Protein AF-A0A7S4RC95-F1 (afdb_monomer)

InterPro domains:
  IPR000742 EGF-like domain [PS00022] (110-121)
  IPR000742 EGF-like domain [PS01186] (110-121)
  IPR000742 EGF-like domain [PS50026] (91-122)
  IPR036691 Endonuclease/exonuclease/phosphatase superfamily [G3DSA:3.60.10.10] (128-472)
  IPR036691 Endonuclease/exonuclease/phosphatase superfamily [SSF56219] (131-470)
  IPR057138 Platelet endothelial aggregation receptor 1-like, EGF domain [PF23301] (92-123)

Mean predicted aligned error: 13.44 Å

pLDDT: mean 77.8, std 20.67, range [25.0, 98.56]

Foldseek 3Di:
DDDDDDDDDDDDDDDDDDDDDDDDDDDDDDDDDDDDDPPDDDDDDDDDDPPDDDDDDDDDQAPFFDDDDDDDDPPDWGDGDPQFDDTNRRQAGHQPVAQPQFGCPHRQQTDHPPQFDDSRSPRHHDPPPFKAKEKEDELPAQCAPPCVQFSCLQVLLLVLLCVLLVNPQKFQDPPCLRHFKYKYFNQNDDPVSVVSNQVSNVVVQKDWDPSDADDFPPAFEADAQPLDDPVLLQVQLNQRRGRHRNITMIGSFDFLDKHGHAANFDSHNGRAGWMWTWGQDSLATEIEIRHAAQAADPPVCRVVRLLSLLLNLLLLLLLLVLLVVLCVVVVTFYWYKYWYFSNQFCQNLPDLDQQQDLVSNPDPSSCVSQVSQVDRSNVCSVVQQLDTFQQALVQFVVSVLPDPDSGGGSGTDMFTSDGPDDDDTWRKYWTFIFGPDWDKGWHANDSPPSDIDIDTGTGSHSTTMIMTMGGGDDDPSPNPVVSSVVSNVVSVCCSRVVCSSVQRSAQHFFHFDDQQRQRQALSSHPVSFFFHQDPGGTHHAADQFGAPPPDDFQAASTGNPCSVQQFAWTWDADPPDGTGIWTGDNVNDTHSDPVQVVVVQDDPPDGD

Secondary structure (DSSP, 8-state):
---------------------------------S----------PPPPPS------------SSB----SS---SS---BPTTEESGGG--EE--TT--SSSEEEETTEEEPPTT-BSTTS-BPPPP---EEEEEEEEEEE---TTGGGTS-HHHHHHHHHHHHTT-TTEESS--TTS--EEEEEEE---HHHHHHHHHHHHHTT-B---SS-B--TTSB-----TTS-HHHHHHHHHHH--SS--BEEEESSPEEEEEEEE-SS---SS--EEEEEEEESSS-EEEEEEEE-----TTT-HHHHHHHHHHHHHHHHHHHHHHHHHHHHTT--EEEEEEEE----TTTT---SSS--GGG---HHHHHHHHHTT--HHHHHHTT-S-S-SB-TTT-TTHHHH-SSS--B--EEEEEEEESS--PPPPPEEE--EEEEEEEEEEESSTTT--EEEEEEEES-SSPEEEEEEEPPPS-----HHHHHHHHHHHHHHHHTTTHHHHHHSSSTT-B--TT-GGGSTTT-TT---EEEETTEEEEPPPTTSB-TTPPTT-BSS-THHHHH--EEEEEEETTTEEEEEEEETTTEEESSHHHHHTT--BTTB--

Solvent-accessible surface area (backbone atoms only — not comparable to full-atom values): 33797 Å² total; per-residue (Å²): 134,91,83,89,88,85,89,79,88,88,90,82,88,85,89,80,86,89,89,80,88,82,84,90,80,85,90,80,90,84,85,90,82,90,81,91,75,87,83,74,84,73,75,87,72,82,86,70,81,93,84,74,85,91,81,89,88,78,93,70,87,39,86,45,40,69,82,81,79,94,82,65,84,71,94,60,81,55,66,40,42,93,45,39,33,61,64,80,40,17,77,36,44,38,32,91,86,42,27,74,71,26,45,53,76,34,58,64,34,48,48,48,48,93,62,35,37,69,75,25,21,74,39,69,51,73,73,88,73,55,61,47,27,39,35,27,37,49,45,77,28,53,60,18,62,83,48,46,80,27,62,40,39,71,62,37,39,52,52,48,21,39,39,59,60,67,41,88,58,44,44,42,68,75,69,63,91,68,44,41,34,38,32,38,25,39,53,20,60,58,69,69,50,54,47,45,37,50,49,26,38,39,77,73,53,36,44,69,84,71,93,58,52,27,10,32,84,85,37,56,64,47,76,84,62,83,84,62,60,70,66,59,35,51,54,36,31,66,54,50,56,37,78,22,30,6,34,48,60,35,23,59,49,55,74,77,50,74,50,51,29,31,45,56,54,68,79,63,37,38,30,40,25,32,39,39,36,36,29,46,60,71,40,27,42,34,36,40,36,32,31,44,47,54,56,84,47,92,82,83,44,52,77,53,28,61,52,34,34,46,18,45,39,23,28,50,24,48,48,55,47,44,45,50,51,34,33,56,76,71,68,48,56,28,38,38,35,41,34,26,37,53,51,52,37,67,34,76,63,69,31,76,48,51,63,77,57,64,87,47,55,71,56,65,63,56,46,49,49,36,41,57,47,51,36,59,55,64,62,29,42,76,66,58,23,64,32,47,36,22,33,25,41,89,82,22,63,42,23,39,68,76,41,96,60,72,49,21,31,39,29,56,50,63,39,65,50,46,50,75,42,95,65,76,84,36,44,31,44,64,22,62,35,22,39,78,56,72,42,82,41,38,35,59,74,49,98,80,78,76,43,67,49,77,51,72,40,36,42,55,24,39,42,32,28,37,35,29,55,40,71,48,54,86,72,82,56,67,61,51,59,68,56,47,51,50,32,48,51,51,27,51,45,43,32,62,80,59,44,42,47,53,40,19,27,29,22,27,74,70,8,48,36,42,94,84,45,57,32,16,14,33,92,50,12,83,74,59,46,50,10,21,55,56,87,42,24,15,32,75,40,54,54,74,66,31,70,42,74,91,58,55,75,66,39,62,27,30,27,72,76,18,69,86,72,39,33,44,35,25,20,42,73,44,100,76,83,51,33,25,17,25,40,27,36,88,86,76,48,79,29,76,46,71,71,53,56,77,63,72,56,70,49,104,85,51,85,130

Nearest PDB structures (foldseek):
  2dds-assembly4_D  TM=7.715E-01  e=4.517E-14  Bacillus cereus
  1zwx-assembly1_A  TM=7.680E-01  e=2.915E-13  Listeria ivanovii
  2ddt-assembly1_A  TM=7.470E-01  e=5.129E-13  Bacillus cereus
  2wft-assembly1_A  TM=8.607E-01  e=1.376E-02  Homo sapiens
  7pgm-assembly1_C  TM=8.482E-01  e=2.044E-02  Homo sapiens

Sequence (608 aa):
MKHPFSTSLLPFLSSFFSLLKTTDASCVVRPPDKNEVCLGFWETKPSCPADYERIKYGSCGCKWGFCTKSYYKCKGIPKCCDGWSGGSSCNKPICTNGCNSGVCISPKSCDCPDGYSGSSCEIAPLPSVEKLTVLTLNFACRDVAPFSACDNCQTRFKLLAAAFANESSVEGLPDLDSVDVILAQELGTDKNNFAQISSALQDRGFKYNTGDPSPTPSDIICDDPLLFDIDDKQIGSALSGLESGGLVTWSRYPIIDTHAQNWCAHSLPVPAGYLLTLLDVAGRAITVINLHAMAEFDFGLEDSAEDVRTYQFGELSGLAKTVSDSFHGDKIPFSVVLGGDFNEDAYSRESQAPDPNCGLISSTLVERKFSSVGLDIHDACGSNVIGEATWDTTKNDLADRFSDGSAHQVLDYLIQYSSSHSGESPKNIVGVLKSKVAWNGKFCEDTFSGHTFTDTAYALSDHNTVTATFQLPQGEANSNVNAALAAFNNAIDSWTNGKLADNAACGQEDSLCFDDSDCCSKDYSWTFEGQHCDGIYCKPCNELGGPCGTQIKGSECCGYYDYSSGLGAHCELFFSGGPKCIQKFDSGASCLFNEECQSLRCNWFRCD

Organism: NCBI:txid49249

Structure (mmCIF, N/CA/C/O backbone):
data_AF-A0A7S4RC95-F1
#
_entry.id   AF-A0A7S4RC95-F1
#
loop_
_atom_site.group_PDB
_atom_site.id
_atom_site.type_symbol
_atom_site.label_atom_id
_atom_site.label_alt_id
_atom_site.label_comp_id
_atom_site.label_asym_id
_atom_site.label_entity_id
_atom_site.label_seq_id
_atom_site.pdbx_PDB_ins_code
_atom_site.Cartn_x
_atom_site.Cartn_y
_atom_site.Cartn_z
_atom_site.occupancy
_atom_site.B_iso_or_equiv
_atom_site.auth_seq_id
_atom_site.auth_comp_id
_atom_site.auth_asym_id
_atom_site.auth_atom_id
_atom_site.pdbx_PDB_model_num
ATOM 1 N N . MET A 1 1 ? -40.834 35.883 -1.204 1.00 40.88 1 MET A N 1
ATOM 2 C CA . MET A 1 1 ? -41.737 34.876 -1.805 1.00 40.88 1 MET A CA 1
ATOM 3 C C . MET A 1 1 ? -41.981 33.767 -0.778 1.00 40.88 1 MET A C 1
ATOM 5 O O . MET A 1 1 ? -41.227 32.819 -0.703 1.00 40.88 1 MET A O 1
ATOM 9 N N . LYS A 1 2 ? -42.794 34.028 0.251 1.00 29.53 2 LYS A N 1
ATOM 10 C CA . LYS A 1 2 ? -44.031 33.280 0.575 1.00 29.53 2 LYS A CA 1
ATOM 11 C C . LYS A 1 2 ? -44.640 32.466 -0.584 1.00 29.53 2 LYS A C 1
ATOM 13 O O . LYS A 1 2 ? -45.145 33.076 -1.517 1.00 29.53 2 LYS A O 1
ATOM 18 N N . HIS A 1 3 ? -44.671 31.135 -0.489 1.00 28.33 3 HIS A N 1
ATOM 19 C CA . HIS A 1 3 ? -45.856 30.391 -0.035 1.00 28.33 3 HIS A CA 1
ATOM 20 C C . HIS A 1 3 ? -45.553 28.888 0.223 1.00 28.33 3 HIS A C 1
ATOM 22 O O . HIS A 1 3 ? -44.605 28.368 -0.356 1.00 28.33 3 HIS A O 1
ATOM 28 N N . PRO A 1 4 ? -46.333 28.226 1.108 1.00 59.66 4 PRO A N 1
ATOM 29 C CA . PRO A 1 4 ? -46.128 26.882 1.671 1.00 59.66 4 PRO A CA 1
ATOM 30 C C . PRO A 1 4 ? -47.187 25.867 1.165 1.00 59.66 4 PRO A C 1
ATOM 32 O O . PRO A 1 4 ? -47.926 26.216 0.255 1.00 59.66 4 PRO A O 1
ATOM 35 N N . PHE A 1 5 ? -47.267 24.673 1.786 1.00 30.73 5 PHE A N 1
ATOM 36 C CA . PHE A 1 5 ? -48.349 23.641 1.864 1.00 30.73 5 PHE A CA 1
ATOM 37 C C . PHE A 1 5 ? -47.694 22.238 1.762 1.00 30.73 5 PHE A C 1
ATOM 39 O O . PHE A 1 5 ? -46.781 22.069 0.972 1.00 30.73 5 PHE A O 1
ATOM 46 N N . SER A 1 6 ? -48.039 21.180 2.505 1.00 27.78 6 SER A N 1
ATOM 47 C CA . SER A 1 6 ? -49.223 20.859 3.308 1.00 27.78 6 SER A CA 1
ATOM 48 C C . SER A 1 6 ? -48.907 19.724 4.299 1.00 27.78 6 SER A C 1
ATOM 50 O O . SER A 1 6 ? -48.237 18.757 3.953 1.00 27.78 6 SER A O 1
ATOM 52 N N . THR A 1 7 ? -49.468 19.824 5.501 1.00 33.59 7 THR A N 1
ATOM 53 C CA . THR A 1 7 ? -49.589 18.796 6.545 1.00 33.59 7 THR A CA 1
ATOM 54 C C . THR A 1 7 ? -50.943 18.068 6.467 1.00 33.59 7 THR A C 1
ATOM 56 O O . THR A 1 7 ? -51.946 18.669 6.092 1.00 33.59 7 THR A O 1
ATOM 59 N N . SER A 1 8 ? -50.990 16.802 6.903 1.00 31.48 8 SER A N 1
ATOM 60 C CA . SER A 1 8 ? -52.177 16.072 7.414 1.00 31.48 8 SER A CA 1
ATOM 61 C C . SER A 1 8 ? -51.666 14.859 8.227 1.00 31.48 8 SER A C 1
ATOM 63 O O . SER A 1 8 ? -50.938 14.055 7.656 1.00 31.48 8 SER A O 1
ATOM 65 N N . LEU A 1 9 ? -51.757 14.777 9.571 1.00 29.84 9 LEU A N 1
ATOM 66 C CA . LEU A 1 9 ? -52.908 14.373 10.429 1.00 29.84 9 LEU A CA 1
ATOM 67 C C . LEU A 1 9 ? -53.621 13.111 9.877 1.00 29.84 9 LEU A C 1
ATOM 69 O O . LEU A 1 9 ? -54.068 13.158 8.741 1.00 29.84 9 LEU A O 1
ATOM 73 N N . LEU A 1 10 ? -53.813 11.969 10.570 1.00 32.22 10 LEU A N 1
ATOM 74 C CA . LEU A 1 10 ? -54.240 11.693 11.966 1.00 32.22 10 LEU A CA 1
ATOM 75 C C . LEU A 1 10 ? -54.210 10.136 12.245 1.00 32.22 10 LEU A C 1
ATOM 77 O O . LEU A 1 10 ? -53.694 9.421 11.393 1.00 32.22 10 LEU A O 1
ATOM 81 N N . PRO A 1 11 ? -54.682 9.562 13.388 1.00 46.47 11 PRO A N 1
ATOM 82 C CA . PRO A 1 11 ? -53.876 8.747 14.318 1.00 46.47 11 PRO A CA 1
ATOM 83 C C . PRO A 1 11 ? -54.353 7.282 14.515 1.00 46.47 11 PRO A C 1
ATOM 85 O O . PRO A 1 11 ? -55.459 6.931 14.119 1.00 46.47 11 PRO A O 1
ATOM 88 N N . PHE A 1 12 ? -53.603 6.468 15.275 1.00 28.33 12 PHE A N 1
ATOM 89 C CA . PHE A 1 12 ? -54.168 5.330 16.027 1.00 28.33 12 PHE A CA 1
ATOM 90 C C . PHE A 1 12 ? -53.476 5.134 17.397 1.00 28.33 12 PHE A C 1
ATOM 92 O O . PHE A 1 12 ? -52.323 4.724 17.494 1.00 28.33 12 PHE A O 1
ATOM 99 N N . LEU A 1 13 ? -54.230 5.446 18.458 1.00 27.98 13 LEU A N 1
ATOM 100 C CA . LEU A 1 13 ? -54.200 4.837 19.803 1.00 27.98 13 LEU A CA 1
ATOM 101 C C . LEU A 1 13 ? -54.519 3.329 19.658 1.00 27.98 13 LEU A C 1
ATOM 103 O O . LEU A 1 13 ? -55.231 2.968 18.733 1.00 27.98 13 LEU A O 1
ATOM 107 N N . SER A 1 14 ? -54.145 2.355 20.485 1.00 28.70 14 SER A N 1
ATOM 108 C CA . SER A 1 14 ? -53.694 2.255 21.877 1.00 28.70 14 SER A CA 1
ATOM 109 C C . SER A 1 14 ? -53.403 0.768 22.157 1.00 28.70 14 SER A C 1
ATOM 111 O O . SER A 1 14 ? -53.976 -0.080 21.467 1.00 28.70 14 SER A O 1
ATOM 113 N N . SER A 1 15 ? -52.675 0.498 23.252 1.00 29.36 15 SER A N 1
ATOM 114 C CA . SER A 1 15 ? -52.683 -0.712 24.123 1.00 29.36 15 SER A CA 1
ATOM 115 C C . SER A 1 15 ? -51.327 -1.423 24.213 1.00 29.36 15 SER A C 1
ATOM 117 O O . SER A 1 15 ? -50.717 -1.678 23.190 1.00 29.36 15 SER A O 1
ATOM 119 N N . PHE A 1 16 ? -50.795 -1.853 25.360 1.00 28.56 16 PHE A N 1
ATOM 120 C CA . PHE A 1 16 ? -51.108 -1.689 26.787 1.00 28.56 16 PHE A CA 1
ATOM 121 C C . PHE A 1 16 ? -49.885 -2.256 27.560 1.00 28.56 16 PHE A C 1
ATOM 123 O O . PHE A 1 16 ? -49.408 -3.331 27.225 1.00 28.56 16 PHE A O 1
ATOM 130 N N . PHE A 1 17 ? -49.411 -1.520 28.569 1.00 29.47 17 PHE A N 1
ATOM 131 C CA . PHE A 1 17 ? -48.719 -1.918 29.813 1.00 29.47 17 PHE A CA 1
ATOM 132 C C . PHE A 1 17 ? -47.637 -3.026 29.908 1.00 29.47 17 PHE A C 1
ATOM 134 O O . PHE A 1 17 ? -47.884 -4.207 29.702 1.00 29.47 17 PHE A O 1
ATOM 141 N N . SER A 1 18 ? -46.560 -2.602 30.595 1.00 26.97 18 SER A N 1
ATOM 142 C CA . SER A 1 18 ? -45.876 -3.266 31.724 1.00 26.97 18 SER A CA 1
ATOM 143 C C . SER A 1 18 ? -44.603 -4.066 31.438 1.00 26.97 18 SER A C 1
ATOM 145 O O . SER A 1 18 ? -44.669 -5.250 31.135 1.00 26.97 18 SER A O 1
ATOM 147 N N . LEU A 1 19 ? -43.448 -3.478 31.778 1.00 26.11 19 LEU A N 1
ATOM 148 C CA . LEU A 1 19 ? -42.383 -4.210 32.471 1.00 26.11 19 LEU A CA 1
ATOM 149 C C . LEU A 1 19 ? -41.607 -3.253 33.396 1.00 26.11 19 LEU A C 1
ATOM 151 O O . LEU A 1 19 ? -40.841 -2.405 32.947 1.00 26.11 19 LEU A O 1
ATOM 155 N N . LEU A 1 20 ? -41.830 -3.377 34.705 1.00 28.45 20 LEU A N 1
ATOM 156 C CA . LEU A 1 20 ? -40.962 -2.832 35.747 1.00 28.45 20 LEU A CA 1
ATOM 157 C C . LEU A 1 20 ? -40.403 -4.003 36.555 1.00 28.45 20 LEU A C 1
ATOM 159 O O . LEU A 1 20 ? -41.179 -4.755 37.132 1.00 28.45 20 LEU A O 1
ATOM 163 N N . LYS A 1 21 ? -39.066 -4.021 36.629 1.00 31.19 21 LYS A N 1
ATOM 164 C CA . LYS A 1 21 ? -38.194 -4.410 37.754 1.00 31.19 21 LYS A CA 1
ATOM 165 C C . LYS A 1 21 ? -38.298 -5.824 38.328 1.00 31.19 21 LYS A C 1
ATOM 167 O O . LYS A 1 21 ? -39.350 -6.219 38.797 1.00 31.19 21 LYS A O 1
ATOM 172 N N . THR A 1 22 ? -37.121 -6.432 38.505 1.00 27.77 22 THR A N 1
ATOM 173 C CA . THR A 1 22 ? -36.526 -6.804 39.817 1.00 27.77 22 THR A CA 1
ATOM 174 C C . THR A 1 22 ? -35.119 -7.371 39.552 1.00 27.77 22 THR A C 1
ATOM 176 O O . THR A 1 22 ? -35.000 -8.291 38.756 1.00 27.77 22 THR A O 1
ATOM 179 N N . THR A 1 23 ? -34.038 -6.659 39.897 1.00 30.50 23 THR A N 1
ATOM 180 C CA . THR A 1 23 ? -33.221 -6.725 41.139 1.00 30.50 23 THR A CA 1
ATOM 181 C C . THR A 1 23 ? -32.378 -7.991 41.289 1.00 30.50 23 THR A C 1
ATOM 183 O O . THR A 1 23 ? -32.899 -9.051 41.629 1.00 30.50 23 THR A O 1
ATOM 186 N N . ASP A 1 24 ? -31.065 -7.799 41.141 1.00 32.25 24 ASP A N 1
ATOM 187 C CA . ASP A 1 24 ? -29.999 -8.630 41.691 1.00 32.25 24 ASP A CA 1
ATOM 188 C C . ASP A 1 24 ? -30.171 -8.843 43.200 1.00 32.25 24 ASP A C 1
ATOM 190 O O . ASP A 1 24 ? -30.479 -7.907 43.944 1.00 32.25 24 ASP A O 1
ATOM 194 N N . ALA A 1 25 ? -29.917 -10.067 43.665 1.00 29.66 25 ALA A N 1
ATOM 195 C CA . ALA A 1 25 ? -29.700 -10.347 45.077 1.00 29.66 25 ALA A CA 1
ATOM 196 C C . ALA A 1 25 ? -28.572 -11.369 45.252 1.00 29.66 25 ALA A C 1
ATOM 198 O O . ALA A 1 25 ? -28.626 -12.508 44.792 1.00 29.66 25 ALA A O 1
ATOM 199 N N . SER A 1 26 ? -27.543 -10.896 45.940 1.00 29.16 26 SER A N 1
ATOM 200 C CA . SER A 1 26 ? -26.286 -11.530 46.304 1.00 29.16 26 SER A CA 1
ATOM 201 C C . SER A 1 26 ? -26.470 -12.648 47.340 1.00 29.16 26 SER A C 1
ATOM 203 O O . SER A 1 26 ? -27.281 -12.545 48.261 1.00 29.16 26 SER A O 1
ATOM 205 N N . CYS A 1 27 ? -25.667 -13.709 47.226 1.00 25.00 27 CYS A N 1
ATOM 206 C CA . CYS A 1 27 ? -25.604 -14.800 48.200 1.00 25.00 27 CYS A CA 1
ATOM 207 C C . CYS A 1 27 ? -24.873 -14.367 49.484 1.00 25.00 27 CYS A C 1
ATOM 209 O O . CYS A 1 27 ? -23.738 -13.899 49.429 1.00 25.00 27 CYS A O 1
ATOM 211 N N . VAL A 1 28 ? -25.489 -14.599 50.647 1.00 26.88 28 VAL A N 1
ATOM 212 C CA . VAL A 1 28 ? -24.831 -14.541 51.963 1.00 26.88 28 VAL A CA 1
ATOM 213 C C . VAL A 1 28 ? -24.669 -15.964 52.492 1.00 26.88 28 VAL A C 1
ATOM 215 O O . VAL A 1 28 ? -25.642 -16.702 52.631 1.00 26.88 28 VAL A O 1
ATOM 218 N N . VAL A 1 29 ? -23.431 -16.336 52.811 1.00 32.12 29 VAL A N 1
ATOM 219 C CA . VAL A 1 29 ? -23.055 -17.620 53.419 1.00 32.12 29 VAL A CA 1
ATOM 220 C C . VAL A 1 29 ? -23.252 -17.568 54.940 1.00 32.12 29 VAL A C 1
ATOM 222 O O . VAL A 1 29 ? -22.728 -16.668 55.596 1.00 32.12 29 VAL A O 1
ATOM 225 N N . ARG A 1 30 ? -23.923 -18.576 55.524 1.00 27.66 30 ARG A N 1
ATOM 226 C CA . ARG A 1 30 ? -23.721 -19.016 56.924 1.00 27.66 30 ARG A CA 1
ATOM 227 C C . ARG A 1 30 ? -23.831 -20.551 57.061 1.00 27.66 30 ARG A C 1
ATOM 229 O O . ARG A 1 30 ? -24.535 -21.157 56.258 1.00 27.66 30 ARG A O 1
ATOM 236 N N . PRO A 1 31 ? -23.142 -21.172 58.046 1.00 33.84 31 PRO A N 1
ATOM 237 C CA . PRO A 1 31 ? -22.865 -22.615 58.094 1.00 33.84 31 PRO A CA 1
ATOM 238 C C . PRO A 1 31 ? -23.767 -23.347 59.141 1.00 33.84 31 PRO A C 1
ATOM 240 O O . PRO A 1 31 ? -24.696 -22.722 59.654 1.00 33.84 31 PRO A O 1
ATOM 243 N N . PRO A 1 32 ? -23.609 -24.666 59.401 1.00 44.25 32 PRO A N 1
ATOM 244 C CA . PRO A 1 32 ? -24.657 -25.672 59.222 1.00 44.25 32 PRO A CA 1
ATOM 245 C C . PRO A 1 32 ? -25.341 -26.112 60.530 1.00 44.25 32 PRO A C 1
ATOM 247 O O . PRO A 1 32 ? -24.683 -26.210 61.557 1.00 44.25 32 PRO A O 1
ATOM 250 N N . ASP A 1 33 ? -26.623 -26.491 60.470 1.00 32.16 33 ASP A N 1
ATOM 251 C CA . ASP A 1 33 ? -27.126 -27.657 61.216 1.00 32.16 33 ASP A CA 1
ATOM 252 C C . ASP A 1 33 ? -28.558 -28.073 60.800 1.00 32.16 33 ASP A C 1
ATOM 254 O O . ASP A 1 33 ? -29.537 -27.376 61.043 1.00 32.16 33 ASP A O 1
ATOM 258 N N . LYS A 1 34 ? -28.612 -29.277 60.213 1.00 35.75 34 LYS A N 1
ATOM 259 C CA . LYS A 1 34 ? -29.627 -30.352 60.274 1.00 35.75 34 LYS A CA 1
ATOM 260 C C . LYS A 1 34 ? -31.061 -30.141 59.740 1.00 35.75 34 LYS A C 1
ATOM 262 O O . LYS A 1 34 ? -31.855 -29.360 60.247 1.00 35.75 34 LYS A O 1
ATOM 267 N N . ASN A 1 35 ? -31.390 -31.080 58.840 1.00 30.91 35 ASN A N 1
ATOM 268 C CA . ASN A 1 35 ? -32.667 -31.458 58.216 1.00 30.91 35 ASN A CA 1
ATOM 269 C C . ASN A 1 35 ? -33.048 -30.680 56.947 1.00 30.91 35 ASN A C 1
ATOM 271 O O . ASN A 1 35 ? -33.821 -29.726 56.966 1.00 30.91 35 ASN A O 1
ATOM 275 N N . GLU A 1 36 ? -32.509 -31.168 55.825 1.00 27.42 36 GLU A N 1
ATOM 276 C CA . GLU A 1 36 ? -32.803 -30.740 54.458 1.00 27.42 36 GLU A CA 1
ATOM 277 C C . GLU A 1 36 ? -34.300 -30.831 54.127 1.00 27.42 36 GLU A C 1
ATOM 279 O O . GLU A 1 36 ? -34.902 -31.906 54.098 1.00 27.42 36 GLU A O 1
ATOM 284 N N . VAL A 1 37 ? -34.883 -29.679 53.800 1.00 28.47 37 VAL A N 1
ATOM 285 C CA . VAL A 1 37 ? -36.087 -29.570 52.978 1.00 28.47 37 VAL A CA 1
ATOM 286 C C . VAL A 1 37 ? -35.628 -29.027 51.628 1.00 28.47 37 VAL A C 1
ATOM 288 O O . VAL A 1 37 ? -35.299 -27.849 51.509 1.00 28.47 37 VAL A O 1
ATOM 291 N N . CYS A 1 38 ? -35.583 -29.875 50.600 1.00 25.80 38 CYS A N 1
ATOM 292 C CA . CYS A 1 38 ? -35.334 -29.425 49.232 1.00 25.80 38 CYS A CA 1
ATOM 293 C C . CYS A 1 38 ? -36.561 -28.657 48.710 1.00 25.80 38 CYS A C 1
ATOM 295 O O . CYS A 1 38 ? -37.509 -29.258 48.202 1.00 25.80 38 CYS A O 1
ATOM 297 N N . LEU A 1 39 ? -36.548 -27.327 48.811 1.00 27.94 39 LEU A N 1
ATOM 298 C CA . LEU A 1 39 ? -37.425 -26.459 48.023 1.00 27.94 39 LEU A CA 1
ATOM 299 C C . LEU A 1 39 ? -36.786 -26.238 46.648 1.00 27.94 39 LEU A C 1
ATOM 301 O O . LEU A 1 39 ? -36.116 -25.241 46.404 1.00 27.94 39 LEU A O 1
ATOM 305 N N . GLY A 1 40 ? -36.970 -27.207 45.751 1.00 30.50 40 GLY A N 1
ATOM 306 C CA . GLY A 1 40 ? -36.677 -27.020 44.333 1.00 30.50 40 GLY A CA 1
ATOM 307 C C . GLY A 1 40 ? -37.777 -26.189 43.674 1.00 30.50 40 GLY A C 1
ATOM 308 O O . GLY A 1 40 ? -38.939 -26.605 43.661 1.00 30.50 40 GLY A O 1
ATOM 309 N N . PHE A 1 41 ? -37.403 -25.033 43.126 1.00 30.97 41 PHE A N 1
ATOM 310 C CA . PHE A 1 41 ? -38.188 -24.298 42.137 1.00 30.97 41 PHE A CA 1
ATOM 311 C C . PHE A 1 41 ? -38.436 -25.216 40.932 1.00 30.97 41 PHE A C 1
ATOM 313 O O . PHE A 1 41 ? -37.494 -25.678 40.293 1.00 30.97 41 PHE A O 1
ATOM 320 N N . TRP A 1 42 ? -39.701 -25.519 40.641 1.00 32.22 42 TRP A N 1
ATOM 321 C CA . TRP A 1 42 ? -40.078 -26.215 39.414 1.00 32.22 42 TRP A CA 1
ATOM 322 C C . TRP A 1 42 ? -40.409 -25.172 38.353 1.00 32.22 42 TRP A C 1
ATOM 324 O O . TRP A 1 42 ? -41.430 -24.491 38.455 1.00 32.22 42 TRP A O 1
ATOM 334 N N . GLU A 1 43 ? -39.574 -25.097 37.321 1.00 39.62 43 GLU A N 1
ATOM 335 C CA . GLU A 1 43 ? -39.990 -24.626 36.004 1.00 39.62 43 GLU A CA 1
ATOM 336 C C . GLU A 1 43 ? -41.259 -25.379 35.571 1.00 39.62 43 GLU A C 1
ATOM 338 O O . GLU A 1 43 ? -41.459 -26.565 35.868 1.00 39.62 43 GLU A O 1
ATOM 343 N N . THR A 1 44 ? -42.162 -24.665 34.908 1.00 38.03 44 THR A N 1
ATOM 344 C CA . THR A 1 44 ? -43.467 -25.152 34.458 1.00 38.03 44 THR A CA 1
ATOM 345 C C . THR A 1 44 ? -43.337 -26.439 33.638 1.00 38.03 44 THR A C 1
ATOM 347 O O . THR A 1 44 ? -42.830 -26.427 32.519 1.00 38.03 44 THR A O 1
ATOM 350 N N . LYS A 1 45 ? -43.814 -27.566 34.185 1.00 42.00 45 LYS A N 1
ATOM 351 C CA . LYS A 1 45 ? -43.892 -28.850 33.468 1.00 42.00 45 LYS A CA 1
ATOM 352 C C . LYS A 1 45 ? -44.840 -28.739 32.263 1.00 42.00 45 LYS A C 1
ATOM 354 O O . LYS A 1 45 ? -45.896 -28.120 32.411 1.00 42.00 45 LYS A O 1
ATOM 359 N N . PRO A 1 46 ? -44.538 -29.386 31.122 1.00 43.34 46 PRO A N 1
ATOM 360 C CA . PRO A 1 46 ? -45.445 -29.416 29.978 1.00 43.34 46 PRO A CA 1
ATOM 361 C C . PRO A 1 46 ? -46.802 -30.012 30.375 1.00 43.34 46 PRO A C 1
ATOM 363 O O . PRO A 1 46 ? -46.876 -31.013 31.100 1.00 43.34 46 PRO A O 1
ATOM 366 N N . SER A 1 47 ? -47.880 -29.372 29.918 1.00 41.03 47 SER A N 1
ATOM 367 C CA . SER A 1 47 ? -49.248 -29.830 30.131 1.00 41.03 47 SER A CA 1
ATOM 368 C C . SER A 1 47 ? -49.453 -31.171 29.433 1.00 41.03 47 SER A C 1
ATOM 370 O O . SER A 1 47 ? -49.222 -31.334 28.238 1.00 41.03 47 SER A O 1
ATOM 372 N N . CYS A 1 48 ? -49.870 -32.161 30.208 1.00 41.88 48 CYS A N 1
ATOM 373 C CA . CYS A 1 48 ? -50.328 -33.432 29.672 1.00 41.88 48 CYS A CA 1
ATOM 374 C C . CYS A 1 48 ? -51.822 -33.322 29.310 1.00 41.88 48 CYS A C 1
ATOM 376 O O . CYS A 1 48 ? -52.498 -32.447 29.859 1.00 41.88 48 CYS A O 1
ATOM 378 N N . PRO A 1 49 ? -52.355 -34.182 28.420 1.00 40.62 49 PRO A N 1
ATOM 379 C CA . PRO A 1 49 ? -53.773 -34.165 28.053 1.00 40.62 49 PRO A CA 1
ATOM 380 C C . PRO A 1 49 ? -54.684 -34.252 29.289 1.00 40.62 49 PRO A C 1
ATOM 382 O O . PRO A 1 49 ? -54.360 -34.957 30.247 1.00 40.62 49 PRO A O 1
ATOM 385 N N . ALA A 1 50 ? -55.809 -33.534 29.263 1.00 42.75 50 ALA A N 1
ATOM 386 C CA . ALA A 1 50 ? -56.661 -33.203 30.412 1.00 42.75 50 ALA A CA 1
ATOM 387 C C . ALA A 1 50 ? -57.480 -34.373 31.007 1.00 42.75 50 ALA A C 1
ATOM 389 O O . ALA A 1 50 ? -58.356 -34.152 31.842 1.00 42.75 50 ALA A O 1
ATOM 390 N N . ASP A 1 51 ? -57.187 -35.618 30.633 1.00 40.53 51 ASP A N 1
ATOM 391 C CA . ASP A 1 51 ? -58.159 -36.711 30.743 1.00 40.53 51 ASP A CA 1
ATOM 392 C C . ASP A 1 51 ? -57.885 -37.677 31.916 1.00 40.53 51 ASP A C 1
ATOM 394 O O . ASP A 1 51 ? -58.479 -38.753 31.968 1.00 40.53 51 ASP A O 1
ATOM 398 N N . TYR A 1 52 ? -56.997 -37.346 32.869 1.00 39.19 52 TYR A N 1
ATOM 399 C CA . TYR A 1 52 ? -56.649 -38.268 33.967 1.00 39.19 52 TYR A CA 1
ATOM 400 C C . TYR A 1 52 ? -56.557 -37.621 35.359 1.00 39.19 52 TYR A C 1
ATOM 402 O O . TYR A 1 52 ? -55.831 -36.653 35.591 1.00 39.19 52 TYR A O 1
ATOM 410 N N . GLU A 1 53 ? -57.263 -38.235 36.314 1.00 35.44 53 GLU A N 1
ATOM 411 C CA . GLU A 1 53 ? -57.358 -37.845 37.724 1.00 35.44 53 GLU A CA 1
ATOM 412 C C . GLU A 1 53 ? -56.182 -38.396 38.564 1.00 35.44 53 GLU A C 1
ATOM 414 O O . GLU A 1 53 ? -55.718 -39.527 38.387 1.00 35.44 53 GLU A O 1
ATOM 419 N N . ARG A 1 54 ? -55.663 -37.587 39.498 1.00 32.12 54 ARG A N 1
ATOM 420 C CA . ARG A 1 54 ? -54.427 -37.859 40.255 1.00 32.12 54 ARG A CA 1
ATOM 421 C C . ARG A 1 54 ? -54.728 -38.601 41.572 1.00 32.12 54 ARG A C 1
ATOM 423 O O . ARG A 1 54 ? -55.234 -37.987 42.505 1.00 32.12 54 ARG A O 1
ATOM 430 N N . ILE A 1 55 ? -54.322 -39.873 41.716 1.00 33.34 55 ILE A N 1
ATOM 431 C CA . ILE A 1 55 ? -54.419 -40.619 42.996 1.00 33.34 55 ILE A CA 1
ATOM 432 C C . ILE A 1 55 ? -53.036 -40.859 43.634 1.00 33.34 55 ILE A C 1
ATOM 434 O O . ILE A 1 55 ? -52.120 -41.409 43.020 1.00 33.34 55 ILE A O 1
ATOM 438 N N . LYS A 1 56 ? -52.914 -40.464 44.909 1.00 41.34 56 LYS A N 1
ATOM 439 C CA . LYS A 1 56 ? -51.720 -40.518 45.777 1.00 41.34 56 LYS A CA 1
ATOM 440 C C . LYS A 1 56 ? -51.249 -41.963 46.081 1.00 41.34 56 LYS A C 1
ATOM 442 O O . LYS A 1 56 ? -52.057 -42.879 46.185 1.00 41.34 56 LYS A O 1
ATOM 447 N N . TYR A 1 57 ? -49.931 -42.110 46.278 1.00 33.22 57 TYR A N 1
ATOM 448 C CA . TYR A 1 57 ? -49.127 -43.267 46.753 1.00 33.22 57 TYR A CA 1
ATOM 449 C C . TYR A 1 57 ? -48.593 -44.286 45.735 1.00 33.22 57 TYR A C 1
ATOM 451 O O . TYR A 1 57 ? -49.293 -45.210 45.344 1.00 33.22 57 TYR A O 1
ATOM 459 N N . GLY A 1 58 ? -47.307 -44.173 45.395 1.00 37.81 58 GLY A N 1
ATOM 460 C CA . GLY A 1 58 ? -46.513 -45.189 44.693 1.00 37.81 58 GLY A CA 1
ATOM 461 C C . GLY A 1 58 ? -45.444 -44.538 43.816 1.00 37.81 58 GLY A C 1
ATOM 462 O O . GLY A 1 58 ? -45.780 -43.807 42.889 1.00 37.81 58 GLY A O 1
ATOM 463 N N . SER A 1 59 ? -44.168 -44.758 44.127 1.00 37.88 59 SER A N 1
ATOM 464 C CA . SER A 1 59 ? -43.014 -44.201 43.415 1.00 37.88 59 SER A CA 1
ATOM 465 C C . SER A 1 59 ? -42.898 -44.786 42.001 1.00 37.88 59 SER A C 1
ATOM 467 O O . SER A 1 59 ? -42.461 -45.917 41.815 1.00 37.88 59 SER A O 1
ATOM 469 N N . CYS A 1 60 ? -43.285 -44.006 40.989 1.00 39.53 60 CYS A N 1
ATOM 470 C CA . CYS A 1 60 ? -42.944 -44.286 39.593 1.00 39.53 60 CYS A CA 1
ATOM 471 C C . CYS A 1 60 ? -41.565 -43.699 39.276 1.00 39.53 60 CYS A C 1
ATOM 473 O O . CYS A 1 60 ? -41.363 -42.497 39.415 1.00 39.53 60 CYS A O 1
ATOM 475 N N . GLY A 1 61 ? -40.635 -44.531 38.805 1.00 46.03 61 GLY A N 1
ATOM 476 C CA . GLY A 1 61 ? -39.305 -44.116 38.334 1.00 46.03 61 GLY A CA 1
ATOM 477 C C . GLY A 1 61 ? -39.284 -43.507 36.922 1.00 46.03 61 GLY A C 1
ATOM 478 O O . GLY A 1 61 ? -38.263 -43.586 36.251 1.00 46.03 61 GLY A O 1
ATOM 479 N N . CYS A 1 62 ? -40.398 -42.948 36.436 1.00 45.53 62 CYS A N 1
ATOM 480 C CA . CYS A 1 62 ? -40.472 -42.271 35.137 1.00 45.53 62 CYS A CA 1
ATOM 481 C C . CYS A 1 62 ? -40.332 -40.763 35.346 1.00 45.53 62 CYS A C 1
ATOM 483 O O . CYS A 1 62 ? -41.210 -40.135 35.935 1.00 45.53 62 CYS A O 1
ATOM 485 N N . LYS A 1 63 ? -39.230 -40.179 34.864 1.00 54.25 63 LYS A N 1
ATOM 486 C CA . LYS A 1 63 ? -38.970 -38.738 35.005 1.00 54.25 63 LYS A CA 1
ATOM 487 C C . LYS A 1 63 ? -39.897 -37.901 34.102 1.00 54.25 63 LYS A C 1
ATOM 489 O O . LYS A 1 63 ? -40.359 -36.854 34.545 1.00 54.25 63 LYS A O 1
ATOM 494 N N . TRP A 1 64 ? -40.224 -38.402 32.898 1.00 57.03 64 TRP A N 1
ATOM 495 C CA . TRP A 1 64 ? -41.008 -37.696 31.861 1.00 57.03 64 TRP A CA 1
ATOM 496 C C . TRP A 1 64 ? -41.999 -38.598 31.088 1.00 57.03 64 TRP A C 1
ATOM 498 O O . TRP A 1 64 ? -42.187 -38.459 29.880 1.00 57.03 64 TRP A O 1
ATOM 508 N N . GLY A 1 65 ? -42.629 -39.557 31.771 1.00 49.47 65 GLY A N 1
ATOM 509 C CA . GLY A 1 65 ? -43.634 -40.455 31.185 1.00 49.47 65 GLY A CA 1
ATOM 510 C C . GLY A 1 65 ? -44.644 -40.956 32.220 1.00 49.47 65 GLY A C 1
ATOM 511 O O . GLY A 1 65 ? -44.438 -40.793 33.424 1.00 49.47 65 GLY A O 1
ATOM 512 N N . PHE A 1 66 ? -45.738 -41.564 31.757 1.00 51.31 66 PHE A N 1
ATOM 513 C CA . PHE A 1 66 ? -46.796 -42.100 32.618 1.00 51.31 66 PHE A CA 1
ATOM 514 C C . PHE A 1 66 ? -46.669 -43.615 32.809 1.00 51.31 66 PHE A C 1
ATOM 516 O O . PHE A 1 66 ? -46.576 -44.363 31.839 1.00 51.31 66 PHE A O 1
ATOM 523 N N . CYS A 1 67 ? -46.778 -44.071 34.058 1.00 45.41 67 CYS A N 1
ATOM 524 C CA . CYS A 1 67 ? -47.088 -45.462 34.389 1.00 45.41 67 CYS A CA 1
ATOM 525 C C . CYS A 1 67 ? -48.468 -45.516 35.049 1.00 45.41 67 CYS A C 1
ATOM 527 O O . CYS A 1 67 ? -48.709 -44.831 36.045 1.00 45.41 67 CYS A O 1
ATOM 529 N N . THR A 1 68 ? -49.368 -46.351 34.533 1.00 40.62 68 THR A N 1
ATOM 530 C CA . THR A 1 68 ? -50.638 -46.666 35.199 1.00 40.62 68 THR A CA 1
ATOM 531 C C . THR A 1 68 ? -50.451 -47.895 36.105 1.00 40.62 68 THR A C 1
ATOM 533 O O . THR A 1 68 ? -49.750 -48.846 35.766 1.00 40.6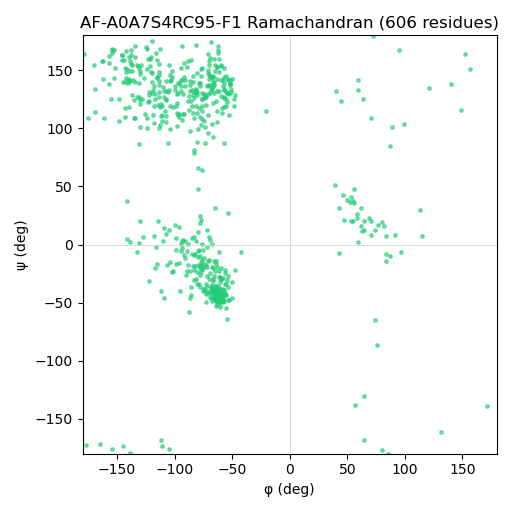2 68 THR A O 1
ATOM 536 N N . LYS A 1 69 ? -50.992 -47.842 37.327 1.00 39.47 69 LYS A N 1
ATOM 537 C CA . LYS A 1 69 ? -50.682 -48.758 38.444 1.00 39.47 69 LYS A CA 1
ATOM 538 C C . LYS A 1 69 ? -51.109 -50.234 38.255 1.00 39.47 69 LYS A C 1
ATOM 540 O O . LYS A 1 69 ? -52.213 -50.546 37.822 1.00 39.47 69 LYS A O 1
ATOM 545 N N . SER A 1 70 ? -50.203 -51.103 38.714 1.00 41.16 70 SER A N 1
ATOM 546 C CA . SER A 1 70 ? -50.270 -52.420 39.394 1.00 41.16 70 SER A CA 1
ATOM 547 C C . SER A 1 70 ? -51.225 -53.574 39.030 1.00 41.16 70 SER A C 1
ATOM 549 O O . SER A 1 70 ? -50.966 -54.656 39.548 1.00 41.16 70 SER A O 1
ATOM 551 N N . TYR A 1 71 ? -52.219 -53.473 38.140 1.00 39.59 71 TYR A N 1
ATOM 552 C CA . TYR A 1 71 ? -53.024 -54.670 37.770 1.00 39.59 71 TYR A CA 1
ATOM 553 C C . TYR A 1 71 ? -53.154 -54.983 36.277 1.00 39.59 71 TYR A C 1
ATOM 555 O O . TYR A 1 71 ? -53.816 -55.953 35.914 1.00 39.59 71 TYR A O 1
ATOM 563 N N . TYR A 1 72 ? -52.441 -54.270 35.407 1.00 35.03 72 TYR A N 1
ATOM 564 C CA . TYR A 1 72 ? -52.359 -54.625 33.993 1.00 35.03 72 TYR A CA 1
ATOM 565 C C . TYR A 1 72 ? -50.902 -54.655 33.534 1.00 35.03 72 TYR A C 1
ATOM 567 O O . TYR A 1 72 ? -50.172 -53.675 33.655 1.00 35.03 72 TYR A O 1
ATOM 575 N N . LYS A 1 73 ? -50.477 -55.796 32.975 1.00 33.19 73 LYS A N 1
ATOM 576 C CA . LYS A 1 73 ? -49.340 -55.835 32.049 1.00 33.19 73 LYS A CA 1
ATOM 577 C C . LYS A 1 73 ? -49.704 -54.919 30.882 1.00 33.19 73 LYS A C 1
ATOM 579 O O . LYS A 1 73 ? -50.646 -55.235 30.153 1.00 33.19 73 LYS A O 1
ATOM 584 N N . CYS A 1 74 ? -48.955 -53.839 30.657 1.00 37.47 74 CYS A N 1
ATOM 585 C CA . CYS A 1 74 ? -48.986 -53.201 29.348 1.00 37.47 74 CYS A CA 1
ATOM 586 C C . CYS A 1 74 ? -48.543 -54.251 28.329 1.00 37.47 74 CYS A C 1
ATOM 588 O O . CYS A 1 74 ? -47.397 -54.703 28.321 1.00 37.47 74 CYS A O 1
ATOM 590 N N . LYS A 1 75 ? -49.466 -54.659 27.462 1.00 41.53 75 LYS A N 1
ATOM 591 C CA . LYS A 1 75 ? -49.134 -55.344 26.218 1.00 41.53 75 LYS A CA 1
ATOM 592 C C . LYS A 1 75 ? -48.608 -54.268 25.255 1.00 41.53 75 LYS A C 1
ATOM 594 O O . LYS A 1 75 ? -49.280 -53.914 24.299 1.00 41.53 75 LYS A O 1
ATOM 599 N N . GLY A 1 76 ? -47.474 -53.648 25.590 1.00 55.53 76 GLY A N 1
ATOM 600 C CA . GLY A 1 76 ? -46.928 -52.510 24.849 1.00 55.53 76 GLY A CA 1
ATOM 601 C C . GLY A 1 76 ? -45.987 -51.629 25.669 1.00 55.53 76 GLY A C 1
ATOM 602 O O . GLY A 1 76 ? -46.089 -51.546 26.890 1.00 55.53 76 GLY A O 1
ATOM 603 N N . ILE A 1 77 ? -45.049 -50.995 24.972 1.00 56.81 77 ILE A N 1
ATOM 604 C CA . ILE A 1 77 ? -44.003 -50.116 25.508 1.00 56.81 77 ILE A CA 1
ATOM 605 C C . ILE A 1 77 ? -44.661 -48.847 26.103 1.00 56.81 77 ILE A C 1
ATOM 607 O O . ILE A 1 77 ? -45.591 -48.330 25.481 1.00 56.81 77 ILE A O 1
ATOM 611 N N . PRO A 1 78 ? -44.235 -48.339 27.281 1.00 60.97 78 PRO A N 1
ATOM 612 C CA . PRO A 1 78 ? -44.750 -47.090 27.853 1.00 60.97 78 PRO A CA 1
ATOM 613 C C . PRO A 1 78 ? -44.696 -45.939 26.843 1.00 60.97 78 PRO A C 1
ATOM 615 O O . PRO A 1 78 ? -43.685 -45.757 26.165 1.00 60.97 78 PRO A O 1
ATOM 618 N N . LYS A 1 79 ? -45.783 -45.166 26.727 1.00 71.88 79 LYS A N 1
ATOM 619 C CA . LYS A 1 79 ? -45.837 -44.008 25.827 1.00 71.88 79 LYS A CA 1
ATOM 620 C C . LYS A 1 79 ? -45.216 -42.799 26.533 1.00 71.88 79 LYS A C 1
ATOM 622 O O . LYS A 1 79 ? -45.749 -42.332 27.538 1.00 71.88 79 LYS A O 1
ATOM 627 N N . CYS A 1 80 ? -44.081 -42.328 26.027 1.00 77.75 80 CYS A N 1
ATOM 628 C CA . CYS A 1 80 ? -43.418 -41.124 26.525 1.00 77.75 80 CYS A CA 1
ATOM 629 C C . CYS A 1 80 ? -44.208 -39.855 26.177 1.00 77.75 80 CYS A C 1
ATOM 631 O O . CYS A 1 80 ? -45.009 -39.865 25.241 1.00 77.75 80 CYS A O 1
ATOM 633 N N . CYS A 1 81 ? -43.985 -38.775 26.936 1.00 78.56 81 CYS A N 1
ATOM 634 C CA . CYS A 1 81 ? -44.493 -37.451 26.573 1.00 78.56 81 CYS A CA 1
ATOM 635 C C . CYS A 1 81 ? -43.940 -37.011 25.209 1.00 78.56 81 CYS A C 1
ATOM 637 O O . CYS A 1 81 ? -42.852 -37.437 24.810 1.00 78.56 81 CYS A O 1
ATOM 639 N N . ASP A 1 82 ? -44.675 -36.142 24.513 1.00 83.12 82 ASP A N 1
ATOM 640 C CA . ASP A 1 82 ? -44.275 -35.650 23.195 1.00 83.12 82 ASP A CA 1
ATOM 641 C C . ASP A 1 82 ? -42.865 -35.045 23.240 1.00 83.12 82 ASP A C 1
ATOM 643 O O . ASP A 1 82 ? -42.528 -34.251 24.121 1.00 83.12 82 ASP A O 1
ATOM 647 N N . GLY A 1 83 ? -42.019 -35.473 22.300 1.00 85.62 83 GLY A N 1
ATOM 648 C CA . GLY A 1 83 ? -40.616 -35.071 22.242 1.00 85.62 83 GLY A CA 1
ATOM 649 C C . GLY A 1 83 ? -39.660 -35.870 23.135 1.00 85.62 83 GLY A C 1
ATOM 650 O O . GLY A 1 83 ? -38.492 -35.511 23.200 1.00 85.62 83 GLY A O 1
ATOM 651 N N . TRP A 1 84 ? -40.091 -36.952 23.795 1.00 85.38 84 TRP A N 1
ATOM 652 C CA . TRP A 1 84 ? -39.227 -37.816 24.616 1.00 85.38 84 TRP A CA 1
ATOM 653 C C . TRP A 1 84 ? -39.266 -39.289 24.177 1.00 85.38 84 TRP A C 1
ATOM 655 O O . TRP A 1 84 ? -40.255 -39.787 23.649 1.00 85.38 84 TRP A O 1
ATOM 665 N N . SER A 1 85 ? -38.165 -40.002 24.411 1.00 87.44 85 SER A N 1
ATOM 666 C CA . SER A 1 85 ? -37.921 -41.406 24.059 1.00 87.44 85 SER A CA 1
ATOM 667 C C . SER A 1 85 ? -37.061 -42.107 25.127 1.00 87.44 85 SER A C 1
ATOM 669 O O . SER A 1 85 ? -36.779 -41.539 26.182 1.00 87.44 85 SER A O 1
ATOM 671 N N . GLY A 1 86 ? -36.638 -43.353 24.878 1.00 81.25 86 GLY A N 1
ATOM 672 C CA . GLY A 1 86 ? -35.807 -44.137 25.809 1.00 81.25 86 GLY A CA 1
ATOM 673 C C . GLY A 1 86 ? -36.507 -45.359 26.413 1.00 81.25 86 GLY A C 1
ATOM 674 O O . GLY A 1 86 ? -36.209 -45.749 27.536 1.00 81.25 86 GLY A O 1
ATOM 675 N N . GLY A 1 87 ? -37.462 -45.965 25.700 1.00 75.31 87 GLY A N 1
ATOM 676 C CA . GLY A 1 87 ? -38.158 -47.167 26.165 1.00 75.31 87 GLY A CA 1
ATOM 677 C C . GLY A 1 87 ? -38.992 -46.903 27.419 1.00 75.31 87 GLY A C 1
ATOM 678 O O . GLY A 1 87 ? -39.770 -45.957 27.460 1.00 75.31 87 GLY A O 1
ATOM 679 N N . SER A 1 88 ? -38.837 -47.734 28.451 1.00 72.31 88 SER A N 1
ATOM 680 C CA . SER A 1 88 ? -39.629 -47.624 29.681 1.00 72.31 88 SER A CA 1
ATOM 681 C C . SER A 1 88 ? -39.241 -46.463 30.603 1.00 72.31 88 SER A C 1
ATOM 683 O O . SER A 1 88 ? -39.979 -46.197 31.545 1.00 72.31 88 SER A O 1
ATOM 685 N N . SER A 1 89 ? -38.105 -45.791 30.378 1.00 75.94 89 SER A N 1
ATOM 686 C CA . SER A 1 89 ? -37.617 -44.704 31.245 1.00 75.94 89 SER A CA 1
ATOM 687 C C . SER A 1 89 ? -37.932 -43.294 30.740 1.00 75.94 89 SER A C 1
ATOM 689 O O . SER A 1 89 ? -37.857 -42.356 31.534 1.00 75.94 89 SER A O 1
ATOM 691 N N . CYS A 1 90 ? -38.288 -43.127 29.459 1.00 81.81 90 CYS A N 1
ATOM 692 C CA . CYS A 1 90 ? -38.615 -41.833 28.837 1.00 81.81 90 CYS A CA 1
ATOM 693 C C . CYS A 1 90 ? -37.619 -40.703 29.172 1.00 81.81 90 CYS A C 1
ATOM 695 O O . CYS A 1 90 ? -38.010 -39.588 29.505 1.00 81.81 90 CYS A O 1
ATOM 697 N N . ASN A 1 91 ? -36.322 -41.008 29.155 1.00 85.75 91 ASN A N 1
ATOM 698 C CA . ASN A 1 91 ? -35.252 -40.125 29.620 1.00 85.75 91 ASN A CA 1
ATOM 699 C C . ASN A 1 91 ? -34.369 -39.564 28.496 1.00 85.75 91 ASN A C 1
ATOM 701 O O . ASN A 1 91 ? -33.409 -38.863 28.799 1.00 85.75 91 ASN A O 1
ATOM 705 N N . LYS A 1 92 ? -34.671 -39.861 27.227 1.00 88.56 92 LYS A N 1
ATOM 706 C CA . LYS A 1 92 ? -33.919 -39.360 26.074 1.00 88.56 92 LYS A CA 1
ATOM 707 C C . LYS A 1 92 ? -34.771 -38.361 25.283 1.00 88.56 92 LYS A C 1
ATOM 709 O O . LYS A 1 92 ? -35.757 -38.791 24.681 1.00 88.56 92 LYS A O 1
ATOM 714 N N . PRO A 1 93 ? -34.440 -37.063 25.261 1.00 92.06 93 PRO A N 1
ATOM 715 C CA . PRO A 1 93 ? -35.180 -36.096 24.457 1.00 92.06 93 PRO A CA 1
ATOM 716 C C . PRO A 1 93 ? -35.028 -36.394 22.957 1.00 92.06 93 PRO A C 1
ATOM 718 O O . PRO A 1 93 ? -34.066 -37.027 22.517 1.00 92.06 93 PRO A O 1
ATOM 721 N N . ILE A 1 94 ? -36.016 -35.967 22.178 1.00 92.38 94 ILE A N 1
ATOM 722 C CA . ILE A 1 94 ? -36.067 -36.075 20.723 1.00 92.38 94 ILE A CA 1
ATOM 723 C C . ILE A 1 94 ? -35.881 -34.669 20.152 1.00 92.38 94 ILE A C 1
ATOM 725 O O . ILE A 1 94 ? -36.736 -33.796 20.313 1.00 92.38 94 ILE A O 1
ATOM 729 N N . CYS A 1 95 ? -34.777 -34.467 19.444 1.00 92.94 95 CYS A N 1
ATOM 730 C CA . CYS A 1 95 ? -34.533 -33.277 18.641 1.00 92.94 95 CYS A CA 1
ATOM 731 C C . CYS A 1 95 ? -34.911 -33.618 17.198 1.00 92.94 95 CYS A C 1
ATOM 733 O O . CYS A 1 95 ? -34.276 -34.474 16.588 1.00 92.94 95 CYS A O 1
ATOM 735 N N . THR A 1 96 ? -35.987 -33.014 16.680 1.00 86.81 96 THR A N 1
ATOM 736 C CA . THR A 1 96 ? -36.615 -33.399 15.399 1.00 86.81 96 THR A CA 1
ATOM 737 C C . THR A 1 96 ? -35.646 -33.365 14.216 1.00 86.81 96 THR A C 1
ATOM 739 O O . THR A 1 96 ? -35.737 -34.221 13.343 1.00 86.81 96 THR A O 1
ATOM 742 N N . ASN A 1 97 ? -34.694 -32.429 14.230 1.00 86.62 97 ASN A N 1
ATOM 743 C CA . ASN A 1 97 ? -33.671 -32.274 13.192 1.00 86.62 97 ASN A CA 1
ATOM 744 C C . ASN A 1 97 ? -32.324 -32.914 13.581 1.00 86.62 97 ASN A C 1
ATOM 746 O O . ASN A 1 97 ? -31.345 -32.772 12.862 1.00 86.62 97 ASN A O 1
ATOM 750 N N . GLY A 1 98 ? -32.264 -33.612 14.720 1.00 92.19 98 GLY A N 1
ATOM 751 C CA . GLY A 1 98 ? -31.009 -34.004 15.355 1.00 92.19 98 GLY A CA 1
ATOM 752 C C . GLY A 1 98 ? -30.274 -32.822 15.997 1.00 92.19 98 GLY A C 1
ATOM 753 O O . GLY A 1 98 ? -30.748 -31.689 15.980 1.00 92.19 98 GLY A O 1
ATOM 754 N N . CYS A 1 99 ? -29.127 -33.123 16.600 1.00 93.31 99 CYS A N 1
ATOM 755 C CA . CYS A 1 99 ? -28.114 -32.152 17.002 1.00 93.31 99 CYS A CA 1
ATOM 756 C C . CYS A 1 99 ? -26.836 -32.618 16.309 1.00 93.31 99 CYS A C 1
ATOM 758 O O . CYS A 1 99 ? -26.271 -33.616 16.742 1.00 93.31 99 CYS A O 1
ATOM 760 N N . ASN A 1 100 ? -26.464 -31.996 15.189 1.00 91.75 100 ASN A N 1
ATOM 761 C CA . ASN A 1 100 ? -25.410 -32.473 14.290 1.00 91.75 100 ASN A CA 1
ATOM 762 C C . ASN A 1 100 ? -24.100 -32.705 15.049 1.00 91.75 100 ASN A C 1
ATOM 764 O O . ASN A 1 100 ? -23.667 -33.846 15.197 1.00 91.75 100 ASN A O 1
ATOM 768 N N . SER A 1 101 ? -23.533 -31.625 15.590 1.00 90.62 101 SER A N 1
ATOM 769 C CA . SER A 1 101 ? -22.313 -31.665 16.404 1.00 90.62 101 SER A CA 1
ATOM 770 C C . SER A 1 101 ? -22.584 -31.633 17.911 1.00 90.62 101 SER A C 1
ATOM 772 O O . SER A 1 101 ? -21.648 -31.735 18.692 1.00 90.62 101 SER A O 1
ATOM 774 N N . GLY A 1 102 ? -23.844 -31.484 18.336 1.00 93.25 102 GLY A N 1
ATOM 775 C CA . GLY A 1 102 ? -24.222 -31.299 19.743 1.00 93.25 102 GLY A CA 1
ATOM 776 C C . GLY A 1 102 ? -24.974 -32.459 20.384 1.00 93.25 102 GLY A C 1
ATOM 777 O O . GLY A 1 102 ? -25.176 -33.522 19.799 1.00 93.25 102 GLY A O 1
ATOM 778 N N . VAL A 1 103 ? -25.433 -32.236 21.616 1.00 94.81 103 VAL A N 1
ATOM 779 C CA . VAL A 1 103 ? -26.202 -33.211 22.398 1.00 94.81 103 VAL A CA 1
ATOM 780 C C . VAL A 1 103 ? -27.625 -32.705 22.603 1.00 94.81 103 VAL A C 1
ATOM 782 O O . VAL A 1 103 ? -27.852 -31.577 23.022 1.00 94.81 103 VAL A O 1
ATOM 785 N N . CYS A 1 104 ? -28.621 -33.551 22.335 1.00 95.50 104 CYS A N 1
ATOM 786 C CA . CYS A 1 104 ? -30.016 -33.205 22.606 1.00 95.50 104 CYS A CA 1
ATOM 787 C C . CYS A 1 104 ? -30.257 -33.203 24.123 1.00 95.50 104 CYS A C 1
ATOM 789 O O . CYS A 1 104 ? -30.225 -34.265 24.753 1.00 95.50 104 CYS A O 1
ATOM 791 N N . ILE A 1 105 ? -30.500 -32.027 24.704 1.00 94.44 105 ILE A N 1
ATOM 792 C CA . ILE A 1 105 ? -30.713 -31.852 26.153 1.00 94.44 105 ILE A CA 1
ATOM 793 C C . ILE A 1 105 ? -32.191 -31.693 26.517 1.00 94.44 105 ILE A C 1
ATOM 795 O O . ILE A 1 105 ? -32.598 -32.026 27.632 1.00 94.44 105 ILE A O 1
ATOM 799 N N . SER A 1 106 ? -33.025 -31.265 25.566 1.00 91.56 106 SER A N 1
ATOM 800 C CA . SER A 1 106 ? -34.482 -31.233 25.707 1.00 91.56 106 SER A CA 1
ATOM 801 C C . SER A 1 106 ? -35.163 -31.312 24.329 1.00 91.56 106 SER A C 1
ATOM 803 O O . SER A 1 106 ? -34.487 -31.216 23.302 1.00 91.56 106 SER A O 1
ATOM 805 N N . PRO A 1 107 ? -36.485 -31.557 24.248 1.00 91.81 107 PRO A N 1
ATOM 806 C CA . PRO A 1 107 ? -37.172 -31.612 22.964 1.00 91.81 107 PRO A CA 1
ATOM 807 C C . PRO A 1 107 ? -36.952 -30.335 22.152 1.00 91.81 107 PRO A C 1
ATOM 809 O O . PRO A 1 107 ? -37.271 -29.245 22.619 1.00 91.81 107 PRO A O 1
ATOM 812 N N . LYS A 1 108 ? -36.458 -30.489 20.918 1.00 89.25 108 LYS A N 1
ATOM 813 C CA . LYS A 1 108 ? -36.110 -29.379 20.006 1.00 89.25 108 LYS A CA 1
ATOM 814 C C . LYS A 1 108 ? -34.997 -28.439 20.508 1.00 89.25 108 LYS A C 1
ATOM 816 O O . LYS A 1 108 ? -34.865 -27.353 19.957 1.00 89.25 108 LYS A O 1
ATOM 821 N N . SER A 1 109 ? -34.212 -28.836 21.512 1.00 93.12 109 SER A N 1
ATOM 822 C CA . SER A 1 109 ? -33.100 -28.035 22.033 1.00 93.12 109 SER A CA 1
ATOM 823 C C . SER A 1 109 ? -31.819 -28.856 22.088 1.00 93.12 109 SER A C 1
ATOM 825 O O . SER A 1 109 ? -31.760 -29.909 22.735 1.00 93.12 109 SER A O 1
ATOM 827 N N . CYS A 1 110 ? -30.784 -28.327 21.452 1.00 95.69 110 CYS A N 1
ATOM 828 C CA . CYS A 1 110 ? -29.444 -28.887 21.461 1.00 95.69 110 CYS A CA 1
ATOM 829 C C . CYS A 1 110 ? -28.535 -28.086 22.392 1.00 95.69 110 CYS A C 1
ATOM 831 O O . CYS A 1 110 ? -28.683 -26.874 22.515 1.00 95.69 110 CYS A O 1
ATOM 833 N N . ASP A 1 111 ? -27.612 -28.787 23.035 1.00 95.06 111 ASP A N 1
ATOM 834 C CA . ASP A 1 111 ? -26.425 -28.230 23.669 1.00 95.06 111 ASP A CA 1
ATOM 835 C C . ASP A 1 111 ? -25.282 -28.368 22.665 1.00 95.06 111 ASP A C 1
ATOM 837 O O . ASP A 1 111 ? -24.933 -29.490 22.271 1.00 95.06 111 ASP A O 1
ATOM 841 N N . CYS A 1 112 ? -24.800 -27.242 22.147 1.00 93.31 112 CYS A N 1
ATOM 842 C CA . CYS A 1 112 ? -23.783 -27.222 21.103 1.00 93.31 112 CYS A CA 1
ATOM 843 C C . CYS A 1 112 ? -22.386 -27.170 21.730 1.00 93.31 112 CYS A C 1
ATOM 845 O O . CYS A 1 112 ? -22.207 -26.468 22.722 1.00 93.31 112 CYS A O 1
ATOM 847 N N . PRO A 1 113 ? -21.389 -27.881 21.171 1.00 88.88 113 PRO A N 1
ATOM 848 C CA . PRO A 1 113 ? -20.003 -27.705 21.584 1.00 88.88 113 PRO A CA 1
ATOM 849 C C . PRO A 1 113 ? -19.545 -26.276 21.306 1.00 88.88 113 PRO A C 1
ATOM 851 O O . PRO A 1 113 ? -20.109 -25.606 20.435 1.00 88.88 113 PRO A O 1
ATOM 854 N N . ASP A 1 114 ? -18.481 -25.855 21.985 1.00 81.19 114 ASP A N 1
ATOM 855 C CA . ASP A 1 114 ? -17.893 -24.529 21.809 1.00 81.19 114 ASP A CA 1
ATOM 856 C C . ASP A 1 114 ? -17.702 -24.187 20.324 1.00 81.19 114 ASP A C 1
ATOM 858 O O . ASP A 1 114 ? -17.170 -24.971 19.531 1.00 81.19 114 ASP A O 1
ATOM 862 N N . GLY A 1 115 ? -18.198 -23.007 19.947 1.00 72.56 115 GLY A N 1
ATOM 863 C CA . GLY A 1 115 ? -18.118 -22.483 18.588 1.00 72.56 115 GLY A CA 1
ATOM 864 C C . GLY A 1 115 ? -19.204 -22.964 17.618 1.00 72.56 115 GLY A C 1
ATOM 865 O O . GLY A 1 115 ? -19.377 -22.341 16.573 1.00 72.56 115 GLY A O 1
ATOM 866 N N . TYR A 1 116 ? -19.976 -24.008 17.938 1.00 85.44 116 TYR A N 1
ATOM 867 C CA . TYR A 1 116 ? -21.123 -24.408 17.118 1.00 85.44 116 TYR A CA 1
ATOM 868 C C . TYR A 1 116 ? -22.388 -23.638 17.508 1.00 85.44 116 TYR A C 1
ATOM 870 O O . TYR A 1 116 ? -22.678 -23.437 18.685 1.00 85.44 116 TYR A O 1
ATOM 878 N N . SER A 1 117 ? -23.191 -23.256 16.516 1.00 84.19 117 SER A N 1
ATOM 879 C CA . SER A 1 117 ? -24.467 -22.567 16.726 1.00 84.19 117 SER A CA 1
ATOM 880 C C . SER A 1 117 ? -25.573 -23.082 15.794 1.00 84.19 117 SER A C 1
ATOM 882 O O . SER A 1 117 ? -25.382 -24.021 15.015 1.00 84.19 117 SER A O 1
ATOM 884 N N . GLY A 1 118 ? -26.769 -22.505 15.910 1.00 85.62 118 GLY A N 1
ATOM 885 C CA . GLY A 1 118 ? -27.964 -22.954 15.196 1.00 85.62 118 GLY A CA 1
ATOM 886 C C . GLY A 1 118 ? -28.837 -23.903 16.018 1.00 85.62 118 GLY A C 1
ATOM 887 O O . GLY A 1 118 ? -28.457 -24.398 17.079 1.00 85.62 118 GLY A O 1
ATOM 888 N N . SER A 1 119 ? -30.054 -24.140 15.531 1.00 87.06 119 SER A N 1
ATOM 889 C CA . SER A 1 119 ? -31.079 -24.902 16.267 1.00 87.06 119 SER A CA 1
ATOM 890 C C . SER A 1 119 ? -30.742 -26.390 16.437 1.00 87.06 119 SER A C 1
ATOM 892 O O . SER A 1 119 ? -31.289 -27.064 17.310 1.00 87.06 119 SER A O 1
ATOM 894 N N . SER A 1 120 ? -29.831 -26.891 15.607 1.00 91.81 120 SER A N 1
ATOM 895 C CA . SER A 1 120 ? -29.321 -28.258 15.566 1.00 91.81 120 SER A CA 1
ATOM 896 C C . SER A 1 120 ? -27.786 -28.313 15.559 1.00 91.81 120 SER A C 1
ATOM 898 O O . SER A 1 120 ? -27.222 -29.339 15.181 1.00 91.81 120 SER A O 1
ATOM 900 N N . CYS A 1 121 ? -27.094 -27.250 15.988 1.00 91.38 121 CYS A N 1
ATOM 901 C CA . CYS A 1 121 ? -25.628 -27.144 15.941 1.00 91.38 121 CYS A CA 1
ATOM 902 C C . CYS A 1 121 ? -25.055 -27.365 14.525 1.00 91.38 121 CYS A C 1
ATOM 904 O O . CYS A 1 121 ? -24.048 -28.048 14.347 1.00 91.38 121 CYS A O 1
ATOM 906 N N . GLU A 1 122 ? -25.766 -26.880 13.507 1.00 89.50 122 GLU A N 1
ATOM 907 C CA . GLU A 1 122 ? -25.435 -26.985 12.083 1.00 89.50 122 GLU A CA 1
ATOM 908 C C . GLU A 1 122 ? -24.439 -25.923 11.609 1.00 89.50 122 GLU A C 1
ATOM 910 O O . GLU A 1 122 ? -23.819 -26.093 10.562 1.00 89.50 122 GLU A O 1
ATOM 915 N N . ILE A 1 123 ? -24.281 -24.842 12.371 1.00 80.38 123 ILE A N 1
ATOM 916 C CA . ILE A 1 123 ? -23.346 -23.766 12.059 1.00 80.38 123 ILE A CA 1
ATOM 917 C C . ILE A 1 123 ? -22.049 -24.083 12.796 1.00 80.38 123 ILE A C 1
ATOM 919 O O . ILE A 1 123 ? -22.003 -24.003 14.022 1.00 80.38 123 ILE A O 1
ATOM 923 N N . ALA A 1 124 ? -21.021 -24.497 12.059 1.00 77.06 124 ALA A N 1
ATOM 924 C CA . ALA A 1 124 ? -19.692 -24.734 12.613 1.00 77.06 124 ALA A CA 1
ATOM 925 C C . ALA A 1 124 ? -19.012 -23.414 13.017 1.00 77.06 124 ALA A C 1
ATOM 927 O O . ALA A 1 124 ? -19.315 -22.376 12.417 1.00 77.06 124 ALA A O 1
ATOM 928 N N . PRO A 1 125 ? -18.072 -23.442 13.981 1.00 70.94 125 PRO A N 1
ATOM 929 C CA . PRO A 1 125 ? -17.205 -22.299 14.216 1.00 70.94 125 PRO A CA 1
ATOM 930 C C . PRO A 1 125 ? -16.444 -21.970 12.940 1.00 70.94 125 PRO A C 1
ATOM 932 O O . PRO A 1 125 ? -16.003 -22.870 12.217 1.00 70.94 125 PRO A O 1
ATOM 935 N N . LEU A 1 126 ? -16.272 -20.675 12.681 1.00 66.44 126 LEU A N 1
ATOM 936 C CA . LEU A 1 126 ? -15.339 -20.238 11.654 1.00 66.44 126 LEU A CA 1
ATOM 937 C C . LEU A 1 126 ? -13.952 -20.803 12.000 1.00 66.44 126 LEU A C 1
ATOM 939 O O . LEU A 1 126 ? -13.591 -20.827 13.182 1.00 66.44 126 LEU A O 1
ATOM 943 N N . PRO A 1 127 ? -13.183 -21.289 11.009 1.00 70.56 127 PRO A N 1
ATOM 944 C CA . PRO A 1 127 ? -11.808 -21.692 11.256 1.00 70.56 127 PRO A CA 1
ATOM 945 C C . PRO A 1 127 ? -11.076 -20.542 11.952 1.00 70.56 127 PRO A C 1
ATOM 947 O O . PRO A 1 127 ? -11.268 -19.375 11.606 1.00 70.56 127 PRO A O 1
ATOM 950 N N . SER A 1 128 ? -10.269 -20.867 12.963 1.00 77.81 128 SER A N 1
ATOM 951 C CA . SER A 1 128 ? -9.471 -19.878 13.677 1.00 77.81 128 SER A CA 1
ATOM 952 C C . SER A 1 128 ? -8.419 -19.319 12.725 1.00 77.81 128 SER A C 1
ATOM 954 O O . SER A 1 128 ? -7.345 -19.891 12.551 1.00 77.81 128 SER A O 1
ATOM 956 N N . VAL A 1 129 ? -8.749 -18.214 12.066 1.00 88.62 129 VAL A N 1
ATOM 957 C CA . VAL A 1 129 ? -7.781 -17.451 11.288 1.00 88.62 129 VAL A CA 1
ATOM 958 C C . VAL A 1 129 ? -6.938 -16.681 12.295 1.00 88.62 129 VAL A C 1
ATOM 960 O O . VAL A 1 129 ? -7.437 -15.782 12.969 1.00 88.62 129 VAL A O 1
ATOM 963 N N . GLU A 1 130 ? -5.690 -17.091 12.476 1.00 92.88 130 GLU A N 1
ATOM 964 C CA . GLU A 1 130 ? -4.751 -16.436 13.400 1.00 92.88 130 GLU A CA 1
ATOM 965 C C . GLU A 1 130 ? -3.852 -15.431 12.687 1.00 92.88 130 GLU A C 1
ATOM 967 O O . GLU A 1 130 ? -3.228 -14.596 13.334 1.00 92.88 130 GLU A O 1
ATOM 972 N N . LYS A 1 131 ? -3.782 -15.510 11.357 1.00 95.88 131 LYS A N 1
ATOM 973 C CA . LYS A 1 131 ? -2.867 -14.721 10.544 1.00 95.88 131 LYS A CA 1
ATOM 974 C C . LYS A 1 131 ? -3.555 -14.187 9.301 1.00 95.88 131 LYS A C 1
ATOM 976 O O . LYS A 1 131 ? -4.513 -14.789 8.831 1.00 95.88 131 LYS A O 1
ATOM 981 N N . LEU A 1 132 ? -3.029 -13.085 8.791 1.00 97.19 132 LEU A N 1
ATOM 982 C CA . LEU A 1 132 ? -3.379 -12.522 7.497 1.00 97.19 132 LEU A CA 1
ATOM 983 C C . LEU A 1 132 ? -2.111 -12.413 6.662 1.00 97.19 132 LEU A C 1
ATOM 985 O O . LEU A 1 132 ? -1.165 -11.758 7.091 1.00 97.19 132 LEU A O 1
ATOM 989 N N . THR A 1 133 ? -2.078 -13.023 5.488 1.00 98.31 133 THR A N 1
ATOM 990 C CA . THR A 1 133 ? -0.964 -12.883 4.550 1.00 98.31 133 THR A CA 1
ATOM 991 C C . THR A 1 133 ? -1.344 -11.906 3.447 1.00 98.31 133 THR A C 1
ATOM 993 O O . THR A 1 133 ? -2.291 -12.130 2.692 1.00 98.31 133 THR A O 1
ATOM 996 N N . VAL A 1 134 ? -0.594 -10.812 3.356 1.00 98.56 134 VAL A N 1
ATOM 997 C CA . VAL A 1 134 ? -0.807 -9.745 2.376 1.00 98.56 134 VAL A CA 1
ATOM 998 C C . VAL A 1 134 ? 0.329 -9.774 1.363 1.00 98.56 134 VAL A C 1
ATOM 1000 O O . VAL A 1 134 ? 1.490 -9.920 1.739 1.00 98.56 134 VAL A O 1
ATOM 1003 N N . LEU A 1 135 ? -0.021 -9.647 0.088 1.00 98.56 135 LEU A N 1
ATOM 1004 C CA . LEU A 1 135 ? 0.888 -9.442 -1.034 1.00 98.56 135 LEU A CA 1
ATOM 1005 C C . LEU A 1 135 ? 0.703 -8.011 -1.541 1.00 98.56 135 LEU A C 1
ATOM 1007 O O . LEU A 1 135 ? -0.431 -7.602 -1.775 1.00 98.56 135 LEU A O 1
ATOM 1011 N N . THR A 1 136 ? 1.788 -7.278 -1.756 1.00 98.12 136 THR A N 1
ATOM 1012 C CA . THR A 1 136 ? 1.773 -6.027 -2.517 1.00 98.12 136 THR A CA 1
ATOM 1013 C C . THR A 1 136 ? 2.586 -6.156 -3.800 1.00 98.12 136 THR A C 1
ATOM 1015 O O . THR A 1 136 ? 3.598 -6.868 -3.832 1.00 98.12 136 THR A O 1
ATOM 1018 N N . LEU A 1 137 ? 2.104 -5.522 -4.868 1.00 96.56 137 LEU A N 1
ATOM 1019 C CA . LEU A 1 137 ? 2.778 -5.469 -6.157 1.00 96.56 137 LEU A CA 1
ATOM 1020 C C . LEU A 1 137 ? 2.496 -4.161 -6.907 1.00 96.56 137 LEU A C 1
ATOM 1022 O O . LEU A 1 137 ? 1.347 -3.842 -7.220 1.00 96.56 137 LEU A O 1
ATOM 1026 N N . ASN A 1 138 ? 3.560 -3.472 -7.297 1.00 95.25 138 ASN A N 1
ATOM 1027 C CA . ASN A 1 138 ? 3.485 -2.411 -8.287 1.00 95.25 138 ASN A CA 1
ATOM 1028 C C . ASN A 1 138 ? 3.521 -3.045 -9.692 1.00 95.25 138 ASN A C 1
ATOM 1030 O O . ASN A 1 138 ? 4.386 -3.874 -9.988 1.00 95.25 138 ASN A O 1
ATOM 1034 N N . PHE A 1 139 ? 2.539 -2.738 -10.546 1.00 91.31 139 PHE A N 1
ATOM 1035 C CA . PHE A 1 139 ? 2.496 -3.240 -11.922 1.00 91.31 139 PHE A CA 1
ATOM 1036 C C . PHE A 1 139 ? 3.317 -2.403 -12.900 1.00 91.31 139 PHE A C 1
ATOM 1038 O O . PHE A 1 139 ? 3.599 -2.916 -13.983 1.00 91.31 139 PHE A O 1
ATOM 1045 N N . ALA A 1 140 ? 3.654 -1.159 -12.549 1.00 85.19 140 ALA A N 1
ATOM 1046 C CA . ALA A 1 140 ? 4.454 -0.211 -13.317 1.00 85.19 140 ALA A CA 1
ATOM 1047 C C . ALA A 1 140 ? 4.163 -0.247 -14.815 1.00 85.19 140 ALA A C 1
ATOM 1049 O O . ALA A 1 140 ? 5.038 -0.482 -15.656 1.00 85.19 140 ALA A O 1
ATOM 1050 N N . CYS A 1 141 ? 2.880 -0.154 -15.148 1.00 81.69 141 CYS A N 1
ATOM 1051 C CA . CYS A 1 141 ? 2.429 -0.170 -16.521 1.00 81.69 141 CYS A CA 1
ATOM 1052 C C . CYS A 1 141 ? 1.272 0.790 -16.666 1.00 81.69 141 CYS A C 1
ATOM 1054 O O . CYS A 1 141 ? 0.225 0.615 -16.046 1.00 81.69 141 CYS A O 1
ATOM 1056 N N . ARG A 1 142 ? 1.479 1.805 -17.490 1.00 71.06 142 ARG A N 1
ATOM 1057 C CA . ARG A 1 142 ? 0.616 2.973 -17.547 1.00 71.06 142 ARG A CA 1
ATOM 1058 C C . ARG A 1 142 ? -0.260 2.979 -18.797 1.00 71.06 142 ARG A C 1
ATOM 1060 O O . ARG A 1 142 ? -1.247 3.688 -18.803 1.00 71.06 142 ARG A O 1
ATOM 1067 N N . ASP A 1 143 ? 0.057 2.201 -19.841 1.00 75.44 143 ASP A N 1
ATOM 1068 C CA . ASP A 1 143 ? -0.727 2.050 -21.096 1.00 75.44 143 ASP A CA 1
ATOM 1069 C C . ASP A 1 143 ? -1.287 3.368 -21.684 1.00 75.44 143 ASP A C 1
ATOM 1071 O O . ASP A 1 143 ? -2.338 3.424 -22.322 1.00 75.44 143 ASP A O 1
ATOM 1075 N N . VAL A 1 144 ? -0.564 4.462 -21.473 1.00 72.69 144 VAL A N 1
ATOM 1076 C CA . VAL A 1 144 ? -0.978 5.835 -21.784 1.00 72.69 144 VAL A CA 1
ATOM 1077 C C . VAL A 1 144 ? -0.107 6.404 -22.875 1.00 72.69 144 VAL A C 1
ATOM 1079 O O . VAL A 1 144 ? 1.057 6.043 -23.002 1.00 72.69 144 VAL A O 1
ATOM 1082 N N . ALA A 1 145 ? -0.656 7.279 -23.714 1.00 72.75 145 ALA A N 1
ATOM 1083 C CA . ALA A 1 145 ? 0.155 7.984 -24.698 1.00 72.75 145 ALA A CA 1
ATOM 1084 C C . ALA A 1 145 ? 1.108 8.962 -23.977 1.00 72.75 145 ALA A C 1
ATOM 1086 O O . ALA A 1 145 ? 0.633 9.692 -23.114 1.00 72.75 145 ALA A O 1
ATOM 1087 N N . PRO A 1 146 ? 2.408 9.019 -24.332 1.00 72.81 146 PRO A N 1
ATOM 1088 C CA . PRO A 1 146 ? 3.055 8.371 -25.482 1.00 72.81 146 PRO A CA 1
ATOM 1089 C C . PRO A 1 146 ? 3.607 6.945 -25.235 1.00 72.81 146 PRO A C 1
ATOM 1091 O O . PRO A 1 146 ? 4.037 6.298 -26.190 1.00 72.81 146 PRO A O 1
ATOM 1094 N N . PHE A 1 147 ? 3.579 6.432 -24.002 1.00 77.38 147 PHE A N 1
ATOM 1095 C CA . PHE A 1 147 ? 4.205 5.164 -23.584 1.00 77.38 147 PHE A CA 1
ATOM 1096 C C . PHE A 1 147 ? 3.504 3.880 -24.034 1.00 77.38 147 PHE A C 1
ATOM 1098 O O . PHE A 1 147 ? 4.146 2.833 -24.097 1.00 77.38 147 PHE A O 1
ATOM 1105 N N . SER A 1 148 ? 2.226 3.922 -24.415 1.00 78.88 148 SER A N 1
ATOM 1106 C CA . SER A 1 148 ? 1.450 2.733 -24.822 1.00 78.88 148 SER A CA 1
ATOM 1107 C C . SER A 1 148 ? 2.121 1.903 -25.928 1.00 78.88 148 SER A C 1
ATOM 1109 O O . SER A 1 148 ? 1.955 0.686 -26.003 1.00 78.88 148 SER A O 1
ATOM 1111 N N . ALA A 1 149 ? 2.951 2.530 -26.769 1.00 82.12 149 ALA A N 1
ATOM 1112 C CA . ALA A 1 149 ? 3.698 1.845 -27.819 1.00 82.12 149 ALA A CA 1
ATOM 1113 C C . ALA A 1 149 ? 4.970 1.116 -27.339 1.00 82.12 149 ALA A C 1
ATOM 1115 O O . ALA A 1 149 ? 5.561 0.391 -28.147 1.00 82.12 149 ALA A O 1
ATOM 1116 N N . CYS A 1 150 ? 5.422 1.333 -26.100 1.00 84.38 150 CYS A N 1
ATOM 1117 C CA . CYS A 1 150 ? 6.685 0.810 -25.577 1.00 84.38 150 CYS A CA 1
ATOM 1118 C C . CYS A 1 150 ? 6.680 0.339 -24.104 1.00 84.38 150 CYS A C 1
ATOM 1120 O O . CYS A 1 150 ? 7.708 -0.093 -23.592 1.00 84.38 150 CYS A O 1
ATOM 1122 N N . ASP A 1 151 ? 5.529 0.347 -23.435 1.00 80.56 151 ASP A N 1
ATOM 1123 C CA . ASP A 1 151 ? 5.384 -0.163 -22.061 1.00 80.56 151 ASP A CA 1
ATOM 1124 C C . ASP A 1 151 ? 5.054 -1.677 -22.019 1.00 80.56 151 ASP A C 1
ATOM 1126 O O . ASP A 1 151 ? 5.264 -2.394 -21.040 1.00 80.56 151 ASP A O 1
ATOM 1130 N N . ASN A 1 152 ? 4.588 -2.224 -23.150 1.00 90.62 152 ASN A N 1
ATOM 1131 C CA . ASN A 1 152 ? 4.224 -3.639 -23.320 1.00 90.62 152 ASN A CA 1
ATOM 1132 C C . ASN A 1 152 ? 3.128 -4.135 -22.360 1.00 90.62 152 ASN A C 1
ATOM 1134 O O . ASN A 1 152 ? 3.053 -5.342 -22.100 1.00 90.62 152 ASN A O 1
ATOM 1138 N N . CYS A 1 153 ? 2.253 -3.246 -21.875 1.00 89.06 153 CYS A N 1
ATOM 1139 C CA . CYS A 1 153 ? 1.243 -3.585 -20.869 1.00 89.06 153 CYS A CA 1
ATOM 1140 C C . CYS A 1 153 ? 0.397 -4.785 -21.249 1.00 89.06 153 CYS A C 1
ATOM 1142 O O . CYS A 1 153 ? 0.310 -5.732 -20.477 1.00 89.06 153 CYS A O 1
ATOM 1144 N N . GLN A 1 154 ? -0.130 -4.840 -22.469 1.00 90.75 154 GLN A N 1
ATOM 1145 C CA . GLN A 1 154 ? -0.939 -5.983 -22.887 1.00 90.75 154 GLN A CA 1
ATOM 1146 C C . GLN A 1 154 ? -0.197 -7.331 -22.755 1.00 90.75 154 GLN A C 1
ATOM 1148 O O . GLN A 1 154 ? -0.772 -8.322 -22.301 1.00 90.75 154 GLN A O 1
ATOM 1153 N N . THR A 1 155 ? 1.085 -7.382 -23.132 1.00 93.06 155 THR A N 1
ATOM 1154 C CA . THR A 1 155 ? 1.905 -8.599 -23.022 1.00 93.06 155 THR A CA 1
ATOM 1155 C C . THR A 1 155 ? 2.157 -8.955 -21.561 1.00 93.06 155 THR A C 1
ATOM 1157 O O . THR A 1 155 ? 1.933 -10.102 -21.168 1.00 93.06 155 THR A O 1
ATOM 1160 N N . ARG A 1 156 ? 2.573 -7.974 -20.750 1.00 93.19 156 ARG A N 1
ATOM 1161 C CA . ARG A 1 156 ? 2.856 -8.154 -19.319 1.00 93.19 156 ARG A CA 1
ATOM 1162 C C . ARG A 1 156 ? 1.604 -8.605 -18.570 1.00 93.19 156 ARG A C 1
ATOM 1164 O O . ARG A 1 156 ? 1.644 -9.625 -17.894 1.00 93.19 156 ARG A O 1
ATOM 1171 N N . PHE A 1 157 ? 0.465 -7.948 -18.780 1.00 92.88 157 PHE A N 1
ATOM 1172 C CA . PHE A 1 157 ? -0.814 -8.278 -18.141 1.00 92.88 157 PHE A CA 1
A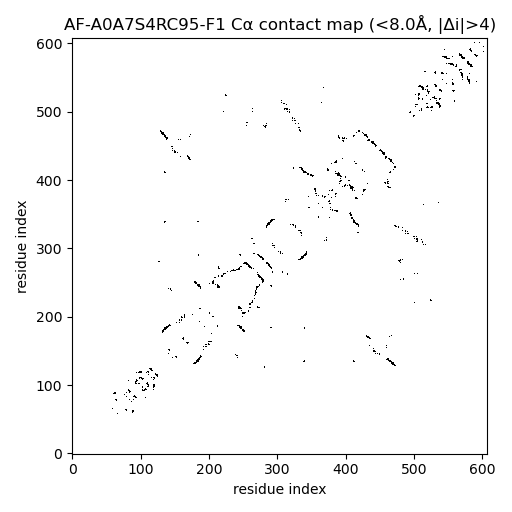TOM 1173 C C . PHE A 1 157 ? -1.313 -9.670 -18.506 1.00 92.88 157 PHE A C 1
ATOM 1175 O O . PHE A 1 157 ? -1.834 -10.379 -17.649 1.00 92.88 157 PHE A O 1
ATOM 1182 N N . LYS A 1 158 ? -1.113 -10.107 -19.753 1.00 94.12 158 LYS A N 1
ATOM 1183 C CA . LYS A 1 158 ? -1.433 -11.481 -20.147 1.00 94.12 158 LYS A CA 1
ATOM 1184 C C . LYS A 1 158 ? -0.574 -12.503 -19.395 1.00 94.12 158 LYS A C 1
ATOM 1186 O O . LYS A 1 158 ? -1.094 -13.525 -18.953 1.00 94.12 158 LYS A O 1
ATOM 1191 N N . LEU A 1 159 ? 0.726 -12.240 -19.249 1.00 95.50 159 LEU A N 1
ATOM 1192 C CA . LEU A 1 159 ? 1.637 -13.106 -18.490 1.00 95.50 159 LEU A CA 1
ATOM 1193 C C . LEU A 1 159 ? 1.321 -13.087 -16.987 1.00 95.50 159 LEU A C 1
ATOM 1195 O O . LEU A 1 159 ? 1.373 -14.131 -16.345 1.00 95.50 159 LEU A O 1
ATOM 1199 N N . LEU A 1 160 ? 0.934 -11.933 -16.444 1.00 94.94 160 LEU A N 1
ATOM 1200 C CA . LEU A 1 160 ? 0.492 -11.769 -15.059 1.00 94.94 160 LEU A CA 1
ATOM 1201 C C . LEU A 1 160 ? -0.814 -12.519 -14.788 1.00 94.94 160 LEU A C 1
ATOM 1203 O O . LEU A 1 160 ? -0.897 -13.267 -13.821 1.00 94.94 160 LEU A O 1
ATOM 1207 N N . ALA A 1 161 ? -1.809 -12.399 -15.668 1.00 95.19 161 ALA A N 1
ATOM 1208 C CA . ALA A 1 161 ? -3.050 -13.162 -15.567 1.00 95.19 161 ALA A CA 1
ATOM 1209 C C . ALA A 1 161 ? -2.783 -14.679 -15.596 1.00 95.19 161 ALA A C 1
ATOM 1211 O O . ALA A 1 161 ? -3.342 -15.414 -14.783 1.00 95.19 161 ALA A O 1
ATOM 1212 N N . ALA A 1 162 ? -1.869 -15.141 -16.458 1.00 94.50 162 ALA A N 1
ATOM 1213 C CA . ALA A 1 162 ? -1.418 -16.534 -16.472 1.00 94.50 162 ALA A CA 1
ATOM 1214 C C . ALA A 1 162 ? -0.724 -16.936 -15.153 1.00 94.50 162 ALA A C 1
ATOM 1216 O O . ALA A 1 162 ? -0.993 -18.009 -14.612 1.00 94.50 162 ALA A O 1
ATOM 1217 N N . ALA A 1 163 ? 0.121 -16.064 -14.589 1.00 93.56 163 ALA A N 1
ATOM 1218 C CA . ALA A 1 163 ? 0.749 -16.283 -13.284 1.00 93.56 163 ALA A CA 1
ATOM 1219 C C . ALA A 1 163 ? -0.298 -16.444 -12.174 1.00 93.56 163 ALA A C 1
ATOM 1221 O O . ALA A 1 163 ? -0.245 -17.395 -11.391 1.00 93.56 163 ALA A O 1
ATOM 1222 N N . PHE A 1 164 ? -1.288 -15.548 -12.139 1.00 95.75 164 PHE A N 1
ATOM 1223 C CA . PHE A 1 164 ? -2.368 -15.595 -11.161 1.00 95.75 164 PHE A CA 1
ATOM 1224 C C . PHE A 1 164 ? -3.210 -16.859 -11.306 1.00 95.75 164 PHE A C 1
ATOM 1226 O O . PHE A 1 164 ? -3.526 -17.477 -10.292 1.00 95.75 164 PHE A O 1
ATOM 1233 N N . ALA A 1 165 ? -3.447 -17.325 -12.535 1.00 94.44 165 ALA A N 1
ATOM 1234 C CA . ALA A 1 165 ? -4.109 -18.594 -12.837 1.00 94.44 165 ALA A CA 1
ATOM 1235 C C . ALA A 1 165 ? -3.272 -19.854 -12.505 1.00 94.44 165 ALA A C 1
ATOM 1237 O O . ALA A 1 165 ? -3.702 -20.971 -12.799 1.00 94.44 165 ALA A O 1
ATOM 1238 N N . ASN A 1 166 ? -2.108 -19.702 -11.857 1.00 91.06 166 ASN A N 1
ATOM 1239 C CA . ASN A 1 166 ? -1.177 -20.780 -11.506 1.00 91.06 166 ASN A CA 1
ATOM 1240 C C . ASN A 1 166 ? -0.606 -21.524 -12.727 1.00 91.06 166 ASN A C 1
ATOM 1242 O O . ASN A 1 166 ? -0.322 -22.725 -12.671 1.00 91.06 166 ASN A O 1
ATOM 1246 N N . GLU A 1 167 ? -0.443 -20.832 -13.855 1.00 90.38 167 GLU A N 1
ATOM 1247 C CA . GLU A 1 167 ? 0.245 -21.405 -15.004 1.00 90.38 167 GLU A CA 1
ATOM 1248 C C . GLU A 1 167 ? 1.753 -21.499 -14.729 1.00 90.38 167 GLU A C 1
ATOM 1250 O O . GLU A 1 167 ? 2.394 -20.575 -14.230 1.00 90.38 167 GLU A O 1
ATOM 1255 N N . SER A 1 168 ? 2.365 -22.629 -15.091 1.00 84.44 168 SER A N 1
ATOM 1256 C CA . SER A 1 168 ? 3.757 -22.945 -14.731 1.00 84.44 168 SER A CA 1
ATOM 1257 C C . SER A 1 168 ? 4.827 -22.059 -15.391 1.00 84.44 168 SER A C 1
ATOM 1259 O O . SER A 1 168 ? 6.017 -22.313 -15.191 1.00 84.44 168 SER A O 1
ATOM 1261 N N . SER A 1 169 ? 4.437 -21.084 -16.213 1.00 89.81 169 SER A N 1
ATOM 1262 C CA . SER A 1 169 ? 5.323 -20.232 -17.014 1.00 89.81 169 SER A CA 1
ATOM 1263 C C . SER A 1 169 ? 5.923 -19.050 -16.256 1.00 89.81 169 SER A C 1
ATOM 1265 O O . SER A 1 169 ? 6.808 -18.403 -16.807 1.00 89.81 169 SER A O 1
ATOM 1267 N N . VAL A 1 170 ? 5.492 -18.778 -15.023 1.00 93.62 170 VAL A N 1
ATOM 1268 C CA . VAL A 1 170 ? 5.960 -17.640 -14.210 1.00 93.62 170 VAL A CA 1
ATOM 1269 C C . VAL A 1 170 ? 6.562 -18.139 -12.891 1.00 93.62 170 VAL A C 1
ATOM 1271 O O . VAL A 1 170 ? 6.262 -19.243 -12.430 1.00 93.62 170 VAL A O 1
ATOM 1274 N N . GLU A 1 171 ? 7.480 -17.365 -12.321 1.00 94.38 171 GLU A N 1
ATOM 1275 C CA . GLU A 1 171 ? 8.086 -17.575 -11.006 1.00 94.38 171 GLU A CA 1
ATOM 1276 C C . GLU A 1 171 ? 8.201 -16.251 -10.232 1.00 94.38 171 GLU A C 1
ATOM 1278 O O . GLU A 1 171 ? 7.995 -15.175 -10.791 1.00 94.38 171 GLU A O 1
ATOM 1283 N N . GLY A 1 172 ? 8.491 -16.344 -8.932 1.00 92.00 172 GLY A N 1
ATOM 1284 C CA . GLY A 1 172 ? 8.658 -15.190 -8.041 1.00 92.00 172 GLY A CA 1
ATOM 1285 C C . GLY A 1 172 ? 7.383 -14.664 -7.387 1.00 92.00 172 GLY A C 1
ATOM 1286 O O . GLY A 1 172 ? 7.478 -13.889 -6.445 1.00 92.00 172 GLY A O 1
ATOM 1287 N N . LEU A 1 173 ? 6.209 -15.134 -7.817 1.00 94.50 173 LEU A N 1
ATOM 1288 C CA . LEU A 1 173 ? 4.957 -14.935 -7.090 1.00 94.50 173 LEU A CA 1
ATOM 1289 C C . LEU A 1 173 ? 4.884 -15.911 -5.897 1.00 94.50 173 LEU A C 1
ATOM 1291 O O . LEU A 1 173 ? 5.241 -17.084 -6.073 1.00 94.50 173 LEU A O 1
ATOM 1295 N N . PRO A 1 174 ? 4.409 -15.493 -4.707 1.00 95.38 174 PRO A N 1
ATOM 1296 C CA . PRO A 1 174 ? 4.119 -16.434 -3.629 1.00 95.38 174 PRO A CA 1
ATOM 1297 C C . PRO A 1 174 ? 3.018 -17.422 -4.040 1.00 95.38 174 PRO A C 1
ATOM 1299 O O . PRO A 1 174 ? 2.262 -17.198 -4.990 1.00 95.38 174 PRO A O 1
ATOM 1302 N N . ASP A 1 175 ? 2.885 -18.515 -3.286 1.00 95.88 175 ASP A N 1
ATOM 1303 C CA . ASP A 1 175 ? 1.720 -19.386 -3.419 1.00 95.88 175 ASP A CA 1
ATOM 1304 C C . ASP A 1 175 ? 0.450 -18.608 -3.044 1.00 95.88 175 ASP A C 1
ATOM 1306 O O . ASP A 1 175 ? 0.192 -18.350 -1.868 1.00 95.88 175 ASP A O 1
ATOM 1310 N N . LEU A 1 176 ? -0.357 -18.233 -4.039 1.00 96.31 176 LEU A N 1
ATOM 1311 C CA . LEU A 1 176 ? -1.560 -17.428 -3.816 1.00 96.31 176 LEU A CA 1
ATOM 1312 C C . LEU A 1 176 ? -2.638 -18.147 -3.004 1.00 96.31 176 LEU A C 1
ATOM 1314 O O . LEU A 1 176 ? -3.567 -17.488 -2.542 1.00 96.31 176 LEU A O 1
ATOM 1318 N N . ASP A 1 177 ? -2.559 -19.468 -2.822 1.00 95.06 177 ASP A N 1
ATOM 1319 C CA . ASP A 1 177 ? -3.458 -20.175 -1.901 1.00 95.06 177 ASP A CA 1
ATOM 1320 C C . ASP A 1 177 ? -3.106 -19.894 -0.431 1.00 95.06 177 ASP A C 1
ATOM 1322 O O . ASP A 1 177 ? -3.949 -20.075 0.445 1.00 95.06 177 ASP A O 1
ATOM 1326 N N . SER A 1 178 ? -1.895 -19.389 -0.174 1.00 96.19 178 SER A N 1
ATOM 1327 C CA . SER A 1 178 ? -1.458 -18.863 1.124 1.00 96.19 178 SER A CA 1
ATOM 1328 C C . SER A 1 178 ? -1.633 -17.348 1.276 1.00 96.19 178 SER A C 1
ATOM 1330 O O . SER A 1 178 ? -1.397 -16.830 2.360 1.00 96.19 178 SER A O 1
ATOM 1332 N N . VAL A 1 179 ? -2.036 -16.636 0.216 1.00 97.69 179 VAL A N 1
ATOM 1333 C CA . VAL A 1 179 ? -2.256 -15.182 0.233 1.00 97.69 179 VAL A CA 1
ATOM 1334 C C . VAL A 1 179 ? -3.735 -14.887 0.449 1.00 97.69 179 VAL A C 1
ATOM 1336 O O . VAL A 1 179 ? -4.596 -15.410 -0.261 1.00 97.69 179 VAL A O 1
ATOM 1339 N N . ASP A 1 180 ? -4.022 -14.004 1.398 1.00 98.06 180 ASP A N 1
ATOM 1340 C CA . ASP A 1 180 ? -5.374 -13.590 1.758 1.00 98.06 180 ASP A CA 1
ATOM 1341 C C . ASP A 1 180 ? -5.810 -12.303 1.054 1.00 98.06 180 ASP A C 1
ATOM 1343 O O . ASP A 1 180 ? -6.965 -12.180 0.637 1.00 98.06 180 ASP A O 1
ATOM 1347 N N . VAL A 1 181 ? -4.889 -11.342 0.945 1.00 98.44 181 VAL A N 1
ATOM 1348 C CA . VAL A 1 181 ? -5.134 -9.994 0.416 1.00 98.44 181 VAL A CA 1
ATOM 1349 C C . VAL A 1 181 ? -4.028 -9.616 -0.557 1.00 98.44 181 VAL A C 1
ATOM 1351 O O . VAL A 1 181 ? -2.857 -9.895 -0.311 1.00 98.44 181 VAL A O 1
ATOM 1354 N N . ILE A 1 182 ? -4.405 -8.966 -1.652 1.00 98.44 182 ILE A N 1
ATOM 1355 C CA . ILE A 1 182 ? -3.495 -8.440 -2.664 1.00 98.44 182 ILE A CA 1
ATOM 1356 C C . ILE A 1 182 ? -3.741 -6.939 -2.795 1.00 98.44 182 ILE A C 1
ATOM 1358 O O . ILE A 1 182 ? -4.865 -6.525 -3.083 1.00 98.44 182 ILE A O 1
ATOM 1362 N N . LEU A 1 183 ? -2.693 -6.148 -2.598 1.00 98.06 183 LEU A N 1
ATOM 1363 C CA . LEU A 1 183 ? -2.659 -4.708 -2.821 1.00 98.06 183 LEU A CA 1
ATOM 1364 C C . LEU A 1 183 ? -1.894 -4.471 -4.123 1.00 98.06 183 LEU A C 1
ATOM 1366 O O . LEU A 1 183 ? -0.743 -4.886 -4.235 1.00 98.06 183 LEU A O 1
ATOM 1370 N N . ALA A 1 184 ? -2.526 -3.865 -5.119 1.00 96.25 184 ALA A N 1
ATOM 1371 C CA . ALA A 1 184 ? -1.836 -3.509 -6.351 1.00 96.25 184 ALA A CA 1
ATOM 1372 C C . ALA A 1 184 ? -1.764 -2.012 -6.567 1.00 96.25 184 ALA A C 1
ATOM 1374 O O . ALA A 1 184 ? -2.736 -1.309 -6.283 1.00 96.25 184 ALA A O 1
ATOM 1375 N N . GLN A 1 185 ? -0.645 -1.582 -7.140 1.00 94.75 185 GLN A N 1
ATOM 1376 C CA . GLN A 1 185 ? -0.362 -0.203 -7.506 1.00 94.75 185 GLN A CA 1
ATOM 1377 C C . GLN A 1 185 ? -0.102 -0.075 -9.011 1.00 94.75 185 GLN A C 1
ATOM 1379 O O . GLN A 1 185 ? 0.178 -1.065 -9.694 1.00 94.75 185 GLN A O 1
ATOM 1384 N N . GLU A 1 186 ? -0.223 1.153 -9.522 1.00 87.81 186 GLU A N 1
ATOM 1385 C CA . GLU A 1 186 ? 0.015 1.510 -10.929 1.00 87.81 186 GLU A CA 1
ATOM 1386 C C . GLU A 1 186 ? -0.747 0.658 -11.953 1.00 87.81 186 GLU A C 1
ATOM 1388 O O . GLU A 1 186 ? -0.271 0.360 -13.047 1.00 87.81 186 GLU A O 1
ATOM 1393 N N . LEU A 1 187 ? -1.980 0.280 -11.631 1.00 84.00 187 LEU A N 1
ATOM 1394 C CA . LEU A 1 187 ? -2.882 -0.413 -12.545 1.00 84.00 187 LEU A CA 1
ATOM 1395 C C . LEU A 1 187 ? -3.563 0.545 -13.537 1.00 84.00 187 LEU A C 1
ATOM 1397 O O . LEU A 1 187 ? -4.780 0.506 -13.729 1.00 84.00 187 LEU A O 1
ATOM 1401 N N . GLY A 1 188 ? -2.787 1.427 -14.161 1.00 77.19 188 GLY A N 1
ATOM 1402 C CA . GLY A 1 188 ? -3.263 2.314 -15.215 1.00 77.19 188 GLY A CA 1
ATOM 1403 C C . GLY A 1 188 ? -3.318 1.564 -16.539 1.00 77.19 188 GLY A C 1
ATOM 1404 O O . GLY A 1 188 ? -2.341 1.507 -17.270 1.00 77.19 188 GLY A O 1
ATOM 1405 N N . THR A 1 189 ? -4.434 0.907 -16.843 1.00 79.25 189 THR A N 1
ATOM 1406 C CA . THR A 1 189 ? -4.515 0.076 -18.049 1.00 79.25 189 THR A CA 1
ATOM 1407 C C . THR A 1 189 ? -5.898 0.078 -18.685 1.00 79.25 189 THR A C 1
ATOM 1409 O O . THR A 1 189 ? -6.894 0.409 -18.041 1.00 79.25 189 THR A O 1
ATOM 1412 N N . ASP A 1 190 ? -5.978 -0.351 -19.948 1.00 83.38 190 ASP A N 1
ATOM 1413 C CA . ASP A 1 190 ? -7.250 -0.619 -20.613 1.00 83.38 190 ASP A CA 1
ATOM 1414 C C . ASP A 1 190 ? -8.118 -1.619 -19.824 1.00 83.38 190 ASP A C 1
ATOM 1416 O O . ASP A 1 190 ? -7.640 -2.610 -19.257 1.00 83.38 190 ASP A O 1
ATOM 1420 N N . LYS A 1 191 ? -9.439 -1.410 -19.861 1.00 87.31 191 LYS A N 1
ATOM 1421 C CA . LYS A 1 191 ? -10.420 -2.227 -19.128 1.00 87.31 191 LYS A CA 1
ATOM 1422 C C . LYS A 1 191 ? -10.299 -3.725 -19.419 1.00 87.31 191 LYS A C 1
ATOM 1424 O O . LYS A 1 191 ? -10.576 -4.536 -18.536 1.00 87.31 191 LYS A O 1
ATOM 1429 N N . ASN A 1 192 ? -9.859 -4.125 -20.615 1.00 89.31 192 ASN A N 1
ATOM 1430 C CA . ASN A 1 192 ? -9.670 -5.539 -20.946 1.00 89.31 192 ASN A CA 1
ATOM 1431 C C . ASN A 1 192 ? -8.455 -6.155 -20.241 1.00 89.31 192 ASN A C 1
ATOM 1433 O O . ASN A 1 192 ? -8.484 -7.338 -19.900 1.00 89.31 192 ASN A O 1
ATOM 1437 N N . ASN A 1 193 ? -7.382 -5.392 -20.030 1.00 88.88 193 ASN A N 1
ATOM 1438 C CA . ASN A 1 193 ? -6.207 -5.861 -19.293 1.00 88.88 193 ASN A CA 1
ATOM 1439 C C . ASN A 1 193 ? -6.556 -6.032 -17.810 1.00 88.88 193 ASN A C 1
ATOM 1441 O O . ASN A 1 193 ? -6.297 -7.091 -17.233 1.00 88.88 193 ASN A O 1
ATOM 1445 N N . PHE A 1 194 ? -7.254 -5.051 -17.231 1.00 90.50 194 PHE A N 1
ATOM 1446 C CA . PHE A 1 194 ? -7.768 -5.146 -15.866 1.00 90.50 194 PHE A CA 1
ATOM 1447 C C . PHE A 1 194 ? -8.715 -6.342 -15.672 1.00 90.50 194 PHE A C 1
ATOM 1449 O O . PHE A 1 194 ? -8.584 -7.100 -14.707 1.00 90.50 194 PHE A O 1
ATOM 1456 N N . ALA A 1 195 ? -9.637 -6.561 -16.617 1.00 92.50 195 ALA A N 1
ATOM 1457 C CA . ALA A 1 195 ? -10.582 -7.674 -16.570 1.00 92.50 195 ALA A CA 1
ATOM 1458 C C . ALA A 1 195 ? -9.892 -9.049 -16.604 1.00 92.50 195 ALA A C 1
ATOM 1460 O O . ALA A 1 195 ? -10.347 -9.970 -15.929 1.00 92.50 195 ALA A O 1
ATOM 1461 N N . GLN A 1 196 ? -8.789 -9.199 -17.348 1.00 93.62 196 GLN A N 1
ATOM 1462 C CA . GLN A 1 196 ? -8.032 -10.456 -17.405 1.00 93.62 196 GLN A CA 1
ATOM 1463 C C . GLN A 1 196 ? -7.402 -10.810 -16.052 1.00 93.62 196 GLN A C 1
ATOM 1465 O O . GLN A 1 196 ? -7.560 -11.939 -15.587 1.00 93.62 196 GLN A O 1
ATOM 1470 N N . ILE A 1 197 ? -6.738 -9.849 -15.400 1.00 94.00 197 ILE A N 1
ATOM 1471 C CA . ILE A 1 197 ? -6.158 -10.045 -14.061 1.00 94.00 197 ILE A CA 1
ATOM 1472 C C . ILE A 1 197 ? -7.260 -10.335 -13.042 1.00 94.00 197 ILE A C 1
ATOM 1474 O O . ILE A 1 197 ? -7.182 -11.312 -12.297 1.00 94.00 197 ILE A O 1
ATOM 1478 N N . SER A 1 198 ? -8.315 -9.519 -13.055 1.00 95.00 198 SER A N 1
ATOM 1479 C CA . SER A 1 198 ? -9.443 -9.670 -12.140 1.00 95.00 198 SER A CA 1
ATOM 1480 C C . SER A 1 198 ? -10.120 -11.030 -12.285 1.00 95.00 198 SER A C 1
ATOM 1482 O O . SER A 1 198 ? -10.395 -11.668 -11.273 1.00 95.00 198 SER A O 1
ATOM 1484 N N . SER A 1 199 ? -10.327 -11.517 -13.513 1.00 95.62 199 SER A N 1
ATOM 1485 C CA . SER A 1 199 ? -10.893 -12.848 -13.759 1.00 95.62 199 SER A CA 1
ATOM 1486 C C . SER A 1 199 ? -9.995 -13.954 -13.204 1.00 95.62 199 SER A C 1
ATOM 1488 O O . SER A 1 199 ? -10.489 -14.840 -12.512 1.00 95.62 199 SER A O 1
ATOM 1490 N N . ALA A 1 200 ? -8.681 -13.890 -13.447 1.00 95.94 200 ALA A N 1
ATOM 1491 C CA . ALA A 1 200 ? -7.739 -14.898 -12.955 1.00 95.94 200 ALA A CA 1
ATOM 1492 C C . ALA A 1 200 ? -7.697 -14.960 -11.416 1.00 95.94 200 ALA A C 1
ATOM 1494 O O . ALA A 1 200 ? -7.643 -16.044 -10.832 1.00 95.94 200 ALA A O 1
ATOM 1495 N N . LEU A 1 201 ? -7.768 -13.808 -10.742 1.00 96.81 201 LEU A N 1
ATOM 1496 C CA . LEU A 1 201 ? -7.838 -13.732 -9.280 1.00 96.81 201 LEU A CA 1
ATOM 1497 C C . LEU A 1 201 ? -9.205 -14.187 -8.739 1.00 96.81 201 LEU A C 1
ATOM 1499 O O . LEU A 1 201 ? -9.267 -14.910 -7.741 1.00 96.81 201 LEU A O 1
ATOM 1503 N N . GLN A 1 202 ? -10.304 -13.828 -9.407 1.00 96.12 202 GLN A N 1
ATOM 1504 C CA . GLN A 1 202 ? -11.657 -14.268 -9.046 1.00 96.12 202 GLN A CA 1
ATOM 1505 C C . GLN A 1 202 ? -11.832 -15.784 -9.155 1.00 96.12 202 GLN A C 1
ATOM 1507 O O . GLN A 1 202 ? -12.440 -16.384 -8.267 1.00 96.12 202 GLN A O 1
ATOM 1512 N N . ASP A 1 203 ? -11.240 -16.421 -10.168 1.00 96.25 203 ASP A N 1
ATOM 1513 C CA . ASP A 1 203 ? -11.224 -17.883 -10.311 1.00 96.25 203 ASP A CA 1
ATOM 1514 C C . ASP A 1 203 ? -10.510 -18.574 -9.136 1.00 96.25 203 ASP A C 1
ATOM 1516 O O . ASP A 1 203 ? -10.799 -19.728 -8.811 1.00 96.25 203 ASP A O 1
ATOM 1520 N N . ARG A 1 204 ? -9.627 -17.849 -8.435 1.00 95.25 204 ARG A N 1
ATOM 1521 C CA . ARG A 1 204 ? -8.981 -18.298 -7.193 1.00 95.25 204 ARG A CA 1
ATOM 1522 C C . ARG A 1 204 ? -9.717 -17.872 -5.932 1.00 95.25 204 ARG A C 1
ATOM 1524 O O . ARG A 1 204 ? -9.256 -18.191 -4.844 1.00 95.25 204 ARG A O 1
ATOM 1531 N N . GLY A 1 205 ? -10.876 -17.229 -6.040 1.00 95.94 205 GLY A N 1
ATOM 1532 C CA . GLY A 1 205 ? -11.733 -16.869 -4.910 1.00 95.94 205 GLY A CA 1
ATOM 1533 C C . GLY A 1 205 ? -11.472 -15.486 -4.315 1.00 95.94 205 GLY A C 1
ATOM 1534 O O . GLY A 1 205 ? -12.060 -15.164 -3.281 1.00 95.94 205 GLY A O 1
ATOM 1535 N N . PHE A 1 206 ? -10.633 -14.667 -4.948 1.00 97.38 206 PHE A N 1
ATOM 1536 C CA . PHE A 1 206 ? -10.479 -13.267 -4.568 1.00 97.38 206 PHE A CA 1
ATOM 1537 C C . PHE A 1 206 ? -11.661 -12.417 -5.057 1.00 97.38 206 PHE A C 1
ATOM 1539 O O . PHE A 1 206 ? -12.294 -12.701 -6.073 1.00 97.38 206 PHE A O 1
ATOM 1546 N N . LYS A 1 207 ? -11.955 -11.338 -4.335 1.00 96.38 207 LYS A N 1
ATOM 1547 C CA . LYS A 1 207 ? -13.006 -10.360 -4.642 1.00 96.38 207 LYS A CA 1
ATOM 1548 C C . LYS A 1 207 ? -12.442 -8.949 -4.530 1.00 96.38 207 LYS A C 1
ATOM 1550 O O . LYS A 1 207 ? -11.523 -8.731 -3.755 1.00 96.38 207 LYS A O 1
ATOM 1555 N N . TYR A 1 208 ? -13.028 -8.011 -5.262 1.00 95.75 208 TYR A N 1
ATOM 1556 C CA . TYR A 1 208 ? -12.764 -6.572 -5.181 1.00 95.75 208 TYR A CA 1
ATOM 1557 C C . TYR A 1 208 ? -14.091 -5.827 -5.404 1.00 95.75 208 TYR A C 1
ATOM 1559 O O . TYR A 1 208 ? -15.036 -6.414 -5.941 1.00 95.75 208 TYR A O 1
ATOM 1567 N N . ASN A 1 209 ? -14.200 -4.572 -4.966 1.00 86.31 209 ASN A N 1
ATOM 1568 C CA . ASN A 1 209 ? -15.458 -3.808 -4.980 1.00 86.31 209 ASN A CA 1
ATOM 1569 C C . ASN A 1 209 ? -15.351 -2.395 -5.583 1.00 86.31 209 ASN A C 1
ATOM 1571 O O . ASN A 1 209 ? -16.364 -1.706 -5.643 1.00 86.31 209 ASN A O 1
ATOM 1575 N N . THR A 1 210 ? -14.181 -1.970 -6.064 1.00 72.62 210 THR A N 1
ATOM 1576 C CA . THR A 1 210 ? -13.988 -0.614 -6.614 1.00 72.62 210 THR A CA 1
ATOM 1577 C C . THR A 1 210 ? -14.568 -0.425 -8.019 1.00 72.62 210 THR A C 1
ATOM 1579 O O . THR A 1 210 ? -14.727 0.703 -8.472 1.00 72.62 210 THR A O 1
ATOM 1582 N N . GLY A 1 211 ? -14.937 -1.506 -8.718 1.00 71.12 211 GLY A N 1
ATOM 1583 C CA . GLY A 1 211 ? -15.411 -1.453 -10.106 1.00 71.12 211 GLY A CA 1
ATOM 1584 C C . GLY A 1 211 ? -14.274 -1.187 -11.096 1.00 71.12 211 GLY A C 1
ATOM 1585 O O . GLY A 1 211 ? -13.949 -2.085 -11.868 1.00 71.12 211 GLY A O 1
ATOM 1586 N N . ASP A 1 212 ? -13.660 -0.005 -11.012 1.00 78.12 212 ASP A N 1
ATOM 1587 C CA . ASP A 1 212 ? -12.460 0.431 -11.739 1.00 78.12 212 ASP A CA 1
ATOM 1588 C C . ASP A 1 212 ? -11.304 0.710 -10.727 1.00 78.12 212 ASP A C 1
ATOM 1590 O O . ASP A 1 212 ? -11.548 0.754 -9.512 1.00 78.12 212 ASP A O 1
ATOM 1594 N N . PRO A 1 213 ? -10.034 0.829 -11.168 1.00 81.38 213 PRO A N 1
ATOM 1595 C CA . PRO A 1 213 ? -8.930 1.240 -10.295 1.00 81.38 213 PRO A CA 1
ATOM 1596 C C . PRO A 1 213 ? -9.119 2.668 -9.761 1.00 81.38 213 PRO A C 1
ATOM 1598 O O . PRO A 1 213 ? -9.793 3.490 -10.377 1.00 81.38 213 PRO A O 1
ATOM 1601 N N . SER A 1 214 ? -8.541 2.949 -8.594 1.00 87.06 214 SER A N 1
ATOM 1602 C CA . SER A 1 214 ? -8.785 4.172 -7.812 1.00 87.06 214 SER A CA 1
ATOM 1603 C C . SER A 1 214 ? -7.469 4.786 -7.300 1.00 87.06 214 SER A C 1
ATOM 1605 O O . SER A 1 214 ? -6.433 4.141 -7.436 1.00 87.06 214 SER A O 1
ATOM 1607 N N . PRO A 1 215 ? -7.456 5.999 -6.722 1.00 86.69 215 PRO A N 1
ATOM 1608 C CA . PRO A 1 215 ? -8.500 7.021 -6.825 1.00 86.69 215 PRO A CA 1
ATOM 1609 C C . PRO A 1 215 ? -8.691 7.496 -8.274 1.00 86.69 215 PRO A C 1
ATOM 1611 O O . PRO A 1 215 ? -7.934 7.139 -9.166 1.00 86.69 215 PRO A O 1
ATOM 1614 N N . THR A 1 216 ? -9.726 8.280 -8.519 1.00 86.62 216 THR A N 1
ATOM 1615 C CA . THR A 1 216 ? -10.149 8.896 -9.779 1.00 86.62 216 THR A CA 1
ATOM 1616 C C . THR A 1 216 ? -10.250 10.413 -9.570 1.00 86.62 216 THR A C 1
ATOM 1618 O O . THR A 1 216 ? -10.273 10.871 -8.423 1.00 86.62 216 THR A O 1
ATOM 1621 N N . PRO A 1 217 ? -10.385 11.237 -10.628 1.00 83.62 217 PRO A N 1
ATOM 1622 C CA . PRO A 1 217 ? -10.525 12.684 -10.458 1.00 83.62 217 PRO A CA 1
ATOM 1623 C C . PRO A 1 217 ? -11.807 13.096 -9.717 1.00 83.62 217 PRO A C 1
ATOM 1625 O O . PRO A 1 217 ? -11.947 14.252 -9.334 1.00 83.62 217 PRO A O 1
ATOM 1628 N N . SER A 1 218 ? -12.777 12.183 -9.574 1.00 84.12 218 SER A N 1
ATOM 1629 C CA . SER A 1 218 ? -14.022 12.416 -8.833 1.00 84.12 218 SER A CA 1
ATOM 1630 C C . SER A 1 218 ? -13.959 12.031 -7.358 1.00 84.12 218 SER A C 1
ATOM 1632 O O . SER A 1 218 ? -14.898 12.351 -6.628 1.00 84.12 218 SER A O 1
ATOM 1634 N N . ASP A 1 219 ? -12.909 11.328 -6.934 1.00 85.81 219 ASP A N 1
ATOM 1635 C CA . ASP A 1 219 ? -12.712 11.019 -5.521 1.00 85.81 219 ASP A CA 1
ATOM 1636 C C . ASP A 1 219 ? -12.334 12.281 -4.746 1.00 85.81 219 ASP A C 1
ATOM 1638 O O . ASP A 1 219 ? -11.987 13.305 -5.332 1.00 85.81 219 ASP A O 1
ATOM 1642 N N . ILE A 1 220 ? -12.453 12.226 -3.420 1.00 81.06 220 ILE A N 1
ATOM 1643 C CA . ILE A 1 220 ? -12.254 13.396 -2.564 1.00 81.06 220 ILE A CA 1
ATOM 1644 C C . ILE A 1 220 ? -10.830 13.920 -2.757 1.00 81.06 220 ILE A C 1
ATOM 1646 O O . ILE A 1 220 ? -9.860 13.164 -2.687 1.00 81.06 220 ILE A O 1
ATOM 1650 N N . ILE A 1 221 ? -10.745 15.217 -3.035 1.00 77.56 221 ILE A N 1
ATOM 1651 C CA . ILE A 1 221 ? -9.512 15.991 -3.108 1.00 77.56 221 ILE A CA 1
ATOM 1652 C C . ILE A 1 221 ? -9.597 16.979 -1.951 1.00 77.56 221 ILE A C 1
ATOM 1654 O O . ILE A 1 221 ? -10.668 17.536 -1.686 1.00 77.56 221 ILE A O 1
ATOM 1658 N N . CYS A 1 222 ? -8.487 17.159 -1.251 1.00 79.25 222 CYS A N 1
ATOM 1659 C CA . CYS A 1 222 ? -8.357 18.197 -0.240 1.00 79.25 222 CYS A CA 1
ATOM 1660 C C . CYS A 1 222 ? -8.510 19.579 -0.895 1.00 79.25 222 CYS A C 1
ATOM 1662 O O . CYS A 1 222 ? -8.494 19.706 -2.124 1.00 79.25 222 CYS A O 1
ATOM 1664 N N . ASP A 1 223 ? -8.683 20.634 -0.102 1.00 76.19 223 ASP A N 1
ATOM 1665 C CA . ASP A 1 223 ? -8.574 21.984 -0.673 1.00 76.19 223 ASP A CA 1
ATOM 1666 C C . ASP A 1 223 ? -7.159 22.107 -1.334 1.00 76.19 223 ASP A C 1
ATOM 1668 O O . ASP A 1 223 ? -6.259 21.365 -0.983 1.00 76.19 223 ASP A O 1
ATOM 1672 N N . ASP A 1 224 ? -6.906 22.911 -2.366 1.00 64.25 224 ASP A N 1
ATOM 1673 C CA . ASP A 1 224 ? -5.587 22.837 -3.040 1.00 64.25 224 ASP A CA 1
ATOM 1674 C C . ASP A 1 224 ? -4.516 23.626 -2.251 1.00 64.25 224 ASP A C 1
ATOM 1676 O O . ASP A 1 224 ? -4.632 24.859 -2.195 1.00 64.25 224 ASP A O 1
ATOM 1680 N N . PRO A 1 225 ? -3.481 23.002 -1.644 1.00 59.53 225 PRO A N 1
ATOM 1681 C CA . PRO A 1 225 ? -2.354 23.770 -1.143 1.00 59.53 225 PRO A CA 1
ATOM 1682 C C . PRO A 1 225 ? -1.584 24.309 -2.357 1.00 59.53 225 PRO A C 1
ATOM 1684 O O . PRO A 1 225 ? -1.245 23.560 -3.271 1.00 59.53 225 PRO A O 1
ATOM 1687 N N . LEU A 1 226 ? -1.277 25.611 -2.374 1.00 58.22 226 LEU A N 1
ATOM 1688 C CA . LEU A 1 226 ? -0.563 26.315 -3.459 1.00 58.22 226 LEU A CA 1
ATOM 1689 C C . LEU A 1 226 ? 0.905 25.852 -3.655 1.00 58.22 226 LEU A C 1
ATOM 1691 O O . LEU A 1 226 ? 1.759 26.646 -4.035 1.00 58.22 226 LEU A O 1
ATOM 1695 N N . LEU A 1 227 ? 1.222 24.583 -3.389 1.00 60.84 227 LEU A N 1
ATOM 1696 C CA . LEU A 1 227 ? 2.549 23.989 -3.533 1.00 60.84 227 LEU A CA 1
ATOM 1697 C C . LEU A 1 227 ? 3.011 23.939 -4.996 1.00 60.84 227 LEU A C 1
ATOM 1699 O O . LEU A 1 227 ? 4.208 23.975 -5.251 1.00 60.84 227 LEU A O 1
ATOM 1703 N N . PHE A 1 228 ? 2.082 23.885 -5.957 1.00 63.16 228 PHE A N 1
ATOM 1704 C CA . PHE A 1 228 ? 2.406 23.823 -7.385 1.00 63.16 228 PHE A CA 1
ATOM 1705 C C . PHE A 1 228 ? 1.516 24.763 -8.195 1.00 63.16 228 PHE A C 1
ATOM 1707 O O . PHE A 1 228 ? 0.316 24.873 -7.922 1.00 63.16 228 PHE A O 1
ATOM 1714 N N . ASP A 1 229 ? 2.093 25.410 -9.212 1.00 66.12 229 ASP A N 1
ATOM 1715 C CA . ASP A 1 229 ? 1.321 26.196 -10.174 1.00 66.12 229 ASP A CA 1
ATOM 1716 C C . ASP A 1 229 ? 0.308 25.279 -10.883 1.00 66.12 229 ASP A C 1
ATOM 1718 O O . ASP A 1 229 ? 0.582 24.118 -11.208 1.00 66.12 229 ASP A O 1
ATOM 1722 N N . ILE A 1 230 ? -0.893 25.801 -11.123 1.00 66.19 230 ILE A N 1
ATOM 1723 C CA . ILE A 1 230 ? -1.977 25.077 -11.784 1.00 66.19 230 ILE A CA 1
ATOM 1724 C C . ILE A 1 230 ? -1.574 24.622 -13.192 1.00 66.19 230 ILE A C 1
ATOM 1726 O O . ILE A 1 230 ? -2.047 23.583 -13.662 1.00 66.19 230 ILE A O 1
ATOM 1730 N N . ASP A 1 231 ? -0.685 25.371 -13.848 1.00 68.44 231 ASP A N 1
ATOM 1731 C CA . ASP A 1 231 ? -0.174 25.051 -15.178 1.00 68.44 231 ASP A CA 1
ATOM 1732 C C . ASP A 1 231 ? 0.714 23.790 -15.154 1.00 68.44 231 ASP A C 1
ATOM 1734 O O . ASP A 1 231 ? 0.576 22.935 -16.034 1.00 68.44 231 ASP A O 1
ATOM 1738 N N . ASP A 1 232 ? 1.538 23.598 -14.117 1.00 67.69 232 ASP A N 1
ATOM 1739 C CA . ASP A 1 232 ? 2.391 22.408 -13.972 1.00 67.69 232 ASP A CA 1
ATOM 1740 C C . ASP A 1 232 ? 1.551 21.147 -13.734 1.00 67.69 232 ASP A C 1
ATOM 1742 O O . ASP A 1 232 ? 1.765 20.111 -14.378 1.00 67.69 232 ASP A O 1
ATOM 1746 N N . LYS A 1 233 ? 0.512 21.257 -12.892 1.00 66.75 233 LYS A N 1
ATOM 1747 C CA . LYS A 1 233 ? -0.453 20.169 -12.664 1.00 66.75 233 LYS A CA 1
ATOM 1748 C C . LYS A 1 233 ? -1.153 19.769 -13.965 1.00 66.75 233 LYS A C 1
ATOM 1750 O O . LYS A 1 233 ? -1.221 18.587 -14.298 1.00 66.75 233 LYS A O 1
ATOM 1755 N N . GLN A 1 234 ? -1.626 20.748 -14.742 1.00 66.06 234 GLN A N 1
ATOM 1756 C CA . GLN A 1 234 ? -2.317 20.498 -16.013 1.00 66.06 234 GLN A CA 1
ATOM 1757 C C . GLN A 1 234 ? -1.411 19.873 -17.079 1.00 66.06 234 GLN A C 1
ATOM 1759 O O . GLN A 1 234 ? -1.856 18.978 -17.807 1.00 66.06 234 GLN A O 1
ATOM 1764 N N . ILE A 1 235 ? -0.156 20.324 -17.185 1.00 66.62 235 ILE A N 1
ATOM 1765 C CA . ILE A 1 235 ? 0.813 19.772 -18.140 1.00 66.62 235 ILE A CA 1
ATOM 1766 C C . ILE A 1 235 ? 1.071 18.309 -17.823 1.00 66.62 235 ILE A C 1
ATOM 1768 O O . ILE A 1 235 ? 0.981 17.463 -18.716 1.00 66.62 235 ILE A O 1
ATOM 1772 N N . GLY A 1 236 ? 1.314 17.986 -16.556 1.00 65.31 236 GLY A N 1
ATOM 1773 C CA . GLY A 1 236 ? 1.425 16.594 -16.187 1.00 65.31 236 GLY A CA 1
ATOM 1774 C C . GLY A 1 236 ? 0.135 15.817 -16.529 1.00 65.31 236 GLY A C 1
ATOM 1775 O O . GLY A 1 236 ? 0.227 14.657 -16.942 1.00 65.31 236 GLY A O 1
ATOM 1776 N N . SER A 1 237 ? -1.072 16.383 -16.298 1.00 62.84 237 SER A N 1
ATOM 1777 C CA . SER A 1 237 ? -2.364 15.652 -16.426 1.00 62.84 237 SER A CA 1
ATOM 1778 C C . SER A 1 237 ? -2.551 15.188 -17.849 1.00 62.84 237 SER A C 1
ATOM 1780 O O . SER A 1 237 ? -2.956 14.055 -18.100 1.00 62.84 237 SER A O 1
ATOM 1782 N N . ALA A 1 238 ? -2.139 16.031 -18.788 1.00 63.31 238 ALA A N 1
ATOM 1783 C CA . ALA A 1 238 ? -2.099 15.684 -20.192 1.00 63.31 238 ALA A CA 1
ATOM 1784 C C . ALA A 1 238 ? -1.043 14.611 -20.532 1.00 63.31 238 ALA A C 1
ATOM 1786 O O . ALA A 1 238 ? -1.290 13.803 -21.424 1.00 63.31 238 ALA A O 1
ATOM 1787 N N . LEU A 1 239 ? 0.116 14.597 -19.860 1.00 61.12 239 LEU A N 1
ATOM 1788 C CA . LEU A 1 239 ? 1.224 13.670 -20.150 1.00 61.12 239 LEU A CA 1
ATOM 1789 C C . LEU A 1 239 ? 1.016 12.266 -19.592 1.00 61.12 239 LEU A C 1
ATOM 1791 O O . LEU A 1 239 ? 1.472 11.284 -20.171 1.00 61.12 239 LEU A O 1
ATOM 1795 N N . SER A 1 240 ? 0.367 12.183 -18.443 1.00 64.00 240 SER A N 1
ATOM 1796 C CA . SER A 1 240 ? 0.188 10.928 -17.734 1.00 64.00 240 SER A CA 1
ATOM 1797 C C . SER A 1 240 ? -0.987 10.119 -18.250 1.00 64.00 240 SER A C 1
ATOM 1799 O O . SER A 1 240 ? -0.923 8.906 -18.174 1.00 64.00 240 SER A O 1
ATOM 1801 N N . GLY A 1 241 ? -2.049 10.745 -18.764 1.00 60.69 241 GLY A N 1
ATOM 1802 C CA . GLY A 1 241 ? -3.171 10.066 -19.421 1.00 60.69 241 GLY A CA 1
ATOM 1803 C C . GLY A 1 241 ? -3.942 9.036 -18.578 1.00 60.69 241 GLY A C 1
ATOM 1804 O O . GLY A 1 241 ? -4.848 8.403 -19.121 1.00 60.69 241 GLY A O 1
ATOM 1805 N N . LEU A 1 242 ? -3.606 8.834 -17.296 1.00 69.00 242 LEU A N 1
ATOM 1806 C CA . LEU A 1 242 ? -4.284 7.860 -16.441 1.00 69.00 242 LEU A CA 1
ATOM 1807 C C . LEU A 1 242 ? -5.589 8.469 -15.922 1.00 69.00 242 LEU A C 1
ATOM 1809 O O . LEU A 1 242 ? -5.600 9.545 -15.329 1.00 69.00 242 LEU A O 1
ATOM 1813 N N . GLU A 1 243 ? -6.694 7.746 -16.093 1.00 79.25 243 GLU A N 1
ATOM 1814 C CA . GLU A 1 243 ? -7.997 8.119 -15.521 1.00 79.25 243 GLU A CA 1
ATOM 1815 C C . GLU A 1 243 ? -8.109 7.760 -14.025 1.00 79.25 243 GLU A C 1
ATOM 1817 O O . GLU A 1 243 ? -9.114 8.070 -13.387 1.00 79.25 243 GLU A O 1
ATOM 1822 N N . SER A 1 244 ? -7.093 7.096 -13.459 1.00 84.25 244 SER A N 1
ATOM 1823 C CA . SER A 1 244 ? -7.050 6.683 -12.055 1.00 84.25 244 SER A CA 1
ATOM 1824 C C . SER A 1 244 ? -5.617 6.521 -11.535 1.00 84.25 244 SER A C 1
ATOM 1826 O O . SER A 1 244 ? -4.689 6.368 -12.329 1.00 84.25 244 SER A O 1
ATOM 1828 N N . GLY A 1 245 ? -5.458 6.454 -10.213 1.00 84.31 245 GLY A N 1
ATOM 1829 C CA . GLY A 1 245 ? -4.195 6.147 -9.533 1.00 84.31 245 GLY A CA 1
ATOM 1830 C C . GLY A 1 245 ? -3.799 4.677 -9.560 1.00 84.31 245 GLY A C 1
ATOM 1831 O O . GLY A 1 245 ? -2.751 4.312 -9.032 1.00 84.31 245 GLY A O 1
ATOM 1832 N N . GLY A 1 246 ? -4.608 3.819 -10.189 1.00 90.69 246 GLY A N 1
ATOM 1833 C CA . GLY A 1 246 ? -4.237 2.430 -10.428 1.00 90.69 246 GLY A CA 1
ATOM 1834 C C . GLY A 1 246 ? -4.209 1.550 -9.174 1.00 90.69 246 GLY A C 1
ATOM 1835 O O . GLY A 1 246 ? -3.567 0.504 -9.193 1.00 90.69 246 GLY A O 1
ATOM 1836 N N . LEU A 1 247 ? -4.885 1.940 -8.092 1.00 94.12 247 LEU A N 1
ATOM 1837 C CA . LEU A 1 247 ? -4.945 1.170 -6.852 1.00 94.12 247 LEU A CA 1
ATOM 1838 C C . LEU A 1 247 ? -6.154 0.242 -6.832 1.00 94.12 247 LEU A C 1
ATOM 1840 O O . LEU A 1 247 ? -7.294 0.674 -7.050 1.00 94.12 247 LEU A O 1
ATOM 1844 N N . VAL A 1 248 ? -5.906 -1.031 -6.520 1.00 96.00 248 VAL A N 1
ATOM 1845 C CA . VAL A 1 248 ? -6.946 -2.052 -6.326 1.00 96.00 248 VAL A CA 1
ATOM 1846 C C . VAL A 1 248 ? -6.578 -2.970 -5.166 1.00 96.00 248 VAL A C 1
ATOM 1848 O O . VAL A 1 248 ? -5.431 -3.391 -5.028 1.00 96.00 248 VAL A O 1
ATOM 1851 N N . THR A 1 249 ? -7.575 -3.310 -4.352 1.00 97.56 249 THR A N 1
ATOM 1852 C CA . THR A 1 249 ? -7.458 -4.313 -3.289 1.00 97.56 249 THR A CA 1
ATOM 1853 C C . THR A 1 249 ? -8.298 -5.534 -3.644 1.00 97.56 249 THR A C 1
ATOM 1855 O O . THR A 1 249 ? -9.521 -5.436 -3.780 1.00 97.56 249 THR A O 1
ATOM 1858 N N . TRP A 1 250 ? -7.660 -6.700 -3.742 1.00 98.12 250 TRP A N 1
ATOM 1859 C CA . TRP A 1 250 ? -8.350 -7.988 -3.817 1.00 98.12 250 TRP A CA 1
ATOM 1860 C C . TRP A 1 250 ? -8.260 -8.729 -2.487 1.00 98.12 250 TRP A C 1
ATOM 1862 O O . TRP A 1 250 ? -7.210 -8.755 -1.855 1.00 98.12 250 TRP A O 1
ATOM 1872 N N . SER A 1 251 ? -9.339 -9.391 -2.074 1.00 97.94 251 SER A N 1
ATOM 1873 C CA . SER A 1 251 ? -9.392 -10.146 -0.819 1.00 97.94 251 SER A CA 1
ATOM 1874 C C . SER A 1 251 ? -10.146 -11.465 -0.968 1.00 97.94 251 SER A C 1
ATOM 1876 O O . SER A 1 251 ? -11.162 -11.536 -1.662 1.00 97.94 251 SER A O 1
ATOM 1878 N N . ARG A 1 252 ? -9.671 -12.518 -0.294 1.00 96.75 252 ARG A N 1
ATOM 1879 C CA . ARG A 1 252 ? -10.424 -13.772 -0.093 1.00 96.75 252 ARG A CA 1
ATOM 1880 C C . ARG A 1 252 ? -11.513 -13.626 0.971 1.00 96.75 252 ARG A C 1
ATOM 1882 O O . ARG A 1 252 ? -12.470 -14.405 0.991 1.00 96.75 252 ARG A O 1
ATOM 1889 N N . TYR A 1 253 ? -11.381 -12.631 1.843 1.00 96.06 253 TYR A N 1
ATOM 1890 C CA . TYR A 1 253 ? -12.354 -12.319 2.881 1.00 96.06 253 TYR A CA 1
ATOM 1891 C C . TYR A 1 253 ? -13.429 -11.352 2.365 1.00 96.06 253 TYR A C 1
ATOM 1893 O O . TYR A 1 253 ? -13.218 -10.648 1.374 1.00 96.06 253 TYR A O 1
ATOM 1901 N N . PRO A 1 254 ? -14.616 -11.314 2.999 1.00 95.50 254 PRO A N 1
ATOM 1902 C CA . PRO A 1 254 ? -15.624 -10.309 2.695 1.00 95.50 254 PRO A CA 1
ATOM 1903 C C . PRO A 1 254 ? -15.059 -8.890 2.820 1.00 95.50 254 PRO A C 1
ATOM 1905 O O . PRO A 1 254 ? -14.591 -8.496 3.887 1.00 95.50 254 PRO A O 1
ATOM 1908 N N . ILE A 1 255 ? -15.143 -8.130 1.728 1.00 96.94 255 ILE A N 1
ATOM 1909 C CA . ILE A 1 255 ? -14.945 -6.683 1.745 1.00 96.94 255 ILE A CA 1
ATOM 1910 C C . ILE A 1 255 ? -16.258 -6.057 2.206 1.00 96.94 255 ILE A C 1
ATOM 1912 O O . ILE A 1 255 ? -17.297 -6.266 1.575 1.00 96.94 255 ILE A O 1
ATOM 1916 N N . ILE A 1 256 ? -16.207 -5.347 3.327 1.00 96.50 256 ILE A N 1
ATOM 1917 C CA . ILE A 1 256 ? -17.366 -4.712 3.951 1.00 96.50 256 ILE A CA 1
ATOM 1918 C C . ILE A 1 256 ? -17.592 -3.327 3.355 1.00 96.50 256 ILE A C 1
ATOM 1920 O O . ILE A 1 256 ? -18.723 -3.007 2.999 1.00 96.50 256 ILE A O 1
ATOM 1924 N N . ASP A 1 257 ? -16.523 -2.539 3.229 1.00 97.25 257 ASP A N 1
ATOM 1925 C CA . ASP A 1 257 ? -16.564 -1.207 2.630 1.00 97.25 257 ASP A CA 1
ATOM 1926 C C . ASP A 1 257 ? -15.186 -0.788 2.107 1.00 97.25 257 ASP A C 1
ATOM 1928 O O . ASP A 1 257 ? -14.166 -1.365 2.499 1.00 97.25 257 ASP A O 1
ATOM 1932 N N . THR A 1 258 ? -15.167 0.214 1.231 1.00 96.69 258 THR A N 1
ATOM 1933 C CA . THR A 1 258 ? -13.949 0.745 0.616 1.00 96.69 258 THR A CA 1
ATOM 1934 C C . THR A 1 258 ? -14.050 2.250 0.415 1.00 96.69 258 THR A C 1
ATOM 1936 O O . THR A 1 258 ? -15.086 2.760 -0.002 1.00 96.69 258 THR A O 1
ATOM 1939 N N . HIS A 1 259 ? -12.950 2.953 0.671 1.00 95.56 259 HIS A N 1
ATOM 1940 C CA . HIS A 1 259 ? -12.835 4.393 0.490 1.00 95.56 259 HIS A CA 1
ATOM 1941 C C . HIS A 1 259 ? -11.565 4.732 -0.291 1.00 95.56 259 HIS A C 1
ATOM 1943 O O . HIS A 1 259 ? -10.479 4.300 0.092 1.00 95.56 259 HIS A O 1
ATOM 1949 N N . ALA A 1 260 ? -11.708 5.493 -1.372 1.00 94.75 260 ALA A N 1
ATOM 1950 C CA . ALA A 1 260 ? -10.597 6.022 -2.151 1.00 94.75 260 ALA A CA 1
ATOM 1951 C C . ALA A 1 260 ? -10.464 7.523 -1.896 1.00 94.75 260 ALA A C 1
ATOM 1953 O O . ALA A 1 260 ? -11.470 8.229 -1.816 1.00 94.75 260 ALA A O 1
ATOM 1954 N N . GLN A 1 261 ? -9.229 8.002 -1.803 1.00 92.44 261 GLN A N 1
ATOM 1955 C CA . GLN A 1 261 ? -8.933 9.417 -1.622 1.00 92.44 261 GLN A CA 1
ATOM 1956 C C . GLN A 1 261 ? -7.678 9.781 -2.409 1.00 92.44 261 GLN A C 1
ATOM 1958 O O . GLN A 1 261 ? -6.726 8.999 -2.452 1.00 92.44 261 GLN A O 1
ATOM 1963 N N . ASN A 1 262 ? -7.702 10.953 -3.046 1.00 91.56 262 ASN A N 1
ATOM 1964 C CA . ASN A 1 262 ? -6.505 11.555 -3.618 1.00 91.56 262 ASN A CA 1
ATOM 1965 C C . ASN A 1 262 ? -5.668 12.181 -2.497 1.00 91.56 262 ASN A C 1
ATOM 1967 O O . ASN A 1 262 ? -6.228 12.718 -1.542 1.00 91.56 262 ASN A O 1
ATOM 1971 N N . TRP A 1 263 ? -4.344 12.137 -2.626 1.00 91.38 263 TRP A N 1
ATOM 1972 C CA . TRP A 1 263 ? -3.437 12.832 -1.716 1.00 91.38 263 TRP A CA 1
ATOM 1973 C C . TRP A 1 263 ? -3.803 14.315 -1.624 1.00 91.38 263 TRP A C 1
ATOM 1975 O O . TRP A 1 263 ? -4.120 14.937 -2.637 1.00 91.38 263 TRP A O 1
ATOM 1985 N N . CYS A 1 264 ? -3.709 14.904 -0.433 1.00 86.31 264 CYS A N 1
ATOM 1986 C CA . CYS A 1 264 ? -3.845 16.352 -0.295 1.00 86.31 264 CYS A CA 1
ATOM 1987 C C . CYS A 1 264 ? -2.667 17.081 -0.947 1.00 86.31 264 CYS A C 1
ATOM 1989 O O . CYS A 1 264 ? -2.840 18.097 -1.616 1.00 86.31 264 CYS A O 1
ATOM 1991 N N . ALA A 1 265 ? -1.459 16.550 -0.752 1.00 83.00 265 ALA A N 1
ATOM 1992 C CA . ALA A 1 265 ? -0.246 17.055 -1.368 1.00 83.00 265 ALA A CA 1
ATOM 1993 C C . ALA A 1 265 ? 0.219 16.092 -2.463 1.00 83.00 265 ALA A C 1
ATOM 1995 O O . ALA A 1 265 ? 0.675 14.978 -2.195 1.00 83.00 265 ALA A O 1
ATOM 1996 N N . HIS A 1 266 ? 0.113 16.531 -3.713 1.00 79.38 266 HIS A N 1
ATOM 1997 C CA . HIS A 1 266 ? 0.754 15.873 -4.841 1.00 79.38 266 HIS A CA 1
ATOM 1998 C C . HIS A 1 266 ? 1.041 16.883 -5.957 1.00 79.38 266 HIS A C 1
ATOM 2000 O O . HIS A 1 266 ? 0.244 17.781 -6.228 1.00 79.38 266 HIS A O 1
ATOM 2006 N N . SER A 1 267 ? 2.172 16.711 -6.635 1.00 69.69 267 SER A N 1
ATOM 2007 C CA . SER A 1 267 ? 2.432 17.310 -7.953 1.00 69.69 267 SER A CA 1
ATOM 2008 C C . SER A 1 267 ? 2.077 16.353 -9.079 1.00 69.69 267 SER 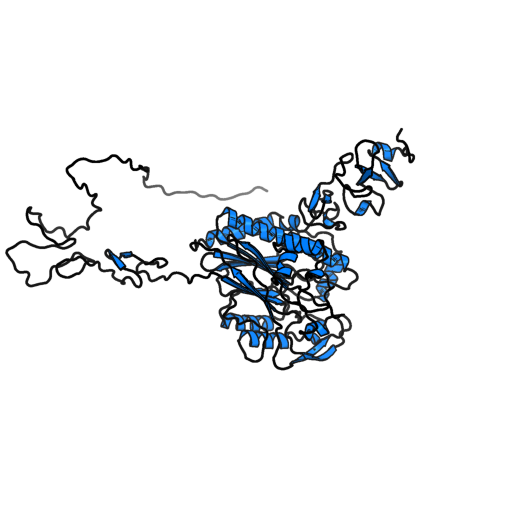A C 1
ATOM 2010 O O . SER A 1 267 ? 2.227 16.693 -10.255 1.00 69.69 267 SER A O 1
ATOM 2012 N N . LEU A 1 268 ? 1.594 15.149 -8.736 1.00 68.62 268 LEU A N 1
ATOM 2013 C CA . LEU A 1 268 ? 1.231 14.200 -9.758 1.00 68.62 268 LEU A CA 1
ATOM 2014 C C . LEU A 1 268 ? 0.029 14.702 -10.546 1.00 68.62 268 LEU A C 1
ATOM 2016 O O . LEU A 1 268 ? -0.972 15.143 -9.998 1.00 68.62 268 LEU A O 1
ATOM 2020 N N . PRO A 1 269 ? 0.093 14.567 -11.853 1.00 63.56 269 PRO A N 1
ATOM 2021 C CA . PRO A 1 269 ? -1.017 14.946 -12.691 1.00 63.56 269 PRO A CA 1
ATOM 2022 C C . PRO A 1 269 ? -2.204 13.994 -12.759 1.00 63.56 269 PRO A C 1
ATOM 2024 O O . PRO A 1 269 ? -3.257 14.324 -13.311 1.00 63.56 269 PRO A O 1
ATOM 2027 N N . VAL A 1 270 ? -1.982 12.778 -12.291 1.00 70.62 270 VAL A N 1
ATOM 2028 C CA . VAL A 1 270 ? -2.996 11.742 -12.205 1.00 70.62 270 VAL A CA 1
ATOM 2029 C C . VAL A 1 270 ? -3.638 11.813 -10.837 1.00 70.62 270 VAL A C 1
ATOM 2031 O O . VAL A 1 270 ? -2.986 12.254 -9.886 1.00 70.62 270 VAL A O 1
ATOM 2034 N N . PRO A 1 271 ? -4.875 11.317 -10.708 1.00 81.12 271 PRO A N 1
ATOM 2035 C CA . PRO A 1 271 ? -5.360 10.881 -9.413 1.00 81.12 271 PRO A CA 1
ATOM 2036 C C . PRO A 1 271 ? -4.294 9.984 -8.784 1.00 81.12 271 PRO A C 1
ATOM 2038 O O . PRO A 1 271 ? -3.904 8.981 -9.374 1.00 81.12 271 PRO A O 1
ATOM 2041 N N . ALA A 1 272 ? -3.769 10.373 -7.636 1.00 88.06 272 ALA A N 1
ATOM 2042 C CA . ALA A 1 272 ? -2.779 9.622 -6.882 1.00 88.06 272 ALA A CA 1
ATOM 2043 C C . ALA A 1 272 ? -3.182 9.727 -5.424 1.00 88.06 272 ALA A C 1
ATOM 2045 O O . ALA A 1 272 ? -3.664 10.773 -4.994 1.00 88.06 272 ALA A O 1
ATOM 2046 N N . GLY A 1 273 ? -3.035 8.649 -4.670 1.00 93.12 273 GLY A N 1
ATOM 2047 C CA . GLY A 1 273 ? -3.594 8.610 -3.332 1.00 93.12 273 GLY A CA 1
ATOM 2048 C C . GLY A 1 273 ? -3.508 7.239 -2.711 1.00 93.12 273 GLY A C 1
ATOM 2049 O O . GLY A 1 273 ? -2.514 6.523 -2.858 1.00 93.12 273 GLY A O 1
ATOM 2050 N N . TYR A 1 274 ? -4.586 6.876 -2.034 1.00 95.50 274 TYR A N 1
ATOM 2051 C CA . TYR A 1 274 ? -4.702 5.611 -1.334 1.00 95.50 274 TYR A CA 1
ATOM 2052 C C . TYR A 1 274 ? -6.129 5.065 -1.382 1.00 95.50 274 TYR A C 1
ATOM 2054 O O . TYR A 1 274 ? -7.114 5.776 -1.594 1.00 95.50 274 TYR A O 1
ATOM 2062 N N . LEU A 1 275 ? -6.221 3.757 -1.167 1.00 96.38 275 LEU A N 1
ATOM 2063 C CA . LEU A 1 275 ? -7.437 2.970 -1.134 1.00 96.38 275 LEU A CA 1
ATOM 2064 C C . LEU A 1 275 ? -7.521 2.224 0.200 1.00 96.38 275 LEU A C 1
ATOM 2066 O O . LEU A 1 275 ? -6.805 1.247 0.435 1.00 96.38 275 LEU A O 1
ATOM 2070 N N . LEU A 1 276 ? -8.437 2.650 1.065 1.00 97.69 276 LEU A N 1
ATOM 2071 C CA . LEU A 1 276 ? -8.759 1.958 2.307 1.00 97.69 276 LEU A CA 1
ATOM 2072 C C . LEU A 1 276 ? -9.811 0.898 2.045 1.00 97.69 276 LEU A C 1
ATOM 2074 O O . LEU A 1 276 ? -10.845 1.173 1.447 1.00 97.69 276 LEU A O 1
ATOM 2078 N N . THR A 1 277 ? -9.588 -0.311 2.540 1.00 98.19 277 THR A N 1
ATOM 2079 C CA . THR A 1 277 ? -10.536 -1.418 2.414 1.00 98.19 277 THR A CA 1
ATOM 2080 C C . THR A 1 277 ? -10.762 -2.058 3.777 1.00 98.19 277 THR A C 1
ATOM 2082 O O . THR A 1 277 ? -9.819 -2.553 4.397 1.00 98.19 277 THR A O 1
ATOM 2085 N N . LEU A 1 278 ? -12.015 -2.065 4.236 1.00 98.12 278 LEU A N 1
ATOM 2086 C CA . LEU A 1 278 ? -12.438 -2.750 5.453 1.00 98.12 278 LEU A CA 1
ATOM 2087 C C . LEU A 1 278 ? -12.828 -4.196 5.133 1.00 98.12 278 LEU A C 1
ATOM 2089 O O . LEU A 1 278 ? -13.729 -4.454 4.333 1.00 98.12 278 LEU A O 1
ATOM 2093 N N . LEU A 1 279 ? -12.186 -5.142 5.808 1.00 97.12 279 LEU A N 1
ATOM 2094 C CA . LEU A 1 279 ? -12.400 -6.578 5.675 1.00 97.12 279 LEU A CA 1
ATOM 2095 C C . LEU A 1 279 ? -12.991 -7.167 6.960 1.00 97.12 279 LEU A C 1
ATOM 2097 O O . LEU A 1 279 ? -12.611 -6.771 8.065 1.00 97.12 279 LEU A O 1
ATOM 2101 N N . ASP A 1 280 ? -13.854 -8.173 6.811 1.00 94.50 280 ASP A N 1
ATOM 2102 C CA . ASP A 1 280 ? -14.261 -9.059 7.908 1.00 94.50 280 ASP A CA 1
ATOM 2103 C C . ASP A 1 280 ? -13.451 -10.363 7.868 1.00 94.50 280 ASP A C 1
ATOM 2105 O O . ASP A 1 280 ? -13.723 -11.266 7.072 1.00 94.50 280 ASP A O 1
ATOM 2109 N N . VAL A 1 281 ? -12.450 -10.473 8.744 1.00 93.88 281 VAL A N 1
ATOM 2110 C CA . VAL A 1 281 ? -11.564 -11.644 8.820 1.00 93.88 281 VAL A CA 1
ATOM 2111 C C . VAL A 1 281 ? -11.913 -12.486 10.041 1.00 93.88 281 VAL A C 1
ATOM 2113 O O . VAL A 1 281 ? -11.349 -12.334 11.129 1.00 93.88 281 VAL A O 1
ATOM 2116 N N . ALA A 1 282 ? -12.872 -13.390 9.841 1.00 90.00 282 ALA A N 1
ATOM 2117 C CA . ALA A 1 282 ? -13.421 -14.257 10.881 1.00 90.00 282 ALA A CA 1
ATOM 2118 C C . ALA A 1 282 ? -13.963 -13.469 12.093 1.00 90.00 282 ALA A C 1
ATOM 2120 O O . ALA A 1 282 ? -13.658 -13.792 13.239 1.00 90.00 282 ALA A O 1
ATOM 2121 N N . GLY A 1 283 ? -14.764 -12.429 11.836 1.00 88.25 283 GLY A N 1
ATOM 2122 C CA . GLY A 1 283 ? -15.381 -11.574 12.851 1.00 88.25 283 GLY A CA 1
ATOM 2123 C C . GLY A 1 283 ? -14.453 -10.503 13.424 1.00 88.25 283 GLY A C 1
ATOM 2124 O O . GLY A 1 283 ? -14.718 -10.006 14.518 1.00 88.25 283 GLY A O 1
ATOM 2125 N N . ARG A 1 284 ? -13.363 -10.171 12.722 1.00 91.75 284 ARG A N 1
ATOM 2126 C CA . ARG A 1 284 ? -12.400 -9.124 13.097 1.00 91.75 284 ARG A CA 1
ATOM 2127 C C . ARG A 1 284 ? -12.350 -8.053 12.022 1.00 91.75 284 ARG A C 1
ATOM 2129 O O . ARG A 1 284 ? -12.342 -8.382 10.837 1.00 91.75 284 ARG A O 1
ATOM 2136 N N . ALA A 1 285 ? -12.269 -6.798 12.449 1.00 95.44 285 ALA A N 1
ATOM 2137 C CA . ALA A 1 285 ? -12.188 -5.655 11.552 1.00 95.44 285 ALA A CA 1
ATOM 2138 C C . ALA A 1 285 ? -10.742 -5.451 11.099 1.00 95.44 285 ALA A C 1
ATOM 2140 O O . ALA A 1 285 ? -9.894 -5.052 11.895 1.00 95.44 285 ALA A O 1
ATOM 2141 N N . ILE A 1 286 ? -10.443 -5.732 9.835 1.00 97.31 286 ILE A N 1
ATOM 2142 C CA . ILE A 1 286 ? -9.112 -5.472 9.288 1.00 97.31 286 ILE A CA 1
ATOM 2143 C C . ILE A 1 286 ? -9.212 -4.368 8.253 1.00 97.31 286 ILE A C 1
ATOM 2145 O O . ILE A 1 286 ? -9.880 -4.542 7.239 1.00 97.31 286 ILE A O 1
ATOM 2149 N N . THR A 1 287 ? -8.526 -3.257 8.494 1.00 98.19 287 THR A N 1
ATOM 2150 C CA . THR A 1 287 ? -8.380 -2.199 7.496 1.00 98.19 287 THR A CA 1
ATOM 2151 C C . THR A 1 287 ? -7.038 -2.363 6.810 1.00 98.19 287 THR A C 1
ATOM 2153 O O . THR A 1 287 ? -6.000 -2.330 7.471 1.00 98.19 287 THR A O 1
ATOM 2156 N N . VAL A 1 288 ? -7.057 -2.531 5.491 1.00 98.44 288 VAL A N 1
ATOM 2157 C CA . VAL A 1 288 ? -5.857 -2.465 4.652 1.00 98.44 288 VAL A CA 1
ATOM 2158 C C . VAL A 1 288 ? -5.864 -1.146 3.884 1.00 98.44 288 VAL A C 1
ATOM 2160 O O . VAL A 1 288 ? -6.889 -0.779 3.309 1.00 98.44 288 VAL A O 1
ATOM 2163 N N . ILE A 1 289 ? -4.749 -0.422 3.904 1.00 98.31 289 ILE A N 1
ATOM 2164 C CA . ILE A 1 289 ? -4.552 0.830 3.171 1.00 98.31 289 ILE A CA 1
ATOM 2165 C C . ILE A 1 289 ? -3.537 0.548 2.071 1.00 98.31 289 ILE A C 1
ATOM 2167 O O . ILE A 1 289 ? -2.360 0.348 2.357 1.00 98.31 289 ILE A O 1
ATOM 2171 N N . ASN A 1 290 ? -4.024 0.475 0.834 1.00 98.12 290 ASN A N 1
ATOM 2172 C CA . ASN A 1 290 ? -3.204 0.357 -0.365 1.00 98.12 290 ASN A CA 1
ATOM 2173 C C . ASN A 1 290 ? -2.831 1.761 -0.844 1.00 98.12 290 ASN A C 1
ATOM 2175 O O . ASN A 1 290 ? -3.732 2.578 -1.008 1.00 98.12 290 ASN A O 1
ATOM 2179 N N . LEU A 1 291 ? -1.556 2.051 -1.072 1.00 97.00 291 LEU A N 1
ATOM 2180 C CA . LEU A 1 291 ? -1.110 3.381 -1.479 1.00 97.00 291 LEU A CA 1
ATOM 2181 C C . LEU A 1 291 ? -0.032 3.338 -2.556 1.00 97.00 291 LEU A C 1
ATOM 2183 O O . LEU A 1 291 ? 0.679 2.346 -2.709 1.00 97.00 291 LEU A O 1
ATOM 2187 N N . HIS A 1 292 ? 0.082 4.453 -3.269 1.00 95.31 292 HIS A N 1
ATOM 2188 C CA . HIS A 1 292 ? 1.228 4.760 -4.109 1.00 95.31 292 HIS A CA 1
ATOM 2189 C C . HIS A 1 292 ? 1.616 6.220 -3.863 1.00 95.31 292 HIS A C 1
ATOM 2191 O O . HIS A 1 292 ? 0.855 7.142 -4.181 1.00 95.31 292 HIS A O 1
ATOM 2197 N N . ALA A 1 293 ? 2.750 6.416 -3.198 1.00 94.88 293 ALA A N 1
ATOM 2198 C CA . ALA A 1 293 ? 3.249 7.736 -2.840 1.00 94.88 293 ALA A CA 1
ATOM 2199 C C . ALA A 1 293 ? 3.988 8.394 -4.017 1.00 94.88 293 ALA A C 1
ATOM 2201 O O . ALA A 1 293 ? 4.226 7.781 -5.055 1.00 94.88 293 ALA A O 1
ATOM 2202 N N . MET A 1 294 ? 4.340 9.663 -3.858 1.00 91.62 294 MET A N 1
ATOM 2203 C CA . MET A 1 294 ? 5.012 10.474 -4.868 1.00 91.62 294 MET A CA 1
ATOM 2204 C C . MET A 1 294 ? 6.404 9.925 -5.223 1.00 91.62 294 MET A C 1
ATOM 2206 O O . MET A 1 294 ? 7.315 9.946 -4.397 1.00 91.62 294 MET A O 1
ATOM 2210 N N . ALA A 1 295 ? 6.579 9.485 -6.469 1.00 90.81 295 ALA A N 1
ATOM 2211 C CA . ALA A 1 295 ? 7.876 9.069 -6.999 1.00 90.81 295 ALA A CA 1
ATOM 2212 C C . ALA A 1 295 ? 8.875 10.234 -7.099 1.00 90.81 295 ALA A C 1
ATOM 2214 O O . ALA A 1 295 ? 8.488 11.403 -7.156 1.00 90.81 295 ALA A O 1
ATOM 2215 N N . GLU A 1 296 ? 10.163 9.899 -7.163 1.00 87.12 296 GLU A N 1
ATOM 2216 C CA . GLU A 1 296 ? 11.207 10.849 -7.552 1.00 87.12 296 GLU A CA 1
ATOM 2217 C C . GLU A 1 296 ? 11.042 11.289 -9.012 1.00 87.12 296 GLU A C 1
ATOM 2219 O O . GLU A 1 296 ? 10.741 10.472 -9.887 1.00 87.12 296 GLU A O 1
ATOM 2224 N N . PHE A 1 297 ? 11.269 12.576 -9.289 1.00 77.56 297 PHE A N 1
ATOM 2225 C CA . PHE A 1 297 ? 11.258 13.116 -10.649 1.00 77.56 297 PHE A CA 1
ATOM 2226 C C . PHE A 1 297 ? 12.472 14.001 -10.927 1.00 77.56 297 PHE A C 1
ATOM 2228 O O . PHE A 1 297 ? 12.655 15.042 -10.301 1.00 77.56 297 PHE A O 1
ATOM 2235 N N . ASP A 1 298 ? 13.184 13.686 -12.008 1.00 65.25 298 ASP A N 1
ATOM 2236 C CA . ASP A 1 298 ? 14.366 14.425 -12.476 1.00 65.25 298 ASP A CA 1
ATOM 2237 C C . ASP A 1 298 ? 14.032 15.744 -13.210 1.00 65.25 298 ASP A C 1
ATOM 2239 O O . ASP A 1 298 ? 14.834 16.286 -13.973 1.00 65.25 298 ASP A O 1
ATOM 2243 N N . PHE A 1 299 ? 12.843 16.321 -13.003 1.00 65.75 299 PHE A N 1
ATOM 2244 C CA . PHE A 1 299 ? 12.445 17.590 -13.636 1.00 65.75 299 PHE A CA 1
ATOM 2245 C C . PHE A 1 299 ? 13.058 18.834 -12.969 1.00 65.75 299 PHE A C 1
ATOM 2247 O O . PHE A 1 299 ? 12.559 19.944 -13.153 1.00 65.75 299 PHE A O 1
ATOM 2254 N N . GLY A 1 300 ? 14.134 18.673 -12.190 1.00 63.62 300 GLY A N 1
ATOM 2255 C CA . GLY A 1 300 ? 14.696 19.744 -11.362 1.00 63.62 300 GLY A CA 1
ATOM 2256 C C . GLY A 1 300 ? 13.788 20.129 -10.191 1.00 63.62 300 GLY A C 1
ATOM 2257 O O . GLY A 1 300 ? 13.876 21.246 -9.691 1.00 63.62 300 GLY A O 1
ATOM 2258 N N . LEU A 1 301 ? 12.909 19.206 -9.797 1.00 62.84 301 LEU A N 1
ATOM 2259 C CA . LEU A 1 301 ? 11.971 19.315 -8.682 1.00 62.84 301 LEU A CA 1
ATOM 2260 C C . LEU A 1 301 ? 12.301 18.295 -7.576 1.00 62.84 301 LEU A C 1
ATOM 2262 O O . LEU A 1 301 ? 11.424 17.968 -6.784 1.00 62.84 301 LEU A O 1
ATOM 2266 N N . GLU A 1 302 ? 13.531 17.773 -7.536 1.00 62.47 302 GLU A N 1
ATOM 2267 C CA . GLU A 1 302 ? 13.954 16.703 -6.613 1.00 62.47 302 GLU A CA 1
ATOM 2268 C C . GLU A 1 302 ? 13.640 17.057 -5.149 1.00 62.47 302 GLU A C 1
ATOM 2270 O O . GLU A 1 302 ? 12.957 16.290 -4.472 1.00 62.47 302 GLU A O 1
ATOM 2275 N N . ASP A 1 303 ? 13.981 18.275 -4.710 1.00 63.53 303 ASP A N 1
ATOM 2276 C CA . ASP A 1 303 ? 13.673 18.752 -3.351 1.00 63.53 303 ASP A CA 1
ATOM 2277 C C . ASP A 1 303 ? 12.156 18.720 -3.045 1.00 63.53 303 ASP A C 1
ATOM 2279 O O . ASP A 1 303 ? 11.737 18.484 -1.916 1.00 63.53 303 ASP A O 1
ATOM 2283 N N . SER A 1 304 ? 11.299 18.870 -4.064 1.00 73.75 304 SER A N 1
ATOM 2284 C CA . SER A 1 304 ? 9.843 18.852 -3.873 1.00 73.75 304 SER A CA 1
ATOM 2285 C C . SER A 1 304 ? 9.259 17.448 -3.697 1.00 73.75 304 SER A C 1
ATOM 2287 O O . SER A 1 304 ? 8.205 17.309 -3.079 1.00 73.75 304 SER A O 1
ATOM 2289 N N . ALA A 1 305 ? 9.893 16.397 -4.232 1.00 83.94 305 ALA A N 1
ATOM 2290 C CA . ALA A 1 305 ? 9.354 15.040 -4.131 1.00 83.94 305 ALA A CA 1
ATOM 2291 C C . ALA A 1 305 ? 9.484 14.506 -2.697 1.00 83.94 305 ALA A C 1
ATOM 2293 O O . ALA A 1 305 ? 8.535 13.924 -2.162 1.00 83.94 305 ALA A O 1
ATOM 2294 N N . GLU A 1 306 ? 10.625 14.765 -2.053 1.00 85.25 306 GLU A N 1
ATOM 2295 C CA . GLU A 1 306 ? 10.861 14.404 -0.656 1.00 85.25 306 GLU A CA 1
ATOM 2296 C C . GLU A 1 306 ? 9.906 15.136 0.300 1.00 85.25 306 GLU A C 1
ATOM 2298 O O . GLU A 1 306 ? 9.343 14.508 1.209 1.00 85.25 306 GLU A O 1
ATOM 2303 N N . ASP A 1 307 ? 9.662 16.427 0.059 1.00 79.19 307 ASP A N 1
ATOM 2304 C CA . ASP A 1 307 ? 8.687 17.233 0.801 1.00 79.19 307 ASP A CA 1
ATOM 2305 C C . ASP A 1 307 ? 7.260 16.709 0.613 1.00 79.19 307 ASP A C 1
ATOM 2307 O O . ASP A 1 307 ? 6.550 16.461 1.590 1.00 79.19 307 ASP A O 1
ATOM 2311 N N . VAL A 1 308 ? 6.849 16.453 -0.635 1.00 84.50 308 VAL A N 1
ATOM 2312 C CA . VAL A 1 308 ? 5.528 15.885 -0.933 1.00 84.50 308 VAL A CA 1
ATOM 2313 C C . VAL A 1 308 ? 5.341 14.547 -0.227 1.00 84.50 308 VAL A C 1
ATOM 2315 O O . VAL A 1 308 ? 4.298 14.332 0.392 1.00 84.50 308 VAL A O 1
ATOM 2318 N N . ARG A 1 309 ? 6.336 13.652 -0.253 1.00 90.19 309 ARG A N 1
ATOM 2319 C CA . ARG A 1 309 ? 6.239 12.391 0.494 1.00 90.19 309 ARG A CA 1
ATOM 2320 C C . ARG A 1 309 ? 6.150 12.632 1.994 1.00 90.19 309 ARG A C 1
ATOM 2322 O O . ARG A 1 309 ? 5.364 11.962 2.650 1.00 90.19 309 ARG A O 1
ATOM 2329 N N . THR A 1 310 ? 6.876 13.598 2.552 1.00 86.44 310 THR A N 1
ATOM 2330 C CA . THR A 1 310 ? 6.743 13.953 3.978 1.00 86.44 310 THR A CA 1
ATOM 2331 C C . THR A 1 310 ? 5.292 14.292 4.337 1.00 86.44 310 THR A C 1
ATOM 2333 O O . THR A 1 310 ? 4.771 13.769 5.326 1.00 86.44 310 THR A O 1
ATOM 2336 N N . TYR A 1 311 ? 4.603 15.061 3.489 1.00 85.69 311 TYR A N 1
ATOM 2337 C CA . TYR A 1 311 ? 3.177 15.368 3.650 1.00 85.69 311 TYR A CA 1
ATOM 2338 C C . TYR A 1 311 ? 2.292 14.128 3.532 1.00 85.69 311 TYR A C 1
ATOM 2340 O O . TYR A 1 311 ? 1.406 13.912 4.358 1.00 85.69 311 TYR A O 1
ATOM 2348 N N . GLN A 1 312 ? 2.566 13.264 2.555 1.00 91.44 312 GLN A N 1
ATOM 2349 C CA . GLN A 1 312 ? 1.822 12.018 2.361 1.00 91.44 312 GLN A CA 1
ATOM 2350 C C . GLN A 1 312 ? 1.998 11.046 3.537 1.00 91.44 312 GLN A C 1
ATOM 2352 O O . GLN A 1 312 ? 1.040 10.385 3.931 1.00 91.44 312 GLN A O 1
ATOM 2357 N N . PHE A 1 313 ? 3.181 10.988 4.158 1.00 92.62 313 PHE A N 1
ATOM 2358 C CA . PHE A 1 313 ? 3.411 10.219 5.385 1.00 92.62 313 PHE A CA 1
ATOM 2359 C C . PHE A 1 313 ? 2.642 10.801 6.582 1.00 92.62 313 PHE A C 1
ATOM 2361 O O . PHE A 1 313 ? 2.074 10.035 7.363 1.00 92.62 313 PHE A O 1
ATOM 2368 N N . GLY A 1 314 ? 2.569 12.132 6.709 1.00 88.25 314 GLY A N 1
ATOM 2369 C CA . GLY A 1 314 ? 1.747 12.806 7.723 1.00 88.25 314 GLY A CA 1
ATOM 2370 C C . GLY A 1 314 ? 0.260 12.502 7.561 1.00 88.25 314 GLY A C 1
ATOM 2371 O O . GLY A 1 314 ? -0.394 12.050 8.506 1.00 88.25 314 GLY A O 1
ATOM 2372 N N . GLU A 1 315 ? -0.245 12.642 6.335 1.00 91.75 315 GLU A N 1
ATOM 2373 C CA . GLU A 1 315 ? -1.614 12.298 5.958 1.00 91.75 315 GLU A CA 1
ATOM 2374 C C . GLU A 1 315 ? -1.915 10.817 6.262 1.00 91.75 315 GLU A C 1
ATOM 2376 O O . GLU A 1 315 ? -2.881 10.496 6.958 1.00 91.75 315 GLU A O 1
ATOM 2381 N N . LEU A 1 316 ? -1.045 9.903 5.828 1.00 94.69 316 LEU A N 1
ATOM 2382 C CA . LEU A 1 316 ? -1.193 8.464 6.047 1.00 94.69 316 LEU A CA 1
ATOM 2383 C C . LEU A 1 316 ? -1.180 8.089 7.536 1.00 94.69 316 LEU A C 1
ATOM 2385 O O . LEU A 1 316 ? -1.996 7.274 7.978 1.00 94.69 316 LEU A O 1
ATOM 2389 N N . SER A 1 317 ? -0.275 8.685 8.316 1.00 93.44 317 SER A N 1
ATOM 2390 C CA . SER A 1 317 ? -0.195 8.477 9.764 1.00 93.44 317 SER A CA 1
ATOM 2391 C C . SER A 1 317 ? -1.472 8.948 10.464 1.00 93.44 317 SER A C 1
ATOM 2393 O O . SER A 1 317 ? -2.071 8.188 11.232 1.00 93.44 317 SER A O 1
ATOM 2395 N N . GLY A 1 318 ? -1.939 10.164 10.158 1.00 91.44 318 GLY A N 1
ATOM 2396 C CA . GLY A 1 318 ? -3.163 10.732 10.725 1.00 91.44 318 GLY A CA 1
ATOM 2397 C C . GLY A 1 318 ? -4.404 9.896 10.406 1.00 91.44 318 GLY A C 1
ATOM 2398 O O . GLY A 1 318 ? -5.237 9.643 11.286 1.00 91.44 318 GLY A O 1
ATOM 2399 N N . LEU A 1 319 ? -4.499 9.393 9.176 1.00 95.00 319 LEU A N 1
ATOM 2400 C CA . LEU A 1 319 ? -5.579 8.524 8.725 1.00 95.00 319 LEU A CA 1
ATOM 2401 C C . LEU A 1 319 ? -5.582 7.197 9.483 1.00 95.00 319 LEU A C 1
ATOM 2403 O O . LEU A 1 319 ? -6.596 6.801 10.067 1.00 95.00 319 LEU A O 1
ATOM 2407 N N . ALA A 1 320 ? -4.435 6.515 9.501 1.00 96.69 320 ALA A N 1
ATOM 2408 C CA . ALA A 1 320 ? -4.284 5.228 10.163 1.00 96.69 320 ALA A CA 1
ATOM 2409 C C . ALA A 1 320 ? -4.576 5.342 11.668 1.00 96.69 320 ALA A C 1
ATOM 2411 O O . ALA A 1 320 ? -5.254 4.479 12.240 1.00 96.69 320 ALA A O 1
ATOM 2412 N N . LYS A 1 321 ? -4.153 6.451 12.292 1.00 95.06 321 LYS A N 1
ATOM 2413 C CA . LYS A 1 321 ? -4.489 6.793 13.675 1.00 95.06 321 LYS A CA 1
ATOM 2414 C C . LYS A 1 321 ? -5.990 6.973 13.876 1.00 95.06 321 LYS A C 1
ATOM 2416 O O . LYS A 1 321 ? -6.547 6.377 14.792 1.00 95.06 321 LYS A O 1
ATOM 2421 N N . THR A 1 322 ? -6.649 7.753 13.022 1.00 95.69 322 THR A N 1
ATOM 2422 C CA . THR A 1 322 ? -8.090 8.045 13.119 1.00 95.69 322 THR A CA 1
ATOM 2423 C C . THR A 1 322 ? -8.921 6.762 13.038 1.00 95.69 322 THR A C 1
ATOM 2425 O O . THR A 1 322 ? -9.829 6.549 13.845 1.00 95.69 322 THR A O 1
ATOM 2428 N N . VAL A 1 323 ? -8.568 5.855 12.121 1.00 96.81 323 VAL A N 1
ATOM 2429 C CA . VAL A 1 323 ? -9.200 4.530 12.013 1.00 96.81 323 VAL A CA 1
ATOM 2430 C C . VAL A 1 323 ? -8.945 3.691 13.273 1.00 96.81 323 VAL A C 1
ATOM 2432 O O . VAL A 1 323 ? -9.880 3.110 13.829 1.00 96.81 323 VAL A O 1
ATOM 2435 N N . SER A 1 324 ? -7.699 3.653 13.754 1.00 96.50 324 SER A N 1
ATOM 2436 C CA . SER A 1 324 ? -7.304 2.905 14.957 1.00 96.50 324 SER A CA 1
ATOM 2437 C C . SER A 1 324 ? -8.030 3.381 16.220 1.00 96.50 324 SER A C 1
ATOM 2439 O O . SER A 1 324 ? -8.559 2.565 16.980 1.00 96.50 324 SER A O 1
ATOM 2441 N N . ASP A 1 325 ? -8.099 4.698 16.431 1.00 96.06 325 ASP A N 1
ATOM 2442 C CA . ASP A 1 325 ? -8.775 5.324 17.569 1.00 96.06 325 ASP A CA 1
ATOM 2443 C C . ASP A 1 325 ? -10.282 5.030 17.552 1.00 96.06 325 ASP A C 1
ATOM 2445 O O . ASP A 1 325 ? -10.862 4.707 18.594 1.00 96.06 325 ASP A O 1
ATOM 2449 N N . SER A 1 326 ? -10.908 5.083 16.369 1.00 96.19 326 SER A N 1
ATOM 2450 C CA . SER A 1 326 ? -12.327 4.762 16.186 1.00 96.19 326 SER A CA 1
ATOM 2451 C C . SER A 1 326 ? -12.636 3.318 16.608 1.00 96.19 326 SER A C 1
ATOM 2453 O O . SER A 1 326 ? -13.522 3.077 17.433 1.00 96.19 326 SER A O 1
ATOM 2455 N N . PHE A 1 327 ? -11.841 2.342 16.150 1.00 95.31 327 PHE A N 1
ATOM 2456 C CA . PHE A 1 327 ? -12.009 0.940 16.558 1.00 95.31 327 PHE A CA 1
ATOM 2457 C C . PHE A 1 327 ? -11.712 0.688 18.039 1.00 95.31 327 PHE A C 1
ATOM 2459 O O . PHE A 1 327 ? -12.428 -0.085 18.688 1.00 95.31 327 PHE A O 1
ATOM 2466 N N . HIS A 1 328 ? -10.690 1.342 18.595 1.00 93.75 328 HIS A N 1
ATOM 2467 C CA . HIS A 1 328 ? -10.380 1.264 20.021 1.00 93.75 328 HIS A CA 1
ATOM 2468 C C . HIS A 1 328 ? -11.526 1.785 20.894 1.00 93.75 328 HIS A C 1
ATOM 2470 O O . HIS A 1 328 ? -11.870 1.135 21.888 1.00 93.75 328 HIS A O 1
ATOM 2476 N N . GLY A 1 329 ? -12.130 2.922 20.531 1.00 90.25 329 GLY A N 1
ATOM 2477 C CA . GLY A 1 329 ? -13.248 3.522 21.265 1.00 90.25 329 GLY A CA 1
ATOM 2478 C C . GLY A 1 329 ? -14.435 2.566 21.411 1.00 90.25 329 GLY A C 1
ATOM 2479 O O . GLY A 1 329 ? -15.004 2.436 22.500 1.00 90.25 329 GLY A O 1
ATOM 2480 N N . ASP A 1 330 ? -14.716 1.811 20.350 1.00 87.25 330 ASP A N 1
ATOM 2481 C CA . ASP A 1 330 ? -15.814 0.845 20.285 1.00 87.25 330 ASP A CA 1
ATOM 2482 C C . ASP A 1 330 ? -15.424 -0.579 20.727 1.00 87.25 330 ASP A C 1
ATOM 2484 O O . ASP A 1 330 ? -16.260 -1.488 20.721 1.00 87.25 330 ASP A O 1
ATOM 2488 N N . LYS A 1 331 ? -14.177 -0.782 21.185 1.00 91.00 331 LYS A N 1
ATOM 2489 C CA . LYS A 1 331 ? -13.631 -2.075 21.652 1.00 91.00 331 LYS A CA 1
ATOM 2490 C C . LYS A 1 331 ? -13.741 -3.189 20.606 1.00 91.00 331 LYS A C 1
ATOM 2492 O O . LYS A 1 331 ? -13.987 -4.351 20.944 1.00 91.00 331 LYS A O 1
ATOM 2497 N N . ILE A 1 332 ? -13.574 -2.835 19.339 1.00 90.81 332 ILE A N 1
ATOM 2498 C CA . ILE A 1 332 ? -13.608 -3.773 18.218 1.00 90.81 332 ILE A CA 1
ATOM 2499 C C . ILE A 1 332 ? -12.233 -4.449 18.117 1.00 90.81 332 ILE A C 1
ATOM 2501 O O . ILE A 1 332 ? -11.231 -3.744 18.142 1.00 90.81 332 ILE A O 1
ATOM 2505 N N . PRO A 1 333 ? -12.121 -5.785 18.003 1.00 92.94 333 PRO A N 1
ATOM 2506 C CA . PRO A 1 333 ? -10.848 -6.426 17.677 1.00 92.94 333 PRO A CA 1
ATOM 2507 C C . PRO A 1 333 ? -10.420 -6.055 16.254 1.00 92.94 333 PRO A C 1
ATOM 2509 O O . PRO A 1 333 ? -11.163 -6.330 15.305 1.00 92.94 333 PRO A O 1
ATOM 2512 N N . PHE A 1 334 ? -9.238 -5.453 16.098 1.00 95.50 334 PHE A N 1
ATOM 2513 C CA . PHE A 1 334 ? -8.842 -4.872 14.816 1.00 95.50 334 PHE A CA 1
ATOM 2514 C C . PHE A 1 334 ? -7.345 -4.967 14.482 1.00 95.50 334 PHE A C 1
ATOM 2516 O O . PHE A 1 334 ? -6.488 -5.176 15.348 1.00 95.50 334 PHE A O 1
ATOM 2523 N N . SER A 1 335 ? -7.032 -4.772 13.200 1.00 97.12 335 SER A N 1
ATOM 2524 C CA . SER A 1 335 ? -5.685 -4.457 12.711 1.00 97.12 335 SER A CA 1
ATOM 2525 C C . SER A 1 335 ? -5.775 -3.421 11.594 1.00 97.12 335 SER A C 1
ATOM 2527 O O . SER A 1 335 ? -6.657 -3.512 10.742 1.00 97.12 335 SER A O 1
ATOM 2529 N N . VAL A 1 336 ? -4.844 -2.470 11.584 1.00 97.94 336 VAL A N 1
ATOM 2530 C CA . VAL A 1 336 ? -4.626 -1.522 10.487 1.00 97.94 336 VAL A CA 1
ATOM 2531 C C . VAL A 1 336 ? -3.297 -1.874 9.830 1.00 97.94 336 VAL A C 1
ATOM 2533 O O . VAL A 1 336 ? -2.258 -1.877 10.491 1.00 97.94 336 VAL A O 1
ATOM 2536 N N . VAL A 1 337 ? -3.350 -2.219 8.548 1.00 98.38 337 VAL A N 1
ATOM 2537 C CA . VAL A 1 337 ? -2.199 -2.615 7.735 1.00 98.38 337 VAL A CA 1
ATOM 2538 C C . VAL A 1 337 ? -2.025 -1.606 6.614 1.00 98.38 337 VAL A C 1
ATOM 2540 O O . VAL A 1 337 ? -2.979 -1.306 5.902 1.00 98.38 337 VAL A O 1
ATOM 2543 N N . LEU A 1 338 ? -0.811 -1.103 6.452 1.00 98.38 338 LEU A N 1
ATOM 2544 C CA . LEU A 1 338 ? -0.421 -0.225 5.357 1.00 98.38 338 LEU A CA 1
ATOM 2545 C C . LEU A 1 338 ? 0.374 -1.046 4.353 1.00 98.38 338 LEU A C 1
ATOM 2547 O O . LEU A 1 338 ? 1.174 -1.897 4.751 1.00 98.38 338 LEU A O 1
ATOM 2551 N N . GLY A 1 339 ? 0.171 -0.798 3.069 1.00 98.19 339 GLY A N 1
ATOM 2552 C CA . GLY A 1 339 ? 0.959 -1.460 2.055 1.00 98.19 339 GLY A CA 1
ATOM 2553 C C . GLY A 1 339 ? 0.913 -0.784 0.706 1.00 98.19 339 GLY A C 1
ATOM 2554 O O . GLY A 1 339 ? -0.027 -0.061 0.388 1.00 98.19 339 GLY A O 1
ATOM 2555 N N . GLY A 1 340 ? 1.934 -1.063 -0.085 1.00 97.69 340 GLY A N 1
ATOM 2556 C CA . GLY A 1 340 ? 2.091 -0.486 -1.405 1.00 97.69 340 GLY A CA 1
ATOM 2557 C C . GLY A 1 340 ? 3.483 0.057 -1.610 1.00 97.69 340 GLY A C 1
ATOM 2558 O O . GLY A 1 340 ? 4.409 -0.309 -0.883 1.00 97.69 340 GLY A O 1
ATOM 2559 N N . ASP A 1 341 ? 3.586 0.924 -2.602 1.00 97.62 341 ASP A N 1
ATOM 2560 C CA . ASP A 1 341 ? 4.820 1.582 -2.983 1.00 97.62 341 ASP A CA 1
ATOM 2561 C C . ASP A 1 341 ? 4.874 2.965 -2.326 1.00 97.62 341 ASP A C 1
ATOM 2563 O O . ASP A 1 341 ? 4.094 3.871 -2.639 1.00 97.62 341 A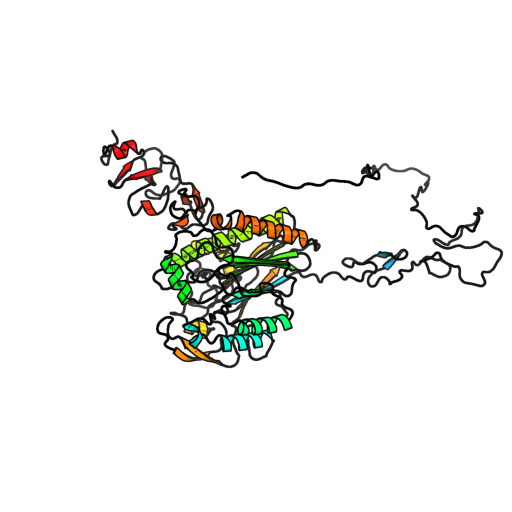SP A O 1
ATOM 2567 N N . PHE A 1 342 ? 5.767 3.100 -1.350 1.00 97.19 342 PHE A N 1
ATOM 2568 C CA . PHE A 1 342 ? 5.950 4.331 -0.592 1.00 97.19 342 PHE A CA 1
ATOM 2569 C C . PHE A 1 342 ? 6.893 5.306 -1.298 1.00 97.19 342 PHE A C 1
ATOM 2571 O O . PHE A 1 342 ? 7.028 6.431 -0.816 1.00 97.19 342 PHE A O 1
ATOM 2578 N N . ASN A 1 343 ? 7.553 4.898 -2.391 1.00 95.69 343 ASN A N 1
ATOM 2579 C CA . ASN A 1 343 ? 8.574 5.680 -3.095 1.00 95.69 343 ASN A CA 1
ATOM 2580 C C . ASN A 1 343 ? 9.642 6.305 -2.169 1.00 95.69 343 ASN A C 1
ATOM 2582 O O . ASN A 1 343 ? 10.310 7.272 -2.523 1.00 95.69 343 ASN A O 1
ATOM 2586 N N . GLU A 1 344 ? 9.806 5.751 -0.967 1.00 95.50 344 GLU A N 1
ATOM 2587 C CA . GLU A 1 344 ? 10.704 6.237 0.072 1.00 95.50 344 GLU A CA 1
ATOM 2588 C C . GLU A 1 344 ? 11.731 5.145 0.353 1.00 95.50 344 GLU A C 1
ATOM 2590 O O . GLU A 1 344 ? 11.429 4.130 0.987 1.00 95.50 344 GLU A O 1
ATOM 2595 N N . ASP A 1 345 ? 12.950 5.352 -0.141 1.00 94.88 345 ASP A N 1
ATOM 2596 C CA . ASP A 1 345 ? 14.036 4.401 0.049 1.00 94.88 345 ASP A CA 1
ATOM 2597 C C . ASP A 1 345 ? 14.602 4.479 1.471 1.00 94.88 345 ASP A C 1
ATOM 2599 O O . ASP A 1 345 ? 15.089 5.526 1.904 1.00 94.88 345 ASP A O 1
ATOM 2603 N N . ALA A 1 346 ? 14.632 3.341 2.171 1.00 91.44 346 ALA A N 1
ATOM 2604 C CA . ALA A 1 346 ? 15.231 3.235 3.502 1.00 91.44 346 ALA A CA 1
ATOM 2605 C C . ALA A 1 346 ? 16.709 3.673 3.533 1.00 91.44 346 ALA A C 1
ATOM 2607 O O . ALA A 1 346 ? 17.216 4.042 4.593 1.00 91.44 346 ALA A O 1
ATOM 2608 N N . TYR A 1 347 ? 17.403 3.613 2.392 1.00 90.75 347 TYR A N 1
ATOM 2609 C CA . TYR A 1 347 ? 18.829 3.922 2.267 1.00 90.75 347 TYR A CA 1
ATOM 2610 C C . TYR A 1 347 ? 19.125 5.238 1.547 1.00 90.75 347 TYR A C 1
ATOM 2612 O O . TYR A 1 347 ? 20.283 5.469 1.205 1.00 90.75 347 TYR A O 1
ATOM 2620 N N . SER A 1 348 ? 18.119 6.075 1.266 1.00 85.69 348 SER A N 1
ATOM 2621 C CA . SER A 1 348 ? 18.306 7.356 0.563 1.00 85.69 348 SER A CA 1
ATOM 2622 C C . SER A 1 348 ? 19.131 7.230 -0.735 1.00 85.69 348 SER A C 1
ATOM 2624 O O . SER A 1 348 ? 19.963 8.079 -1.048 1.00 85.69 348 SER A O 1
ATOM 2626 N N . ARG A 1 349 ? 18.924 6.142 -1.491 1.00 83.81 349 ARG A N 1
ATOM 2627 C CA . ARG A 1 349 ? 19.603 5.778 -2.750 1.00 83.81 349 ARG A CA 1
ATOM 2628 C C . ARG A 1 349 ? 21.106 5.499 -2.608 1.00 83.81 349 ARG A C 1
ATOM 2630 O O . ARG A 1 349 ? 21.809 5.357 -3.610 1.00 83.81 349 ARG A O 1
ATOM 2637 N N . GLU A 1 350 ? 21.618 5.361 -1.385 1.00 85.12 350 GLU A N 1
ATOM 2638 C CA . GLU A 1 350 ? 23.036 5.078 -1.133 1.00 85.12 350 GLU A CA 1
ATOM 2639 C C . GLU A 1 350 ? 23.401 3.600 -1.355 1.00 85.12 350 GLU A C 1
ATOM 2641 O O . GLU A 1 350 ? 24.580 3.268 -1.532 1.00 85.12 350 GLU A O 1
ATOM 2646 N N . SER A 1 351 ? 22.420 2.688 -1.361 1.00 87.25 351 SER A N 1
ATOM 2647 C CA . SER A 1 351 ? 22.705 1.255 -1.461 1.00 87.25 351 SER A CA 1
ATOM 2648 C C . SER A 1 351 ? 23.137 0.829 -2.863 1.00 87.25 351 SER A C 1
ATOM 2650 O O . SER A 1 351 ? 22.447 1.043 -3.855 1.00 87.25 351 SER A O 1
ATOM 2652 N N . GLN A 1 352 ? 24.282 0.146 -2.923 1.00 88.62 352 GLN A N 1
ATOM 2653 C CA . GLN A 1 352 ? 24.852 -0.479 -4.126 1.00 88.62 352 GLN A CA 1
ATOM 2654 C C . GLN A 1 352 ? 24.784 -2.014 -4.063 1.00 88.62 352 GLN A C 1
ATOM 2656 O O . GLN A 1 352 ? 25.499 -2.707 -4.787 1.00 88.62 352 GLN A O 1
ATOM 2661 N N . ALA A 1 353 ? 23.992 -2.550 -3.132 1.00 87.06 353 ALA A N 1
ATOM 2662 C CA . ALA A 1 353 ? 23.776 -3.978 -2.971 1.00 87.06 353 ALA A CA 1
ATOM 2663 C C . ALA A 1 353 ? 22.288 -4.272 -2.720 1.00 87.06 353 ALA A C 1
ATOM 2665 O O . ALA A 1 353 ? 21.603 -3.460 -2.097 1.00 87.06 353 ALA A O 1
ATOM 2666 N N . PRO A 1 354 ? 21.794 -5.445 -3.152 1.00 81.25 354 PRO A N 1
ATOM 2667 C CA . PRO A 1 354 ? 20.393 -5.818 -2.972 1.00 81.25 354 PRO A CA 1
ATOM 2668 C C . PRO A 1 354 ? 20.060 -6.279 -1.544 1.00 81.25 354 PRO A C 1
ATOM 2670 O O . PRO A 1 354 ? 18.887 -6.336 -1.175 1.00 81.25 354 PRO A O 1
ATOM 2673 N N . ASP A 1 355 ? 21.077 -6.640 -0.756 1.00 87.12 355 ASP A N 1
ATOM 2674 C CA . ASP A 1 355 ? 20.912 -7.093 0.625 1.00 87.12 355 ASP A CA 1
ATOM 2675 C C . ASP A 1 355 ? 20.731 -5.898 1.579 1.00 87.12 355 ASP A C 1
ATOM 2677 O O . ASP A 1 355 ? 21.368 -4.858 1.374 1.00 87.12 355 ASP A O 1
ATOM 2681 N N . PRO A 1 356 ? 19.945 -6.046 2.665 1.00 87.56 356 PRO A N 1
ATOM 2682 C CA . PRO A 1 356 ? 19.724 -4.963 3.611 1.00 87.56 356 PRO A CA 1
ATOM 2683 C C . PRO A 1 356 ? 21.021 -4.418 4.211 1.00 87.56 356 PRO A C 1
ATOM 2685 O O . PRO A 1 356 ? 21.857 -5.183 4.702 1.00 87.56 356 PRO A O 1
ATOM 2688 N N . ASN A 1 357 ? 21.162 -3.092 4.255 1.00 90.62 357 ASN A N 1
ATOM 2689 C CA . ASN A 1 357 ? 22.325 -2.434 4.845 1.00 90.62 357 ASN A CA 1
ATOM 2690 C C . ASN A 1 357 ? 21.919 -1.326 5.822 1.00 90.62 357 ASN A C 1
ATOM 2692 O O . ASN A 1 357 ? 21.862 -0.149 5.481 1.00 90.62 357 ASN A O 1
ATOM 2696 N N . CYS A 1 358 ? 21.695 -1.704 7.080 1.00 92.62 358 CYS A N 1
ATOM 2697 C CA . CYS A 1 358 ? 21.222 -0.781 8.118 1.00 92.62 358 CYS A CA 1
ATOM 2698 C C . CYS A 1 358 ? 22.207 0.352 8.428 1.00 92.62 358 CYS A C 1
ATOM 2700 O O . CYS A 1 358 ? 21.810 1.367 8.981 1.00 92.62 358 CYS A O 1
ATOM 2702 N N . GLY A 1 359 ? 23.486 0.200 8.063 1.00 91.38 359 GLY A N 1
ATOM 2703 C CA . GLY A 1 359 ? 24.478 1.266 8.206 1.00 91.38 359 GLY A CA 1
ATOM 2704 C C . GLY A 1 359 ? 24.284 2.431 7.231 1.00 91.38 359 GLY A C 1
ATOM 2705 O O . GLY A 1 359 ? 24.898 3.471 7.441 1.00 91.38 359 GLY A O 1
ATOM 2706 N N . LEU A 1 360 ? 23.463 2.252 6.188 1.00 91.56 360 LEU A N 1
ATOM 2707 C CA . LEU A 1 360 ? 23.090 3.298 5.229 1.00 91.56 360 LEU A CA 1
ATOM 2708 C C . LEU A 1 360 ? 21.813 4.044 5.627 1.00 91.56 360 LEU A C 1
ATOM 2710 O O . LEU A 1 360 ? 21.496 5.063 5.026 1.00 91.56 360 LEU A O 1
ATOM 2714 N N . ILE A 1 361 ? 21.094 3.574 6.652 1.00 91.06 361 ILE A N 1
ATOM 2715 C CA . ILE A 1 361 ? 19.989 4.335 7.239 1.00 91.06 361 ILE A CA 1
ATOM 2716 C C . ILE A 1 361 ? 20.622 5.469 8.049 1.00 91.06 361 ILE A C 1
ATOM 2718 O O . ILE A 1 361 ? 20.962 5.312 9.222 1.00 91.06 361 ILE A O 1
ATOM 2722 N N . SER A 1 362 ? 20.882 6.582 7.374 1.00 85.38 362 SER A N 1
ATOM 2723 C CA . SER A 1 362 ? 21.574 7.746 7.933 1.00 85.38 362 SER A CA 1
ATOM 2724 C C . SER A 1 362 ? 20.689 8.993 7.965 1.00 85.38 362 SER A C 1
ATOM 2726 O O . SER A 1 362 ? 20.948 9.914 8.745 1.00 85.38 362 SER A O 1
ATOM 2728 N N . SER A 1 363 ? 19.631 9.010 7.149 1.00 85.75 363 SER A N 1
ATOM 2729 C CA . SER A 1 363 ? 18.659 10.095 7.105 1.00 85.75 363 SER A CA 1
ATOM 2730 C C . SER A 1 363 ? 17.716 10.017 8.301 1.00 85.75 363 SER A C 1
ATOM 2732 O O . SER A 1 363 ? 16.889 9.112 8.424 1.00 85.75 363 SER A O 1
ATOM 2734 N N . THR A 1 364 ? 17.792 11.026 9.167 1.00 84.38 364 THR A N 1
ATOM 2735 C CA . THR A 1 364 ? 16.831 11.191 10.260 1.00 84.38 364 THR A CA 1
ATOM 2736 C C . THR A 1 364 ? 15.413 11.374 9.724 1.00 84.38 364 THR A C 1
ATOM 2738 O O . THR A 1 364 ? 14.466 10.922 10.363 1.00 84.38 364 THR 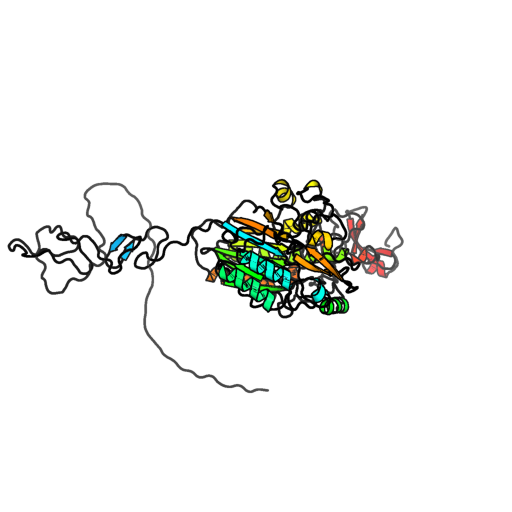A O 1
ATOM 2741 N N . LEU A 1 365 ? 15.240 12.002 8.555 1.00 83.50 365 LEU A N 1
ATOM 2742 C CA . LEU A 1 365 ? 13.931 12.208 7.935 1.00 83.50 365 LEU A CA 1
ATOM 2743 C C . LEU A 1 365 ? 13.281 10.877 7.537 1.00 83.50 365 LEU A C 1
ATOM 2745 O O . LEU A 1 365 ? 12.120 10.656 7.877 1.00 83.50 365 LEU A O 1
ATOM 2749 N N . VAL A 1 366 ? 14.042 9.960 6.933 1.00 89.88 366 VAL A N 1
ATOM 2750 C CA . VAL A 1 366 ? 13.584 8.590 6.638 1.00 89.88 366 VAL A CA 1
ATOM 2751 C C . VAL A 1 366 ? 13.131 7.889 7.922 1.00 89.88 366 VAL A C 1
ATOM 2753 O O . VAL A 1 366 ? 12.016 7.368 7.989 1.00 89.88 366 VAL A O 1
ATOM 2756 N N . GLU A 1 367 ? 13.943 7.933 8.985 1.00 90.75 367 GLU A N 1
ATOM 2757 C CA . GLU A 1 367 ? 13.583 7.349 10.288 1.00 90.75 367 GLU A CA 1
ATOM 2758 C C . GLU A 1 367 ? 12.263 7.915 10.830 1.00 90.75 367 GLU A C 1
ATOM 2760 O O . GLU A 1 367 ? 11.407 7.176 11.320 1.00 90.75 367 GLU A O 1
ATOM 2765 N N . ARG A 1 368 ? 12.083 9.235 10.724 1.00 85.88 368 ARG A N 1
ATOM 2766 C CA . ARG A 1 368 ? 10.905 9.961 11.215 1.00 85.88 368 ARG A CA 1
ATOM 2767 C C . ARG A 1 368 ? 9.652 9.616 10.407 1.00 85.88 368 ARG A C 1
ATOM 2769 O O . ARG A 1 368 ? 8.622 9.312 11.013 1.00 85.88 368 ARG A O 1
ATOM 2776 N N . LYS A 1 369 ? 9.744 9.595 9.072 1.00 91.19 369 LYS A N 1
ATOM 2777 C CA . LYS A 1 369 ? 8.661 9.173 8.168 1.00 91.19 369 LYS A CA 1
ATOM 2778 C C . LYS A 1 369 ? 8.188 7.765 8.526 1.00 91.19 369 LYS A C 1
ATOM 2780 O O . LYS A 1 369 ? 7.018 7.586 8.863 1.00 91.19 369 LYS A O 1
ATOM 2785 N N . PHE A 1 370 ? 9.090 6.785 8.575 1.00 95.12 370 PHE A N 1
ATOM 2786 C CA . PHE A 1 370 ? 8.719 5.405 8.906 1.00 95.12 370 PHE A CA 1
ATOM 2787 C C . PHE A 1 370 ? 8.195 5.246 10.339 1.00 95.12 370 PHE A C 1
ATOM 2789 O O . PHE A 1 370 ? 7.199 4.551 10.555 1.00 95.12 370 PHE A O 1
ATOM 2796 N N . SER A 1 371 ? 8.775 5.954 11.312 1.00 93.12 371 SER A N 1
ATOM 2797 C CA . SER A 1 371 ? 8.278 5.940 12.691 1.00 93.12 371 SER A CA 1
ATOM 2798 C C . SER A 1 371 ? 6.844 6.470 12.787 1.00 93.12 371 SER A C 1
ATOM 2800 O O . SER A 1 371 ? 6.025 5.891 13.506 1.00 93.12 371 SER A O 1
ATOM 2802 N N . SER A 1 372 ? 6.499 7.505 12.010 1.00 92.00 372 SER A N 1
ATOM 2803 C CA . SER A 1 372 ? 5.141 8.062 11.979 1.00 92.00 372 SER A CA 1
ATOM 2804 C C . SER A 1 372 ? 4.089 7.050 11.519 1.00 92.00 372 SER A C 1
ATOM 2806 O O . SER A 1 372 ? 2.944 7.113 11.966 1.00 92.00 372 SER A O 1
ATOM 2808 N N . VAL A 1 373 ? 4.472 6.074 10.692 1.00 95.50 373 VAL A N 1
ATOM 2809 C CA . VAL A 1 373 ? 3.602 4.989 10.213 1.00 95.50 373 VAL A CA 1
ATOM 2810 C C . VAL A 1 373 ? 3.797 3.682 10.994 1.00 95.50 373 VAL A C 1
ATOM 2812 O O . VAL A 1 373 ? 3.350 2.619 10.565 1.00 95.50 373 VAL A O 1
ATOM 2815 N N . GLY A 1 374 ? 4.415 3.757 12.176 1.00 95.00 374 GLY A N 1
ATOM 2816 C CA . GLY A 1 374 ? 4.543 2.636 13.107 1.00 95.00 374 GLY A CA 1
ATOM 2817 C C . GLY A 1 374 ? 5.691 1.671 12.803 1.00 95.00 374 GLY A C 1
ATOM 2818 O O . GLY A 1 374 ? 5.701 0.567 13.345 1.00 95.00 374 GLY A O 1
ATOM 2819 N N . LEU A 1 375 ? 6.658 2.058 11.965 1.00 96.00 375 LEU A N 1
ATOM 2820 C CA . LEU A 1 375 ? 7.835 1.250 11.647 1.00 96.00 375 LEU A CA 1
ATOM 2821 C C . LEU A 1 375 ? 9.110 1.892 12.211 1.00 96.00 375 LEU A C 1
ATOM 2823 O O . LEU A 1 375 ? 9.584 2.906 11.707 1.00 96.00 375 LEU A O 1
ATOM 2827 N N . ASP A 1 376 ? 9.712 1.269 13.223 1.00 96.38 376 ASP A N 1
ATOM 2828 C CA . ASP A 1 376 ? 11.099 1.575 13.588 1.00 96.38 376 ASP A CA 1
ATOM 2829 C C . ASP A 1 376 ? 12.025 0.960 12.532 1.00 96.38 376 ASP A C 1
ATOM 2831 O O . ASP A 1 376 ? 12.243 -0.254 12.504 1.00 96.38 376 ASP A O 1
ATOM 2835 N N . ILE A 1 377 ? 12.510 1.792 11.608 1.00 95.62 377 ILE A N 1
ATOM 2836 C CA . ILE A 1 377 ? 13.255 1.326 10.436 1.00 95.62 377 ILE A CA 1
ATOM 2837 C C . ILE A 1 377 ? 14.613 0.703 10.806 1.00 95.62 377 ILE A C 1
ATOM 2839 O O . ILE A 1 377 ? 15.056 -0.231 10.135 1.00 95.62 377 ILE A O 1
ATOM 2843 N N . HIS A 1 378 ? 15.248 1.141 11.900 1.00 94.88 378 HIS A N 1
ATOM 2844 C CA . HIS A 1 378 ? 16.522 0.582 12.368 1.00 94.88 378 HIS A CA 1
ATOM 2845 C C . HIS A 1 378 ? 16.325 -0.801 12.970 1.00 94.88 378 HIS A C 1
ATOM 2847 O O . HIS A 1 378 ? 17.013 -1.747 12.576 1.00 94.88 378 HIS A O 1
ATOM 2853 N N . ASP A 1 379 ? 15.352 -0.943 13.871 1.00 95.81 379 ASP A N 1
ATOM 2854 C CA . ASP A 1 379 ? 15.013 -2.234 14.474 1.00 95.81 379 ASP A CA 1
ATOM 2855 C C . ASP A 1 379 ? 14.500 -3.220 13.415 1.00 95.81 379 ASP A C 1
ATOM 2857 O O . ASP A 1 379 ? 14.876 -4.403 13.410 1.00 95.81 379 ASP A O 1
ATOM 2861 N N . ALA A 1 380 ? 13.687 -2.732 12.473 1.00 95.88 380 ALA A N 1
ATOM 2862 C CA . ALA A 1 380 ? 13.186 -3.522 11.360 1.00 95.88 380 ALA A CA 1
ATOM 2863 C C . ALA A 1 380 ? 14.323 -3.968 10.431 1.00 95.88 380 ALA A C 1
ATOM 2865 O O . ALA A 1 380 ? 14.391 -5.142 10.064 1.00 95.88 380 ALA A O 1
ATOM 2866 N N . CYS A 1 381 ? 15.259 -3.083 10.087 1.00 95.38 381 CYS A N 1
ATOM 2867 C CA . CYS A 1 381 ? 16.423 -3.460 9.295 1.00 95.38 381 CYS A CA 1
ATOM 2868 C C . CYS A 1 381 ? 17.313 -4.469 10.036 1.00 95.38 381 CYS A C 1
ATOM 2870 O O . CYS A 1 381 ? 17.642 -5.523 9.485 1.00 95.38 381 CYS A O 1
ATOM 2872 N N . GLY A 1 382 ? 17.647 -4.203 11.304 1.00 94.25 382 GLY A N 1
ATOM 2873 C CA . GLY A 1 382 ? 18.500 -5.070 12.125 1.00 94.25 382 GLY A CA 1
ATOM 2874 C C . GLY A 1 382 ? 17.922 -6.473 12.332 1.00 94.25 382 GLY A C 1
ATOM 2875 O O . GLY A 1 382 ? 18.667 -7.446 12.465 1.00 94.25 382 GLY A O 1
ATOM 2876 N N . SER A 1 383 ? 16.594 -6.590 12.285 1.00 94.44 383 SER A N 1
ATOM 2877 C CA . SER A 1 383 ? 15.860 -7.856 12.374 1.00 94.44 383 SER A CA 1
ATOM 2878 C C . SER A 1 383 ? 15.540 -8.482 11.008 1.00 94.44 383 SER A C 1
ATOM 2880 O O . SER A 1 383 ? 14.884 -9.525 10.951 1.00 94.44 383 SER A O 1
ATOM 2882 N N . ASN A 1 384 ? 16.002 -7.882 9.902 1.00 93.75 384 ASN A N 1
ATOM 2883 C CA . ASN A 1 384 ? 15.689 -8.284 8.527 1.00 93.75 384 ASN A CA 1
ATOM 2884 C C . ASN A 1 384 ? 14.169 -8.375 8.261 1.00 93.75 384 ASN A C 1
ATOM 2886 O O . ASN A 1 384 ? 13.682 -9.328 7.647 1.00 93.75 384 ASN A O 1
ATOM 2890 N N . VAL A 1 385 ? 13.421 -7.411 8.800 1.00 95.12 385 VAL A N 1
ATOM 2891 C CA . VAL A 1 385 ? 11.969 -7.249 8.643 1.00 95.12 385 VAL A CA 1
ATOM 2892 C C . VAL A 1 385 ? 11.641 -6.474 7.372 1.00 95.12 385 VAL A C 1
ATOM 2894 O O . VAL A 1 385 ? 10.668 -6.829 6.721 1.00 95.12 385 VAL A O 1
ATOM 2897 N N . ILE A 1 386 ? 12.447 -5.477 6.986 1.00 93.44 386 ILE A N 1
ATOM 2898 C CA . ILE A 1 386 ? 12.184 -4.654 5.788 1.00 93.44 386 ILE A CA 1
ATOM 2899 C C . ILE A 1 386 ? 12.351 -5.418 4.465 1.00 93.44 386 ILE A C 1
ATOM 2901 O O . ILE A 1 386 ? 11.676 -5.084 3.499 1.00 93.44 386 ILE A O 1
ATOM 2905 N N . GLY A 1 387 ? 13.146 -6.496 4.452 1.00 93.25 387 GLY A N 1
ATOM 2906 C CA . GLY A 1 387 ? 13.382 -7.328 3.267 1.00 93.25 387 GLY A CA 1
ATOM 2907 C C . GLY A 1 387 ? 14.502 -6.812 2.355 1.00 93.25 387 GLY A C 1
ATOM 2908 O O . GLY A 1 387 ? 15.157 -5.825 2.668 1.00 93.25 387 GLY A O 1
ATOM 2909 N N . GLU A 1 388 ? 14.755 -7.537 1.260 1.00 95.50 388 GLU A N 1
ATOM 2910 C CA . GLU A 1 388 ? 15.705 -7.141 0.201 1.00 95.50 388 GLU A CA 1
ATOM 2911 C C . GLU A 1 388 ? 15.199 -5.915 -0.585 1.00 95.50 388 GLU A C 1
ATOM 2913 O O . GLU A 1 388 ? 14.064 -5.477 -0.409 1.00 95.50 388 GLU A O 1
ATOM 2918 N N . ALA A 1 389 ? 16.024 -5.383 -1.489 1.00 95.88 389 ALA A N 1
ATOM 2919 C CA . ALA A 1 389 ? 15.610 -4.325 -2.406 1.00 95.88 389 ALA A CA 1
ATOM 2920 C C . ALA A 1 389 ? 14.393 -4.737 -3.255 1.00 95.88 389 ALA A C 1
ATOM 2922 O O . ALA A 1 389 ? 14.383 -5.774 -3.933 1.00 95.88 389 ALA A O 1
ATOM 2923 N N . THR A 1 390 ? 13.360 -3.904 -3.224 1.00 96.81 390 THR A N 1
ATOM 2924 C CA . THR A 1 390 ? 12.135 -4.108 -3.999 1.00 96.81 390 THR A CA 1
ATOM 2925 C C . THR A 1 390 ? 12.260 -3.516 -5.394 1.00 96.81 390 THR A C 1
ATOM 2927 O O . THR A 1 390 ? 11.680 -4.057 -6.326 1.00 96.81 390 THR A O 1
ATOM 2930 N N . TRP A 1 391 ? 13.150 -2.545 -5.583 1.00 96.38 391 TRP A N 1
ATOM 2931 C CA . TRP A 1 391 ? 13.634 -2.124 -6.890 1.00 96.38 391 TRP A CA 1
ATOM 2932 C C . TRP A 1 391 ? 15.124 -2.485 -7.020 1.00 96.38 391 TRP A C 1
ATOM 2934 O O . TRP A 1 391 ? 15.998 -1.874 -6.400 1.00 96.38 391 TRP A O 1
ATOM 2944 N N . ASP A 1 392 ? 15.409 -3.566 -7.758 1.00 95.38 392 ASP A N 1
ATOM 2945 C CA . ASP A 1 392 ? 16.723 -4.233 -7.805 1.00 95.38 392 ASP A CA 1
ATOM 2946 C C . ASP A 1 392 ? 17.198 -4.452 -9.247 1.00 95.38 392 ASP A C 1
ATOM 2948 O O . ASP A 1 392 ? 16.826 -5.430 -9.902 1.00 95.38 392 ASP A O 1
ATOM 2952 N N . THR A 1 393 ? 18.103 -3.592 -9.706 1.00 94.38 393 THR A N 1
ATOM 2953 C CA . THR A 1 393 ? 18.693 -3.634 -11.054 1.00 94.38 393 THR A CA 1
ATOM 2954 C C . THR A 1 393 ? 19.537 -4.885 -11.329 1.00 94.38 393 THR A C 1
ATOM 2956 O O . THR A 1 393 ? 19.784 -5.236 -12.476 1.00 94.38 393 THR A O 1
ATOM 2959 N N . THR A 1 394 ? 19.953 -5.643 -10.309 1.00 94.25 394 THR A N 1
ATOM 2960 C CA . THR A 1 394 ? 20.771 -6.854 -10.518 1.00 94.25 394 THR A CA 1
ATOM 2961 C C . THR A 1 394 ? 19.951 -8.122 -10.724 1.00 94.25 394 THR A C 1
ATOM 2963 O O . THR A 1 394 ? 20.457 -9.100 -11.285 1.00 94.25 394 THR A O 1
ATOM 2966 N N . LYS A 1 395 ? 18.698 -8.138 -10.256 1.00 95.19 395 LYS A N 1
ATOM 2967 C CA . LYS A 1 395 ? 17.805 -9.306 -10.340 1.00 95.19 395 LYS A CA 1
ATOM 2968 C C . LYS A 1 395 ? 16.579 -9.062 -11.218 1.00 95.19 395 LYS A C 1
ATOM 2970 O O . LYS A 1 395 ? 15.952 -10.040 -11.632 1.00 95.19 395 LYS A O 1
ATOM 2975 N N . ASN A 1 396 ? 16.254 -7.804 -11.509 1.00 96.62 396 ASN A N 1
ATOM 2976 C CA . ASN A 1 396 ? 15.098 -7.389 -12.290 1.00 96.62 396 ASN A CA 1
ATOM 2977 C C . ASN A 1 396 ? 15.551 -6.635 -13.554 1.00 96.62 396 ASN A C 1
ATOM 2979 O O . ASN A 1 396 ? 16.080 -5.530 -13.480 1.00 96.62 396 ASN A O 1
ATOM 2983 N N . ASP A 1 397 ? 15.339 -7.238 -14.725 1.00 95.94 397 ASP A N 1
ATOM 2984 C CA . ASP A 1 397 ? 15.807 -6.713 -16.015 1.00 95.94 397 ASP A CA 1
ATOM 2985 C C . ASP A 1 397 ? 14.927 -5.598 -16.607 1.00 95.94 397 ASP A C 1
ATOM 2987 O O . ASP A 1 397 ? 15.283 -5.003 -17.629 1.00 95.94 397 ASP A O 1
ATOM 2991 N N . LEU A 1 398 ? 13.784 -5.302 -15.980 1.00 94.62 398 LEU A N 1
ATOM 2992 C CA . LEU A 1 398 ? 13.044 -4.067 -16.230 1.00 94.62 398 LEU A CA 1
ATOM 2993 C C . LEU A 1 398 ? 13.577 -2.932 -15.350 1.00 94.62 398 LEU A C 1
ATOM 2995 O O . LEU A 1 398 ? 13.824 -1.853 -15.878 1.00 94.62 398 LEU A O 1
ATOM 2999 N N . ALA A 1 399 ? 13.854 -3.188 -14.066 1.00 94.31 399 ALA A N 1
ATOM 3000 C CA . ALA A 1 399 ? 14.482 -2.197 -13.185 1.00 94.31 399 ALA A CA 1
ATOM 3001 C C . ALA A 1 399 ? 15.848 -1.746 -13.725 1.00 94.31 399 ALA A C 1
ATOM 3003 O O . ALA A 1 399 ? 16.093 -0.554 -13.857 1.00 94.31 399 ALA A O 1
ATOM 3004 N N . ASP A 1 400 ? 16.706 -2.694 -14.125 1.00 93.88 400 ASP A N 1
ATOM 3005 C CA . ASP A 1 400 ? 18.016 -2.417 -14.746 1.00 93.88 400 ASP A CA 1
ATOM 3006 C C . ASP A 1 400 ? 17.908 -1.491 -15.962 1.00 93.88 400 ASP A C 1
ATOM 3008 O O . ASP A 1 400 ? 18.754 -0.639 -16.203 1.00 93.88 400 ASP A O 1
ATOM 3012 N N . ARG A 1 401 ? 16.830 -1.652 -16.732 1.00 91.25 401 ARG A N 1
ATOM 3013 C CA . ARG A 1 401 ? 16.602 -0.908 -17.969 1.00 91.25 401 ARG A CA 1
ATOM 3014 C C . ARG A 1 401 ? 16.102 0.508 -17.722 1.00 91.25 401 ARG A C 1
ATOM 3016 O O . ARG A 1 401 ? 16.425 1.390 -18.509 1.00 91.25 401 ARG A O 1
ATOM 3023 N N . PHE A 1 402 ? 15.269 0.694 -16.703 1.00 87.81 402 PHE A N 1
ATOM 3024 C CA . PHE A 1 402 ? 14.663 1.986 -16.376 1.00 87.81 402 PHE A CA 1
ATOM 3025 C C . PHE A 1 402 ? 15.465 2.779 -15.341 1.00 87.81 402 PHE A C 1
ATOM 3027 O O . PHE A 1 402 ? 15.109 3.911 -15.031 1.00 87.81 402 PHE A O 1
ATOM 3034 N N . SER A 1 403 ? 16.544 2.200 -14.821 1.00 87.56 403 SER A N 1
ATOM 3035 C CA . SER A 1 403 ? 17.448 2.858 -13.892 1.00 87.56 403 SER A CA 1
ATOM 3036 C C . SER A 1 403 ? 18.534 3.656 -14.608 1.00 87.56 403 SER A C 1
ATOM 3038 O O . SER A 1 403 ? 19.216 3.141 -15.492 1.00 87.56 403 SER A O 1
ATOM 3040 N N . ASP A 1 404 ? 18.808 4.864 -14.115 1.00 80.31 404 ASP A N 1
ATOM 3041 C CA . ASP A 1 404 ? 19.994 5.647 -14.490 1.00 80.31 404 ASP A CA 1
ATOM 3042 C C . ASP A 1 404 ? 21.260 5.252 -13.696 1.00 80.31 404 ASP A C 1
ATOM 3044 O O . ASP A 1 404 ? 22.316 5.882 -13.811 1.00 80.31 404 ASP A O 1
ATOM 3048 N N . GLY A 1 405 ? 21.198 4.188 -12.884 1.00 82.75 405 GLY A N 1
ATOM 3049 C CA . GLY A 1 405 ? 22.330 3.729 -12.079 1.00 82.75 405 GLY A CA 1
ATOM 3050 C C . GLY A 1 405 ? 22.212 2.318 -11.499 1.00 82.75 405 GLY A C 1
ATOM 3051 O O . GLY A 1 405 ? 21.307 1.548 -11.801 1.00 82.75 405 GLY A O 1
ATOM 3052 N N . SER A 1 406 ? 23.154 1.965 -10.627 1.00 82.69 406 SER A N 1
ATOM 3053 C CA . SER A 1 406 ? 23.186 0.676 -9.914 1.00 82.69 406 SER A CA 1
ATOM 3054 C C . SER A 1 406 ? 22.569 0.739 -8.514 1.00 82.69 406 SER A C 1
ATOM 3056 O O . SER A 1 406 ? 22.822 -0.142 -7.696 1.00 82.69 406 SER A O 1
ATOM 3058 N N . ALA A 1 407 ? 21.813 1.797 -8.205 1.00 87.00 407 ALA A N 1
ATOM 3059 C CA . ALA A 1 407 ? 21.201 1.945 -6.892 1.00 87.00 407 ALA A CA 1
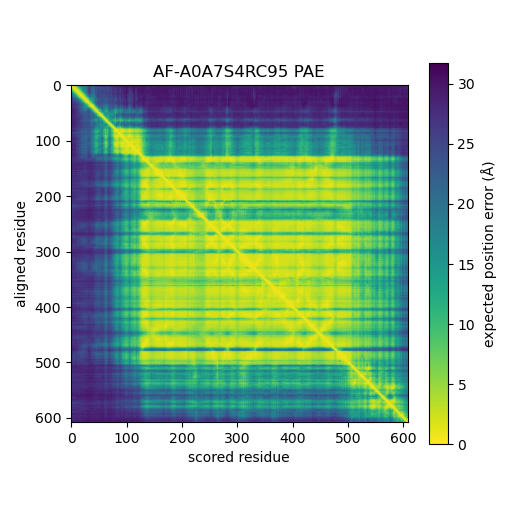ATOM 3060 C C . ALA A 1 407 ? 20.112 0.884 -6.689 1.00 87.00 407 ALA A C 1
ATOM 3062 O O . ALA A 1 407 ? 19.286 0.649 -7.569 1.00 87.00 407 ALA A O 1
ATOM 3063 N N . HIS A 1 408 ? 20.118 0.270 -5.513 1.00 91.06 408 HIS A N 1
ATOM 3064 C CA . HIS A 1 408 ? 19.083 -0.650 -5.062 1.00 91.06 408 HIS A CA 1
ATOM 3065 C C . HIS A 1 408 ? 18.214 0.065 -4.041 1.00 91.06 408 HIS A C 1
ATOM 3067 O O . HIS A 1 408 ? 18.755 0.682 -3.124 1.00 91.06 40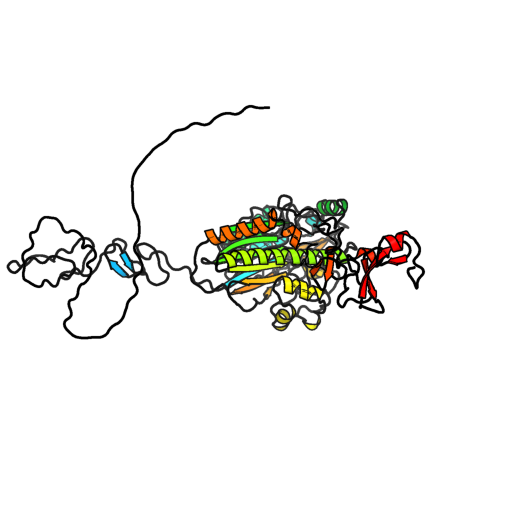8 HIS A O 1
ATOM 3073 N N . GLN A 1 409 ? 16.896 -0.031 -4.186 1.00 94.25 409 GLN A N 1
ATOM 3074 C CA . GLN A 1 409 ? 15.969 0.721 -3.347 1.00 94.25 409 GLN A CA 1
ATOM 3075 C C . GLN A 1 409 ? 14.945 -0.209 -2.698 1.00 94.25 409 GLN A C 1
ATOM 3077 O O . GLN A 1 409 ? 14.505 -1.197 -3.296 1.00 94.25 409 GLN A O 1
ATOM 3082 N N . VAL A 1 410 ? 14.577 0.101 -1.457 1.00 96.25 410 VAL A N 1
ATOM 3083 C CA . VAL A 1 410 ? 13.453 -0.529 -0.756 1.00 96.25 410 VAL A CA 1
ATOM 3084 C C . VAL A 1 410 ? 12.308 0.478 -0.772 1.00 96.25 410 VAL A C 1
ATOM 3086 O O . VAL A 1 410 ? 12.321 1.432 -0.007 1.00 96.25 410 VAL A O 1
ATOM 3089 N N . LEU A 1 411 ? 11.357 0.304 -1.684 1.00 97.00 411 LEU A N 1
ATOM 3090 C CA . LEU A 1 411 ? 10.256 1.245 -1.936 1.00 97.00 411 LEU A CA 1
ATOM 3091 C C . LEU A 1 411 ? 8.897 0.671 -1.518 1.00 97.00 411 LEU A C 1
ATOM 3093 O O . LEU A 1 411 ? 8.067 1.361 -0.930 1.00 97.00 411 LEU A O 1
ATOM 3097 N N . ASP A 1 412 ? 8.685 -0.616 -1.787 1.00 98.00 412 ASP A N 1
ATOM 3098 C CA . ASP A 1 412 ? 7.492 -1.351 -1.376 1.00 98.00 412 ASP A CA 1
ATOM 3099 C C . ASP A 1 412 ? 7.563 -1.889 0.063 1.00 98.00 412 ASP A C 1
ATOM 3101 O O . ASP A 1 412 ? 8.475 -2.635 0.432 1.00 98.00 412 ASP A O 1
ATOM 3105 N N . TYR A 1 413 ? 6.534 -1.599 0.863 1.00 98.19 413 TYR A N 1
ATOM 3106 C CA . TYR A 1 413 ? 6.449 -2.045 2.257 1.00 98.19 413 TYR A CA 1
ATOM 3107 C C . TYR A 1 413 ? 5.088 -2.654 2.586 1.00 98.19 413 TYR A C 1
ATOM 3109 O O . TYR A 1 413 ? 4.063 -2.321 1.994 1.00 98.19 413 TYR A O 1
ATOM 3117 N N . LEU A 1 414 ? 5.079 -3.526 3.595 1.00 98.38 414 LEU A N 1
ATOM 3118 C CA . LEU A 1 414 ? 3.887 -3.992 4.296 1.00 98.38 414 LEU A CA 1
ATOM 3119 C C . LEU A 1 414 ? 4.082 -3.756 5.800 1.00 98.38 414 LEU A C 1
ATOM 3121 O O . LEU A 1 414 ? 4.932 -4.377 6.433 1.00 98.38 414 LEU A O 1
ATOM 3125 N N . ILE A 1 415 ? 3.311 -2.834 6.378 1.00 97.88 415 ILE A N 1
ATOM 3126 C CA . ILE A 1 415 ? 3.518 -2.316 7.739 1.00 97.88 415 ILE A CA 1
ATOM 3127 C C . ILE A 1 415 ? 2.263 -2.548 8.578 1.00 97.88 415 ILE A C 1
ATOM 3129 O O . ILE A 1 415 ? 1.150 -2.222 8.164 1.00 97.88 415 ILE A O 1
ATOM 3133 N N . GLN A 1 416 ? 2.420 -3.095 9.787 1.00 97.69 416 GLN A N 1
ATOM 3134 C CA . GLN A 1 416 ? 1.333 -3.125 10.768 1.00 97.69 416 GLN A CA 1
ATOM 3135 C C . GLN A 1 416 ? 1.354 -1.820 11.563 1.00 97.69 416 GLN A C 1
ATOM 3137 O O . GLN A 1 416 ? 2.105 -1.707 12.525 1.00 97.69 416 GLN A O 1
ATOM 3142 N N . TYR A 1 417 ? 0.521 -0.853 11.179 1.00 97.31 417 TYR A N 1
ATOM 3143 C CA . TYR A 1 417 ? 0.452 0.436 11.873 1.00 97.31 417 TYR A CA 1
ATOM 3144 C C . TYR A 1 417 ? -0.040 0.275 13.315 1.00 97.31 417 TYR A C 1
ATOM 3146 O O . TYR A 1 417 ? 0.535 0.804 14.262 1.00 97.31 417 TYR A O 1
ATOM 3154 N N . SER A 1 418 ? -1.137 -0.466 13.497 1.00 96.88 418 SER A N 1
ATOM 3155 C CA . SER A 1 418 ? -1.685 -0.743 14.825 1.00 96.88 418 SER A CA 1
ATOM 3156 C C . SER A 1 418 ? -2.547 -1.998 14.831 1.00 96.88 418 SER A C 1
ATOM 3158 O O . SER A 1 418 ? -3.106 -2.403 13.810 1.00 96.88 418 SER A O 1
ATOM 3160 N N . SER A 1 419 ? -2.680 -2.617 15.999 1.00 95.94 419 SER A N 1
ATOM 3161 C CA . SER A 1 419 ? -3.597 -3.728 16.219 1.00 95.94 419 SER A CA 1
ATOM 3162 C C . SER A 1 419 ? -4.039 -3.764 17.677 1.00 95.94 419 SER A C 1
ATOM 3164 O O . SER A 1 419 ? -3.292 -3.377 18.574 1.00 95.94 419 SER A O 1
ATOM 3166 N N . SER A 1 420 ? -5.238 -4.291 17.936 1.00 94.31 420 SER A N 1
ATOM 3167 C CA . SER A 1 420 ? -5.704 -4.574 19.299 1.00 94.31 420 SER A CA 1
ATOM 3168 C C . SER A 1 420 ? -4.949 -5.738 19.969 1.00 94.31 420 SER A C 1
ATOM 3170 O O . SER A 1 420 ? -5.311 -6.163 21.066 1.00 94.31 420 SER A O 1
ATOM 3172 N N . HIS A 1 421 ? -3.936 -6.300 19.306 1.00 89.31 421 HIS A N 1
ATOM 3173 C CA . HIS A 1 421 ? -3.034 -7.313 19.834 1.00 89.31 421 HIS A CA 1
ATOM 3174 C C . HIS A 1 421 ? -1.583 -6.916 19.570 1.00 89.31 421 HIS A C 1
ATOM 3176 O O . HIS A 1 421 ? -1.244 -6.451 18.488 1.00 89.31 421 HIS A O 1
ATOM 3182 N N . SER A 1 422 ? -0.719 -7.131 20.559 1.00 86.50 422 SER A N 1
ATOM 3183 C CA . SER A 1 422 ? 0.723 -6.963 20.403 1.00 86.50 422 SER A CA 1
ATOM 3184 C C . SER A 1 422 ? 1.303 -8.175 19.671 1.00 86.50 422 SER A C 1
ATOM 3186 O O . SER A 1 422 ? 1.348 -9.264 20.246 1.00 86.50 422 SER A O 1
ATOM 3188 N N . GLY A 1 423 ? 1.730 -7.990 18.425 1.00 86.56 423 GLY A N 1
ATOM 3189 C CA . GLY A 1 423 ? 2.447 -8.989 17.633 1.00 86.56 423 GLY A CA 1
ATOM 3190 C C . GLY A 1 423 ? 3.896 -8.582 17.364 1.00 86.56 423 GLY A C 1
ATOM 3191 O O . GLY A 1 423 ? 4.286 -7.442 17.607 1.00 86.56 423 GLY A O 1
ATOM 3192 N N . GLU A 1 424 ? 4.692 -9.525 16.864 1.00 90.44 424 GLU A N 1
ATOM 3193 C CA . GLU A 1 424 ? 5.972 -9.204 16.224 1.00 90.44 424 GLU A CA 1
ATOM 3194 C C . GLU A 1 424 ? 5.716 -8.509 14.882 1.00 90.44 424 GLU A C 1
ATOM 3196 O O . GLU A 1 424 ? 4.758 -8.855 14.181 1.00 90.44 424 GLU A O 1
ATOM 3201 N N . SER A 1 425 ? 6.587 -7.566 14.511 1.00 91.88 425 SER A N 1
ATOM 3202 C CA . SER A 1 425 ? 6.521 -6.901 13.211 1.00 91.88 425 SER A CA 1
ATOM 3203 C C . SER A 1 425 ? 6.589 -7.930 12.074 1.00 91.88 425 SER A C 1
ATOM 3205 O O . SER A 1 425 ? 7.438 -8.829 12.099 1.00 91.88 425 SER A O 1
ATOM 3207 N N . PRO A 1 426 ? 5.700 -7.833 11.075 1.00 95.38 426 PRO A N 1
ATOM 3208 C CA . PRO A 1 426 ? 5.616 -8.813 10.005 1.00 95.38 426 PRO A CA 1
ATOM 3209 C C . PRO A 1 426 ? 6.834 -8.680 9.089 1.00 95.38 426 PRO A C 1
ATOM 3211 O O . PRO A 1 426 ? 7.156 -7.594 8.624 1.00 95.38 426 PRO A O 1
ATOM 3214 N N . LYS A 1 427 ? 7.521 -9.791 8.815 1.00 97.50 427 LYS A N 1
ATOM 3215 C CA . LYS A 1 427 ? 8.664 -9.794 7.898 1.00 97.50 427 LYS A CA 1
ATOM 3216 C C . LYS A 1 427 ? 8.204 -9.649 6.445 1.00 97.50 427 LYS A C 1
ATOM 3218 O O . LYS A 1 427 ? 7.438 -10.491 5.973 1.00 97.50 427 LYS A O 1
ATOM 3223 N N . ASN A 1 428 ? 8.763 -8.670 5.741 1.00 97.69 428 ASN A N 1
ATOM 3224 C CA . ASN A 1 428 ? 8.639 -8.504 4.298 1.00 97.69 428 ASN A CA 1
ATOM 3225 C C . ASN A 1 428 ? 9.531 -9.516 3.572 1.00 97.69 428 ASN A C 1
ATOM 3227 O O . ASN A 1 428 ? 10.734 -9.629 3.822 1.00 97.69 428 ASN A O 1
ATOM 3231 N N . ILE A 1 429 ? 8.922 -10.284 2.676 1.00 97.50 429 ILE A N 1
ATOM 3232 C CA . ILE A 1 429 ? 9.584 -11.267 1.823 1.00 97.50 429 ILE A CA 1
ATOM 3233 C C . ILE A 1 429 ? 9.461 -10.784 0.386 1.00 97.50 429 ILE A C 1
ATOM 3235 O O . ILE A 1 429 ? 8.347 -10.646 -0.119 1.00 97.50 429 ILE A O 1
ATOM 3239 N N . VAL A 1 430 ? 10.603 -10.561 -0.257 1.00 97.25 430 VAL A N 1
ATOM 3240 C CA . VAL A 1 430 ? 10.679 -10.006 -1.609 1.00 97.25 430 VAL A CA 1
ATOM 3241 C C . VAL A 1 430 ? 10.778 -11.121 -2.650 1.00 97.25 430 VAL A C 1
ATOM 3243 O O . VAL A 1 430 ? 11.521 -12.088 -2.469 1.00 97.25 430 VAL A O 1
ATOM 3246 N N . GLY A 1 431 ? 10.020 -10.999 -3.740 1.00 96.88 431 GLY A N 1
ATOM 3247 C CA . GLY A 1 431 ? 9.992 -11.956 -4.845 1.00 96.88 431 GLY A CA 1
ATOM 3248 C C . GLY A 1 431 ? 10.038 -11.272 -6.210 1.00 96.88 431 GLY A C 1
ATOM 3249 O O . GLY A 1 431 ? 9.177 -10.454 -6.526 1.00 96.88 431 GLY A O 1
ATOM 3250 N N . VAL A 1 432 ? 11.017 -11.635 -7.045 1.00 96.88 432 VAL A N 1
ATOM 3251 C CA . VAL A 1 432 ? 11.162 -11.103 -8.414 1.00 96.88 432 VAL A CA 1
ATOM 3252 C C . VAL A 1 432 ? 10.158 -11.774 -9.346 1.00 96.88 432 VAL A C 1
ATOM 3254 O O . VAL A 1 432 ? 10.369 -12.913 -9.770 1.00 96.88 432 VAL A O 1
ATOM 3257 N N . LEU A 1 433 ? 9.075 -11.079 -9.685 1.00 95.88 433 LEU A N 1
ATOM 3258 C CA . LEU A 1 433 ? 8.016 -11.611 -10.537 1.00 95.88 433 LEU A CA 1
ATOM 3259 C C . LEU A 1 433 ? 8.456 -11.656 -12.004 1.00 95.88 433 LEU A C 1
ATOM 3261 O O . LEU A 1 433 ? 8.512 -10.630 -12.680 1.00 95.88 433 LEU A O 1
ATOM 3265 N N . LYS A 1 434 ? 8.743 -12.857 -12.514 1.00 96.31 434 LYS A N 1
ATOM 3266 C CA . LYS A 1 434 ? 9.287 -13.039 -13.867 1.00 96.31 434 LYS A CA 1
ATOM 3267 C C . LYS A 1 434 ? 8.749 -14.262 -14.592 1.00 96.31 434 LYS A C 1
ATOM 3269 O O . LYS A 1 434 ? 8.476 -15.309 -14.008 1.00 96.31 434 LYS A O 1
ATOM 3274 N N . SER A 1 435 ? 8.646 -14.145 -15.909 1.00 96.75 435 SER A N 1
ATOM 3275 C CA . SER A 1 435 ? 8.435 -15.278 -16.802 1.00 96.75 435 SER A CA 1
ATOM 3276 C C . SER A 1 435 ? 9.674 -16.177 -16.820 1.00 96.75 435 SER A C 1
ATOM 3278 O O . SER A 1 435 ? 10.805 -15.700 -16.827 1.00 96.75 435 SER A O 1
ATOM 3280 N N . LYS A 1 436 ? 9.480 -17.495 -16.900 1.00 96.06 436 LYS A N 1
ATOM 3281 C CA . LYS A 1 436 ? 10.571 -18.473 -17.077 1.00 96.06 436 LYS A CA 1
ATOM 3282 C C . LYS A 1 436 ? 11.175 -18.442 -18.479 1.00 96.06 436 LYS A C 1
ATOM 3284 O O . LYS A 1 436 ? 12.265 -18.964 -18.698 1.00 96.06 436 LYS A O 1
ATOM 3289 N N . VAL A 1 437 ? 10.440 -17.883 -19.439 1.00 96.38 437 VAL A N 1
ATOM 3290 C CA . VAL A 1 437 ? 10.873 -17.706 -20.826 1.00 96.38 437 VAL A CA 1
ATOM 3291 C C . VAL A 1 437 ? 10.869 -16.220 -21.138 1.00 96.38 437 VAL A C 1
ATOM 3293 O O . VAL A 1 437 ? 9.863 -15.552 -20.896 1.00 96.38 437 VAL A O 1
ATOM 3296 N N . ALA A 1 438 ? 11.968 -15.727 -21.706 1.00 97.38 438 ALA A N 1
ATOM 3297 C CA . ALA A 1 438 ? 12.072 -14.339 -22.128 1.00 97.38 438 ALA A CA 1
ATOM 3298 C C . ALA A 1 438 ? 10.930 -13.987 -23.096 1.00 97.38 438 ALA A C 1
ATOM 3300 O O . ALA A 1 438 ? 10.660 -14.723 -24.052 1.00 97.38 438 ALA A O 1
ATOM 3301 N N . TRP A 1 439 ? 10.254 -12.873 -22.848 1.00 96.69 439 TRP A N 1
ATOM 3302 C CA . TRP A 1 439 ? 9.213 -12.343 -23.716 1.00 96.69 439 TRP A CA 1
ATOM 3303 C C . TRP A 1 439 ? 9.776 -11.181 -24.533 1.00 96.69 439 TRP A C 1
ATOM 3305 O O . TRP A 1 439 ? 10.626 -10.436 -24.060 1.00 96.69 439 TRP A O 1
ATOM 3315 N N . ASN A 1 440 ? 9.336 -11.050 -25.785 1.00 96.50 440 ASN A N 1
ATOM 3316 C CA . ASN A 1 440 ? 9.758 -9.942 -26.643 1.00 96.50 440 ASN A CA 1
ATOM 3317 C C . ASN A 1 440 ? 8.917 -8.705 -26.330 1.00 96.50 440 ASN A C 1
ATOM 3319 O O . ASN A 1 440 ? 7.687 -8.796 -26.293 1.00 96.50 440 ASN A O 1
ATOM 3323 N N . GLY A 1 441 ? 9.578 -7.566 -26.175 1.00 93.75 441 GLY A N 1
ATOM 3324 C CA . GLY A 1 441 ? 8.962 -6.273 -25.934 1.00 93.75 441 GLY A CA 1
ATOM 3325 C C . GLY A 1 441 ? 9.564 -5.186 -26.812 1.00 93.75 441 GLY A C 1
ATOM 3326 O O . GLY A 1 441 ? 10.655 -5.320 -27.369 1.00 93.75 441 GLY A O 1
ATOM 3327 N N . LYS A 1 442 ? 8.825 -4.095 -26.944 1.00 94.38 442 LYS A N 1
ATOM 3328 C CA . LYS A 1 442 ? 9.292 -2.832 -27.500 1.00 94.38 442 LYS A CA 1
ATOM 3329 C C . LYS A 1 442 ? 9.427 -1.864 -26.334 1.00 94.38 442 LYS A C 1
ATOM 3331 O O . LYS A 1 442 ? 8.451 -1.712 -25.629 1.00 94.38 442 LYS A O 1
ATOM 3336 N N . PHE A 1 443 ? 10.580 -1.251 -26.115 1.00 91.31 443 PHE A N 1
ATOM 3337 C CA . PHE A 1 443 ? 10.894 -0.463 -24.916 1.00 91.31 443 PHE A CA 1
ATOM 3338 C C . PHE A 1 443 ? 11.225 0.974 -25.293 1.00 91.31 443 PHE A C 1
ATOM 3340 O O . PHE A 1 443 ? 11.725 1.201 -26.396 1.00 91.31 443 PHE A O 1
ATOM 3347 N N . CYS A 1 444 ? 10.899 1.926 -24.420 1.00 88.50 444 CYS A N 1
ATOM 3348 C CA . CYS A 1 444 ? 11.174 3.342 -24.643 1.00 88.50 444 CYS A CA 1
ATOM 3349 C C . CYS A 1 444 ? 12.665 3.604 -24.362 1.00 88.50 444 CYS A C 1
ATOM 3351 O O . CYS A 1 444 ? 13.192 3.064 -23.393 1.00 88.50 444 CYS A O 1
ATOM 3353 N N . GLU A 1 445 ? 13.352 4.374 -25.211 1.00 84.31 445 GLU A N 1
ATOM 3354 C CA . GLU A 1 445 ? 14.737 4.808 -24.932 1.00 84.31 445 GLU A CA 1
ATOM 3355 C C . GLU A 1 445 ? 14.769 5.905 -23.869 1.00 84.31 445 GLU A C 1
ATOM 3357 O O . GLU A 1 445 ? 15.645 5.909 -23.015 1.00 84.31 445 GLU A O 1
ATOM 3362 N N . ASP A 1 446 ? 13.793 6.807 -23.916 1.00 79.25 446 ASP A N 1
ATOM 3363 C CA . ASP A 1 446 ? 13.543 7.812 -22.896 1.00 79.25 446 ASP A CA 1
ATOM 3364 C C . ASP A 1 446 ? 12.064 8.229 -22.933 1.00 79.25 446 ASP A C 1
ATOM 3366 O O . ASP A 1 446 ? 11.305 7.886 -23.852 1.00 79.25 446 ASP A O 1
ATOM 3370 N N . THR A 1 447 ? 11.648 8.963 -21.907 1.00 68.81 447 THR A N 1
ATOM 3371 C CA . THR A 1 447 ? 10.261 9.362 -21.660 1.00 68.81 447 THR A CA 1
ATOM 3372 C C . THR A 1 447 ? 9.728 10.406 -22.660 1.00 68.81 447 THR A C 1
ATOM 3374 O O . THR A 1 447 ? 8.516 10.603 -22.738 1.00 68.81 447 THR A O 1
ATOM 3377 N N . PHE A 1 448 ? 10.580 11.060 -23.463 1.00 72.81 448 PHE A N 1
ATOM 3378 C CA . PHE A 1 448 ? 10.204 12.237 -24.270 1.00 72.81 448 PHE A CA 1
ATOM 3379 C C . PHE A 1 448 ? 10.430 12.092 -25.774 1.00 72.81 448 PHE A C 1
ATOM 3381 O O . PHE A 1 448 ? 9.698 12.682 -26.569 1.00 72.81 448 PHE A O 1
ATOM 3388 N N . SER A 1 449 ? 11.437 11.337 -26.197 1.00 78.12 449 SER A N 1
ATOM 3389 C CA . SER A 1 449 ? 11.846 11.240 -27.596 1.00 78.12 449 SER A CA 1
ATOM 3390 C C . SER A 1 449 ? 10.904 10.370 -28.419 1.00 78.12 449 SER A C 1
ATOM 3392 O O . SER A 1 449 ? 10.864 10.478 -29.648 1.00 78.12 449 SER A O 1
ATOM 3394 N N . GLY A 1 450 ? 10.148 9.488 -27.752 1.00 78.38 450 GLY A N 1
ATOM 3395 C CA . GLY A 1 450 ? 9.343 8.461 -28.404 1.00 78.38 450 GLY A CA 1
ATOM 3396 C C . GLY A 1 450 ? 10.189 7.454 -29.189 1.00 78.38 450 GLY A C 1
ATOM 3397 O O . GLY A 1 450 ? 9.639 6.680 -29.981 1.00 78.38 450 GLY A O 1
ATOM 3398 N N . HIS A 1 451 ? 11.516 7.464 -29.015 1.00 87.50 451 HIS A N 1
ATOM 3399 C CA . HIS A 1 451 ? 12.387 6.442 -29.563 1.00 87.50 451 HIS A CA 1
ATOM 3400 C C . HIS A 1 451 ? 12.168 5.133 -28.823 1.00 87.50 451 HIS A C 1
ATOM 3402 O O . HIS A 1 451 ? 11.905 5.086 -27.621 1.00 87.50 451 HIS A O 1
ATOM 3408 N N . THR A 1 452 ? 12.219 4.051 -29.588 1.00 91.50 452 THR A N 1
ATOM 3409 C CA . THR A 1 452 ? 11.913 2.727 -29.074 1.00 91.50 452 THR A CA 1
ATOM 3410 C C . THR A 1 452 ? 12.826 1.695 -29.691 1.00 91.50 452 THR A C 1
ATOM 3412 O O . THR A 1 452 ? 13.041 1.722 -30.907 1.00 91.50 452 THR A O 1
ATOM 3415 N N . PHE A 1 453 ? 13.221 0.710 -28.901 1.00 92.38 453 PHE A N 1
ATOM 3416 C CA . PHE A 1 453 ? 13.984 -0.445 -29.355 1.00 92.38 453 PHE A CA 1
ATOM 3417 C C . PHE A 1 453 ? 13.226 -1.739 -29.054 1.00 92.38 453 PHE A C 1
ATOM 3419 O O . PHE A 1 453 ? 12.290 -1.759 -28.262 1.00 92.38 453 PHE A O 1
ATOM 3426 N N . THR A 1 454 ? 13.564 -2.827 -29.745 1.00 95.81 454 THR A N 1
ATOM 3427 C CA . THR A 1 454 ? 12.981 -4.154 -29.493 1.00 95.81 454 THR A CA 1
ATOM 3428 C C . THR A 1 454 ? 14.016 -5.025 -28.817 1.00 95.81 454 THR A C 1
ATOM 3430 O O . THR A 1 454 ? 15.146 -5.103 -29.292 1.00 95.81 454 THR A O 1
ATOM 3433 N N . ASP A 1 455 ? 13.613 -5.691 -27.746 1.00 96.19 455 ASP A N 1
ATOM 3434 C CA . ASP A 1 455 ? 14.475 -6.579 -26.978 1.00 96.19 455 ASP A CA 1
ATOM 3435 C C . ASP A 1 455 ? 13.630 -7.633 -26.248 1.00 96.19 455 ASP A C 1
ATOM 3437 O O . ASP A 1 455 ? 12.408 -7.696 -26.415 1.00 96.19 455 ASP A O 1
ATOM 3441 N N . THR A 1 456 ? 14.268 -8.470 -25.441 1.00 96.81 456 THR A N 1
ATOM 3442 C CA . THR A 1 456 ? 13.595 -9.392 -24.531 1.00 96.81 456 THR A CA 1
ATOM 3443 C C . THR A 1 456 ? 13.662 -8.929 -23.081 1.00 96.81 456 THR A C 1
ATOM 3445 O O . THR A 1 456 ? 14.599 -8.230 -22.703 1.00 96.81 456 THR A O 1
ATOM 3448 N N . ALA A 1 457 ? 12.693 -9.363 -22.277 1.00 97.00 457 ALA A N 1
ATOM 3449 C CA . ALA A 1 457 ? 12.717 -9.250 -20.823 1.00 97.00 457 ALA A CA 1
ATOM 3450 C C . ALA A 1 457 ? 12.165 -10.528 -20.165 1.00 97.00 457 ALA A C 1
ATOM 3452 O O . ALA A 1 457 ? 11.483 -11.333 -20.806 1.00 97.00 457 ALA A O 1
ATOM 3453 N N . TYR A 1 458 ? 12.473 -10.727 -18.889 1.00 97.44 458 TYR A N 1
ATOM 3454 C CA . TYR A 1 458 ? 11.956 -11.801 -18.049 1.00 97.44 458 TYR A CA 1
ATOM 3455 C C . TYR A 1 458 ? 10.990 -11.249 -17.007 1.00 97.44 458 TYR A C 1
ATOM 3457 O O . TYR A 1 458 ? 9.913 -11.827 -16.836 1.00 97.44 458 TYR A O 1
ATOM 3465 N N . ALA A 1 459 ? 11.343 -10.153 -16.332 1.00 96.94 459 ALA A N 1
ATOM 3466 C CA . ALA A 1 459 ? 10.504 -9.538 -15.316 1.00 96.94 459 ALA A CA 1
ATOM 3467 C C . ALA A 1 459 ? 9.161 -9.074 -15.900 1.00 96.94 459 ALA A C 1
ATOM 3469 O O . ALA A 1 459 ? 9.039 -8.772 -17.090 1.00 96.94 459 ALA A O 1
ATOM 3470 N N . LEU A 1 460 ? 8.118 -9.108 -15.071 1.00 95.81 460 LEU A N 1
ATOM 3471 C CA . LEU A 1 460 ? 6.765 -8.666 -15.431 1.00 95.81 460 LEU A CA 1
ATOM 3472 C C . LEU A 1 460 ? 6.423 -7.303 -14.817 1.00 95.81 460 LEU A C 1
ATOM 3474 O O . LEU A 1 460 ? 5.467 -6.665 -15.259 1.00 95.81 460 LEU A O 1
ATOM 3478 N N . SER A 1 461 ? 7.219 -6.868 -13.844 1.00 95.31 461 SER A N 1
ATOM 3479 C CA . SER A 1 461 ? 7.264 -5.526 -13.272 1.00 95.31 461 SER A CA 1
ATOM 3480 C C . SER A 1 461 ? 8.715 -5.149 -12.991 1.00 95.31 461 SER A C 1
ATOM 3482 O O . SER A 1 461 ? 9.529 -6.047 -12.791 1.00 95.31 461 SER A O 1
ATOM 3484 N N . ASP A 1 462 ? 9.049 -3.865 -13.032 1.00 94.56 462 ASP A N 1
ATOM 3485 C CA . ASP A 1 462 ? 10.331 -3.324 -12.557 1.00 94.56 462 ASP A CA 1
ATOM 3486 C C . ASP A 1 462 ? 10.411 -3.288 -11.022 1.00 94.56 462 ASP A C 1
ATOM 3488 O O . ASP A 1 462 ? 11.506 -3.289 -10.468 1.00 94.56 462 ASP A O 1
ATOM 3492 N N . HIS A 1 463 ? 9.279 -3.401 -10.329 1.00 96.69 463 HIS A N 1
ATOM 3493 C CA . HIS A 1 463 ? 9.235 -3.686 -8.900 1.00 96.69 463 HIS A CA 1
ATOM 3494 C C . HIS A 1 463 ? 9.150 -5.191 -8.618 1.00 96.69 463 HIS A C 1
ATOM 3496 O O . HIS A 1 463 ? 8.488 -5.977 -9.307 1.00 96.69 463 HIS A O 1
ATOM 3502 N N . ASN A 1 464 ? 9.815 -5.605 -7.549 1.00 97.19 464 ASN A N 1
ATOM 3503 C CA . ASN A 1 464 ? 9.693 -6.923 -6.957 1.00 97.19 464 ASN A CA 1
ATOM 3504 C C . ASN A 1 464 ? 8.493 -6.940 -6.005 1.00 97.19 464 ASN A C 1
ATOM 3506 O O . ASN A 1 464 ? 8.204 -5.982 -5.299 1.00 97.19 464 ASN A O 1
ATOM 3510 N N . THR A 1 465 ? 7.805 -8.074 -5.949 1.00 97.50 465 THR A N 1
ATOM 3511 C CA . THR A 1 465 ? 6.650 -8.251 -5.064 1.00 97.50 465 THR A CA 1
ATOM 3512 C C . THR A 1 465 ? 7.078 -8.337 -3.607 1.00 97.50 465 THR A C 1
ATOM 3514 O O . THR A 1 465 ? 8.142 -8.885 -3.317 1.00 97.50 465 THR A O 1
ATOM 3517 N N . VAL A 1 466 ? 6.222 -7.891 -2.687 1.00 98.25 466 VAL A N 1
ATOM 3518 C CA . VAL A 1 466 ? 6.454 -8.031 -1.244 1.00 98.25 466 VAL A CA 1
ATOM 3519 C C . VAL A 1 466 ? 5.306 -8.792 -0.606 1.00 98.25 466 VAL A C 1
ATOM 3521 O O . VAL A 1 466 ? 4.141 -8.458 -0.790 1.00 98.25 466 VAL A O 1
ATOM 3524 N N . THR A 1 467 ? 5.624 -9.834 0.158 1.00 98.44 467 THR A N 1
ATOM 3525 C CA . THR A 1 467 ? 4.648 -10.594 0.947 1.00 98.44 467 THR A CA 1
ATOM 3526 C C . THR A 1 467 ? 4.979 -10.493 2.425 1.00 98.44 467 THR A C 1
ATOM 3528 O O . THR A 1 467 ? 6.132 -10.677 2.807 1.00 98.44 467 THR A O 1
ATOM 3531 N N . ALA A 1 468 ? 3.974 -10.276 3.268 1.00 98.31 468 ALA A N 1
ATOM 3532 C CA . ALA A 1 468 ? 4.137 -10.261 4.715 1.00 98.31 468 ALA A CA 1
ATOM 3533 C C . ALA A 1 468 ? 2.960 -10.959 5.402 1.00 98.31 468 ALA A C 1
ATOM 3535 O O . ALA A 1 468 ? 1.839 -10.982 4.893 1.00 98.31 468 ALA A O 1
ATOM 3536 N N . THR A 1 469 ? 3.219 -11.578 6.555 1.00 98.00 469 THR A N 1
ATOM 3537 C CA . THR A 1 469 ? 2.194 -12.290 7.332 1.00 98.00 469 THR A CA 1
ATOM 3538 C C . THR A 1 469 ? 2.027 -11.652 8.702 1.00 98.00 469 THR A C 1
ATOM 3540 O O . THR A 1 469 ? 2.953 -11.636 9.508 1.00 98.00 469 THR A O 1
ATOM 3543 N N . PHE A 1 470 ? 0.818 -11.175 8.963 1.00 97.06 470 PHE A N 1
ATOM 3544 C CA . PHE A 1 470 ? 0.424 -10.413 10.137 1.00 97.06 470 PHE A CA 1
ATOM 3545 C C . PHE A 1 470 ? -0.271 -11.321 11.140 1.00 97.06 470 PHE A C 1
ATOM 3547 O O . PHE A 1 470 ? -1.127 -12.118 10.758 1.00 97.06 470 PHE A O 1
ATOM 3554 N N . GLN A 1 471 ? 0.053 -11.187 12.424 1.00 96.06 471 GLN A N 1
ATOM 3555 C CA . GLN A 1 471 ? -0.720 -11.836 13.482 1.00 96.06 471 GLN A CA 1
ATOM 3556 C C . GLN A 1 471 ? -2.022 -11.065 13.692 1.00 96.06 471 GLN A C 1
ATOM 3558 O O . GLN A 1 471 ? -2.014 -9.841 13.837 1.00 96.06 471 GLN A O 1
ATOM 3563 N N . LEU A 1 472 ? -3.142 -11.782 13.711 1.00 93.88 472 LEU A N 1
ATOM 3564 C CA . LEU A 1 472 ? -4.450 -11.198 13.968 1.00 93.88 472 LEU A CA 1
ATOM 3565 C C . LEU A 1 472 ? -4.770 -11.201 15.466 1.00 93.88 472 LEU A C 1
ATOM 3567 O O . LEU A 1 472 ? -4.324 -12.093 16.195 1.00 93.88 472 LEU A O 1
ATOM 3571 N N . PRO A 1 473 ? -5.606 -10.260 15.939 1.00 89.88 473 PRO A N 1
ATOM 3572 C CA . PRO A 1 473 ? -6.026 -10.233 17.329 1.00 89.88 473 PRO A CA 1
ATOM 3573 C C . PRO A 1 473 ? -6.611 -11.554 17.834 1.00 89.88 473 PRO A C 1
ATOM 3575 O O . PRO A 1 473 ? -7.536 -12.117 17.244 1.00 89.88 473 PRO A O 1
ATOM 3578 N N . GLN A 1 474 ? -6.112 -12.036 18.970 1.00 81.81 474 GLN A N 1
ATOM 3579 C CA . GLN A 1 474 ? -6.717 -13.166 19.673 1.00 81.81 474 GLN A CA 1
ATOM 3580 C C . GLN A 1 474 ? -7.950 -12.706 20.465 1.00 81.81 474 GLN A C 1
ATOM 3582 O O . GLN A 1 474 ? -7.935 -11.646 21.086 1.00 81.81 474 GLN A O 1
ATOM 3587 N N . GLY A 1 475 ? -9.018 -13.502 20.458 1.00 67.69 475 GLY A N 1
ATOM 3588 C CA . GLY A 1 475 ? -10.258 -13.205 21.179 1.00 67.69 475 GLY A CA 1
ATOM 3589 C C . GLY A 1 475 ? -11.471 -13.843 20.515 1.00 67.69 475 GLY A C 1
ATOM 3590 O O . GLY A 1 475 ? -11.389 -14.277 19.364 1.00 67.69 475 GLY A O 1
ATOM 3591 N N . GLU A 1 476 ? -12.592 -13.918 21.239 1.00 63.50 476 GLU A N 1
ATOM 3592 C CA . GLU A 1 476 ? -13.860 -14.312 20.624 1.00 63.50 476 GLU A CA 1
ATOM 3593 C C . GLU A 1 476 ? -14.159 -13.346 19.480 1.00 63.50 476 GLU A C 1
ATOM 3595 O O . GLU A 1 476 ? -14.145 -12.128 19.670 1.00 63.50 476 GLU A O 1
ATOM 3600 N N . ALA A 1 477 ? -14.396 -13.906 18.294 1.00 62.19 477 ALA A N 1
ATOM 3601 C CA . ALA A 1 477 ? -14.878 -13.195 17.125 1.00 62.19 477 ALA A CA 1
ATOM 3602 C C . ALA A 1 477 ? -16.198 -12.505 17.483 1.00 62.19 477 ALA A C 1
ATOM 3604 O O . ALA A 1 477 ? -17.283 -13.074 17.336 1.00 62.19 477 ALA A O 1
ATOM 3605 N N . ASN A 1 478 ? -16.120 -11.290 18.019 1.00 59.81 478 ASN A N 1
ATOM 3606 C CA . ASN A 1 478 ? -17.295 -10.532 18.389 1.00 59.81 478 ASN A CA 1
ATOM 3607 C C . ASN A 1 478 ? -17.787 -9.855 17.111 1.00 59.81 478 ASN A C 1
ATOM 3609 O O . ASN A 1 478 ? -17.489 -8.697 16.840 1.00 59.81 478 ASN A O 1
ATOM 3613 N N . SER A 1 479 ? -18.469 -10.678 16.311 1.00 57.69 479 SER A N 1
ATOM 3614 C CA . SER A 1 479 ? -18.966 -10.529 14.935 1.00 57.69 479 SER A CA 1
ATOM 3615 C C . SER A 1 479 ? -19.846 -9.307 14.636 1.00 57.69 479 SER A C 1
ATOM 3617 O O . SER A 1 479 ? -20.671 -9.338 13.722 1.00 57.69 479 SER A O 1
ATOM 3619 N N . ASN A 1 480 ? -19.704 -8.203 15.366 1.00 82.31 480 ASN A N 1
ATOM 3620 C CA . ASN A 1 480 ? -20.440 -6.988 15.078 1.00 82.31 480 ASN A CA 1
ATOM 3621 C C . ASN A 1 480 ? -19.793 -6.222 13.917 1.00 82.31 480 ASN A C 1
ATOM 3623 O O . ASN A 1 480 ? -19.315 -5.102 14.076 1.00 82.31 480 ASN A O 1
ATOM 3627 N N . VAL A 1 481 ? -19.826 -6.834 12.732 1.00 89.19 481 VAL A N 1
ATOM 3628 C CA . VAL A 1 481 ? -19.443 -6.226 11.451 1.00 89.19 481 VAL A CA 1
ATOM 3629 C C . VAL A 1 481 ? -20.132 -4.872 11.264 1.00 89.19 481 VAL A C 1
ATOM 3631 O O . VAL A 1 481 ? -19.532 -3.950 10.728 1.00 89.19 481 VAL A O 1
ATOM 3634 N N . ASN A 1 482 ? -21.354 -4.703 11.782 1.00 92.88 482 ASN A N 1
ATOM 3635 C CA . ASN A 1 482 ? -22.062 -3.423 11.733 1.00 92.88 482 ASN A CA 1
ATOM 3636 C C . ASN A 1 482 ? -21.413 -2.346 12.615 1.00 92.88 482 ASN A C 1
ATOM 3638 O O . ASN A 1 482 ? -21.405 -1.184 12.223 1.00 92.88 482 ASN A O 1
ATOM 3642 N N . ALA A 1 483 ? -20.878 -2.702 13.788 1.00 93.56 483 ALA A N 1
ATOM 3643 C CA . ALA A 1 483 ? -20.117 -1.762 14.613 1.00 93.56 483 ALA A CA 1
ATOM 3644 C C . ALA A 1 483 ? -18.781 -1.410 13.955 1.00 93.56 483 ALA A C 1
ATOM 3646 O O . ALA A 1 483 ? -18.437 -0.238 13.903 1.00 93.56 483 ALA A O 1
ATOM 3647 N N . ALA A 1 484 ? -18.080 -2.395 13.381 1.00 94.69 484 ALA A N 1
ATOM 3648 C CA . ALA A 1 484 ? -16.870 -2.146 12.597 1.00 94.69 484 ALA A CA 1
ATOM 3649 C C . ALA A 1 484 ? -17.131 -1.204 11.417 1.00 94.69 484 ALA A C 1
ATOM 3651 O O . ALA A 1 484 ? -16.420 -0.220 11.252 1.00 94.69 484 ALA A O 1
ATOM 3652 N N . LEU A 1 485 ? -18.191 -1.450 10.648 1.00 96.25 485 LEU A N 1
ATOM 3653 C CA . LEU A 1 485 ? -18.596 -0.582 9.548 1.00 96.25 485 LEU A CA 1
ATOM 3654 C C . LEU A 1 485 ? -18.965 0.829 10.028 1.00 96.25 485 LEU A C 1
ATOM 3656 O O . LEU A 1 485 ? -18.549 1.809 9.422 1.00 96.25 485 LEU A O 1
ATOM 3660 N N . ALA A 1 486 ? -19.717 0.952 11.125 1.00 96.62 486 ALA A N 1
ATOM 3661 C CA . ALA A 1 486 ? -20.078 2.257 11.676 1.00 96.62 486 ALA A CA 1
ATOM 3662 C C . ALA A 1 486 ? -18.843 3.041 12.149 1.00 96.62 486 ALA A C 1
ATOM 3664 O O . ALA A 1 486 ? -18.704 4.213 11.813 1.00 96.62 486 ALA A O 1
ATOM 3665 N N . ALA A 1 487 ? -17.935 2.392 12.881 1.00 96.50 487 ALA A N 1
ATOM 3666 C CA . ALA A 1 487 ? -16.682 2.985 13.340 1.00 96.50 487 ALA A CA 1
ATOM 3667 C C . ALA A 1 487 ? -15.781 3.400 12.166 1.00 96.50 487 ALA A C 1
ATOM 3669 O O . ALA A 1 487 ? -15.233 4.504 12.173 1.00 96.50 487 ALA A O 1
ATOM 3670 N N . PHE A 1 488 ? -15.672 2.557 11.135 1.00 97.38 488 PHE A N 1
ATOM 3671 C CA . PHE A 1 488 ? -14.946 2.873 9.907 1.00 97.38 488 PHE A CA 1
ATOM 3672 C C . PHE A 1 488 ? -15.546 4.092 9.198 1.00 97.38 488 PHE A C 1
ATOM 3674 O O . PHE A 1 488 ? -14.836 5.058 8.948 1.00 97.38 488 PHE A O 1
ATOM 3681 N N . ASN A 1 489 ? -16.860 4.114 8.973 1.00 97.38 489 ASN A N 1
ATOM 3682 C CA . ASN A 1 489 ? -17.522 5.236 8.303 1.00 97.38 489 ASN A CA 1
ATOM 3683 C C . ASN A 1 489 ? -17.436 6.537 9.102 1.00 97.38 489 ASN A C 1
ATOM 3685 O O . ASN A 1 489 ? -17.250 7.593 8.510 1.00 97.38 489 ASN A O 1
ATOM 3689 N N . ASN A 1 490 ? -17.501 6.474 10.433 1.00 96.12 490 ASN A N 1
ATOM 3690 C CA . ASN A 1 490 ? -17.280 7.645 11.283 1.00 96.12 490 ASN A CA 1
ATOM 3691 C C . ASN A 1 490 ? -15.840 8.169 11.172 1.00 96.12 490 ASN A C 1
ATOM 3693 O O . ASN A 1 490 ? -15.632 9.383 11.174 1.00 96.12 490 ASN A O 1
ATOM 3697 N N . ALA A 1 491 ? -14.852 7.270 11.074 1.00 96.19 491 ALA A N 1
ATOM 3698 C CA . ALA A 1 491 ? -13.457 7.645 10.864 1.00 96.19 491 ALA A CA 1
ATOM 3699 C C . ALA A 1 491 ? -13.270 8.323 9.500 1.00 96.19 491 ALA A C 1
ATOM 3701 O O . ALA A 1 491 ? -12.687 9.399 9.450 1.00 96.19 491 ALA A O 1
ATOM 3702 N N . ILE A 1 492 ? -13.827 7.755 8.424 1.00 96.44 492 ILE A N 1
ATOM 3703 C CA . ILE A 1 492 ? -13.775 8.337 7.072 1.00 96.44 492 ILE A CA 1
ATOM 3704 C C . ILE A 1 492 ? -14.506 9.684 7.001 1.00 96.44 492 ILE A C 1
ATOM 3706 O O . ILE A 1 492 ? -13.991 10.630 6.410 1.00 96.44 492 ILE A O 1
ATOM 3710 N N . ASP A 1 493 ? -15.684 9.807 7.616 1.00 94.38 493 ASP A N 1
ATOM 3711 C CA . ASP A 1 493 ? -16.441 11.064 7.652 1.00 94.38 493 ASP A CA 1
ATOM 3712 C C . ASP A 1 493 ? -15.671 12.157 8.405 1.00 94.38 493 ASP A C 1
ATOM 3714 O O . ASP A 1 493 ? -15.538 13.278 7.920 1.00 94.38 493 ASP A O 1
ATOM 3718 N N . SER A 1 494 ? -15.075 11.812 9.551 1.00 92.44 494 SER A N 1
ATOM 3719 C CA . SER A 1 494 ? -14.205 12.732 10.295 1.00 92.44 494 SER A CA 1
ATOM 3720 C C . SER A 1 494 ? -12.963 13.100 9.486 1.00 92.44 494 SER A C 1
ATOM 3722 O O . SER A 1 494 ? -12.540 14.253 9.501 1.00 92.44 494 SER A O 1
ATOM 3724 N N . TRP A 1 495 ? -12.397 12.132 8.763 1.00 92.44 495 TRP A N 1
ATOM 3725 C CA . TRP A 1 495 ? -11.204 12.322 7.951 1.00 92.44 495 TRP A CA 1
ATOM 3726 C C . TRP A 1 495 ? -11.424 13.326 6.819 1.00 92.44 495 TRP A C 1
ATOM 3728 O O . TRP A 1 495 ? -10.694 14.308 6.688 1.00 92.44 495 TRP A O 1
ATOM 3738 N N . THR A 1 496 ? -12.489 13.101 6.057 1.00 88.62 496 THR A N 1
ATOM 3739 C CA . THR A 1 496 ? -12.797 13.829 4.825 1.00 88.62 496 THR A CA 1
ATOM 3740 C C . THR A 1 496 ? -13.593 15.103 5.101 1.00 88.62 496 THR A C 1
ATOM 3742 O O . THR A 1 496 ? -13.134 16.206 4.821 1.00 88.62 496 THR A O 1
ATOM 3745 N N . ASN A 1 497 ? -14.765 14.990 5.728 1.00 86.06 497 ASN A N 1
ATOM 3746 C CA . ASN A 1 497 ? -15.653 16.127 5.982 1.00 86.06 497 ASN A CA 1
ATOM 3747 C C . ASN A 1 497 ? -15.228 16.955 7.202 1.00 86.06 497 ASN A C 1
ATOM 3749 O O . ASN A 1 497 ? -15.563 18.137 7.295 1.00 86.06 497 ASN A O 1
ATOM 3753 N N . GLY A 1 498 ? -14.489 16.354 8.138 1.00 79.56 498 GLY A N 1
ATOM 3754 C CA . GLY A 1 498 ? -13.915 17.047 9.293 1.00 79.56 498 GLY A CA 1
ATOM 3755 C C . GLY A 1 498 ? -12.607 17.787 9.002 1.00 79.56 498 GLY A C 1
ATOM 3756 O O . GLY A 1 498 ? -12.045 18.364 9.933 1.00 79.56 498 GLY A O 1
ATOM 3757 N N . LYS A 1 499 ? -12.135 17.789 7.744 1.00 82.19 499 LYS A N 1
ATOM 3758 C CA . LYS A 1 499 ? -10.868 18.408 7.314 1.00 82.19 499 LYS A CA 1
ATOM 3759 C C . LYS A 1 499 ? -9.635 17.853 8.038 1.00 82.19 499 LYS A C 1
ATOM 3761 O O . LYS A 1 499 ? -8.618 18.531 8.131 1.00 82.19 499 LYS A O 1
ATOM 3766 N N . LEU A 1 500 ? -9.701 16.632 8.582 1.00 84.75 500 LEU A N 1
ATOM 3767 C CA . LEU A 1 500 ? -8.522 16.034 9.216 1.00 84.75 500 LEU A CA 1
ATOM 3768 C C . LEU A 1 500 ? -7.457 15.668 8.180 1.00 84.75 500 LEU A C 1
ATOM 3770 O O . LEU A 1 500 ? -6.283 15.742 8.515 1.00 84.75 500 LEU A O 1
ATOM 3774 N N . ALA A 1 501 ? -7.852 15.341 6.945 1.00 83.69 501 ALA A N 1
ATOM 3775 C CA . ALA A 1 501 ? -6.916 15.161 5.840 1.00 83.69 501 ALA A CA 1
ATOM 3776 C C . ALA A 1 501 ? -6.117 16.446 5.563 1.00 83.69 501 ALA A C 1
ATOM 3778 O O . ALA A 1 501 ? -4.891 16.417 5.656 1.00 83.69 501 ALA A O 1
ATOM 3779 N N . ASP A 1 502 ? -6.807 17.582 5.356 1.00 79.62 502 ASP A N 1
ATOM 3780 C CA . ASP A 1 502 ? -6.179 18.911 5.225 1.00 79.62 502 ASP A CA 1
ATOM 3781 C C . ASP A 1 502 ? -5.207 19.161 6.395 1.00 79.62 502 ASP A C 1
ATOM 3783 O O . ASP A 1 502 ? -4.061 19.565 6.207 1.00 79.62 502 ASP A O 1
ATOM 3787 N N . ASN A 1 503 ? -5.664 18.860 7.616 1.00 76.56 503 ASN A N 1
ATOM 3788 C CA . ASN A 1 503 ? -4.911 19.127 8.835 1.00 76.56 503 ASN A CA 1
ATOM 3789 C C . ASN A 1 503 ? -3.699 18.217 9.050 1.00 76.56 503 ASN A C 1
ATOM 3791 O O . ASN A 1 503 ? -2.783 18.604 9.766 1.00 76.56 503 ASN A O 1
ATOM 3795 N N . ALA A 1 504 ? -3.719 16.998 8.519 1.00 79.06 504 ALA A N 1
ATOM 3796 C CA . ALA A 1 504 ? -2.636 16.035 8.679 1.00 79.06 504 ALA A CA 1
ATOM 3797 C C . ALA A 1 504 ? -1.587 16.157 7.570 1.00 79.06 504 ALA A C 1
ATOM 3799 O O . ALA A 1 504 ? -0.434 15.785 7.782 1.00 79.06 504 ALA A O 1
ATOM 3800 N N . ALA A 1 505 ? -1.990 16.659 6.399 1.00 71.44 505 ALA A N 1
ATOM 3801 C CA . ALA A 1 505 ? -1.115 16.796 5.250 1.00 71.44 505 ALA A CA 1
ATOM 3802 C C . ALA A 1 505 ? -0.145 17.972 5.390 1.00 71.44 505 ALA A C 1
ATOM 3804 O O . ALA A 1 505 ? 1.010 17.820 5.003 1.00 71.44 505 ALA A O 1
ATOM 3805 N N . CYS A 1 506 ? -0.577 19.131 5.923 1.00 69.94 506 CYS A N 1
ATOM 3806 C CA . CYS A 1 506 ? 0.346 20.249 6.122 1.00 69.94 506 CYS A CA 1
ATOM 3807 C C . CYS A 1 506 ? -0.132 21.356 7.091 1.00 69.94 506 CYS A C 1
ATOM 3809 O O . CYS A 1 506 ? -1.325 21.539 7.303 1.00 69.94 506 CYS A O 1
ATOM 3811 N N . GLY A 1 507 ? 0.797 22.140 7.655 1.00 60.44 507 GLY A N 1
ATOM 3812 C CA . GLY A 1 507 ? 0.565 23.470 8.233 1.00 60.44 507 GLY A CA 1
ATOM 3813 C C . GLY A 1 507 ? -0.326 23.588 9.460 1.00 60.44 507 GLY A C 1
ATOM 3814 O O . GLY A 1 507 ? -0.834 24.677 9.735 1.00 60.44 507 GLY A O 1
ATOM 3815 N N . GLN A 1 508 ? -0.522 22.510 10.206 1.00 65.94 508 GLN A N 1
ATOM 3816 C CA . GLN A 1 508 ? -1.185 22.539 11.507 1.00 65.94 508 GLN A CA 1
ATOM 3817 C C . GLN A 1 508 ? -0.210 22.191 12.617 1.00 65.94 508 GLN A C 1
ATOM 3819 O O . GLN A 1 508 ? 0.735 21.439 12.390 1.00 65.94 508 GLN A O 1
ATOM 3824 N N . GLU A 1 509 ? -0.494 22.656 13.834 1.00 63.25 509 GLU A N 1
ATOM 3825 C CA . GLU A 1 509 ? 0.238 22.198 15.011 1.00 63.25 509 GLU A CA 1
ATOM 3826 C C . GLU A 1 509 ? 0.244 20.659 15.043 1.00 63.25 509 GLU A C 1
ATOM 3828 O O . GLU A 1 509 ? -0.790 20.024 14.839 1.00 63.25 509 GLU A O 1
ATOM 3833 N N . ASP A 1 510 ? 1.420 20.069 15.250 1.00 70.12 510 ASP A N 1
ATOM 3834 C CA . ASP A 1 510 ? 1.667 18.621 15.213 1.00 70.12 510 ASP A CA 1
ATOM 3835 C C . ASP A 1 510 ? 1.602 17.945 13.824 1.00 70.12 510 ASP A C 1
ATOM 3837 O O . ASP A 1 510 ? 1.732 16.723 13.742 1.00 70.12 510 ASP A O 1
ATOM 3841 N N . SER A 1 511 ? 1.488 18.700 12.723 1.00 71.56 511 SER A N 1
ATOM 3842 C CA . SER A 1 511 ? 1.762 18.178 11.368 1.00 71.56 511 SER A CA 1
ATOM 3843 C C . SER A 1 511 ? 3.238 17.850 11.202 1.00 71.56 511 SER A C 1
ATOM 3845 O O . SER A 1 511 ? 4.079 18.596 11.704 1.00 71.56 511 SER A O 1
ATOM 3847 N N . LEU A 1 512 ? 3.559 16.786 10.460 1.00 72.56 512 LEU A N 1
ATOM 3848 C CA . LEU A 1 512 ? 4.948 16.494 10.110 1.00 72.56 512 LEU A CA 1
ATOM 3849 C C . LEU A 1 512 ? 5.532 17.617 9.242 1.00 72.56 512 LEU A C 1
ATOM 3851 O O . LEU A 1 512 ? 4.923 18.039 8.264 1.00 72.56 512 LEU A O 1
ATOM 3855 N N . CYS A 1 513 ? 6.719 18.082 9.604 1.00 71.69 513 CYS A N 1
ATOM 3856 C CA . CYS A 1 513 ? 7.478 19.102 8.897 1.00 71.69 513 CYS A CA 1
ATOM 3857 C C . CYS A 1 513 ? 8.970 18.777 8.919 1.00 71.69 513 CYS A C 1
ATOM 3859 O O . CYS A 1 513 ? 9.438 17.944 9.704 1.00 71.69 513 CYS A O 1
ATOM 3861 N N . PHE A 1 514 ? 9.717 19.479 8.077 1.00 70.69 514 PHE A N 1
ATOM 3862 C CA . PHE A 1 514 ? 11.170 19.418 8.017 1.00 70.69 514 PHE A CA 1
ATOM 3863 C C . PHE A 1 514 ? 11.785 20.814 8.208 1.00 70.69 514 PHE A C 1
ATOM 3865 O O . PHE A 1 514 ? 11.084 21.811 8.031 1.00 70.69 514 PHE A O 1
ATOM 3872 N N . ASP A 1 515 ? 13.068 20.881 8.599 1.00 57.72 515 ASP A N 1
ATOM 3873 C CA . ASP A 1 515 ? 13.770 22.124 8.987 1.00 57.72 515 ASP A CA 1
ATOM 3874 C C . ASP A 1 515 ? 13.730 23.212 7.887 1.00 57.72 515 ASP A C 1
ATOM 3876 O O . ASP A 1 515 ? 13.814 24.392 8.215 1.00 57.72 515 ASP A O 1
ATOM 3880 N N . ASP A 1 516 ? 13.505 22.823 6.625 1.00 55.09 516 ASP A N 1
ATOM 3881 C CA . ASP A 1 516 ? 13.341 23.714 5.465 1.00 55.09 516 ASP A CA 1
ATOM 3882 C C . ASP A 1 516 ? 11.952 23.602 4.792 1.00 55.09 516 ASP A C 1
ATOM 3884 O O . ASP A 1 516 ? 11.728 24.184 3.734 1.00 55.09 516 ASP A O 1
ATOM 3888 N N . SER A 1 517 ? 10.998 22.855 5.368 1.00 61.25 517 SER A N 1
ATOM 3889 C CA . SER A 1 517 ? 9.687 22.691 4.731 1.00 61.25 517 SER A CA 1
ATOM 3890 C C . SER A 1 517 ? 8.855 23.959 4.888 1.00 61.25 517 SER A C 1
ATOM 3892 O O . SER A 1 517 ? 8.588 24.429 6.001 1.00 61.25 517 SER A O 1
ATOM 3894 N N . ASP A 1 518 ? 8.314 24.422 3.770 1.00 64.06 518 ASP A N 1
ATOM 3895 C CA . ASP A 1 518 ? 7.339 25.507 3.698 1.00 64.06 518 ASP A CA 1
ATOM 3896 C C . ASP A 1 518 ? 6.035 25.203 4.446 1.00 64.06 518 ASP A C 1
ATOM 3898 O O . ASP A 1 518 ? 5.191 26.074 4.641 1.00 64.06 518 ASP A O 1
ATOM 3902 N N . CYS A 1 519 ? 5.886 23.982 4.941 1.00 65.94 519 CYS A N 1
ATOM 3903 C CA . CYS A 1 519 ? 4.655 23.488 5.502 1.00 65.94 519 CYS A CA 1
ATOM 3904 C C . CYS A 1 519 ? 4.157 24.238 6.730 1.00 65.94 519 CYS A C 1
ATOM 3906 O O . CYS A 1 519 ? 2.965 24.495 6.866 1.00 65.94 519 CYS A O 1
ATOM 3908 N N . CYS A 1 520 ? 5.067 24.628 7.619 1.00 69.94 520 CYS A N 1
ATOM 3909 C CA . CYS A 1 520 ? 4.704 25.431 8.782 1.00 69.94 520 CYS A CA 1
ATOM 3910 C C . CYS A 1 520 ? 4.613 26.922 8.438 1.00 69.94 520 CYS A C 1
ATOM 3912 O O . CYS A 1 520 ? 4.180 27.725 9.264 1.00 69.94 520 CYS A O 1
ATOM 3914 N N . SER A 1 521 ? 5.032 27.328 7.238 1.00 66.94 521 SER A N 1
ATOM 3915 C CA . SER A 1 521 ? 4.927 28.717 6.830 1.00 66.94 521 SER A CA 1
ATOM 3916 C C . SER A 1 521 ? 3.457 29.106 6.694 1.00 66.94 521 SER A C 1
ATOM 3918 O O . SER A 1 521 ? 2.592 28.334 6.284 1.00 66.94 521 SER A O 1
ATOM 3920 N N . LYS A 1 522 ? 3.176 30.360 7.038 1.00 68.00 522 LYS A N 1
ATOM 3921 C CA . LYS A 1 522 ? 1.838 30.936 6.948 1.00 68.00 522 LYS A CA 1
ATOM 3922 C C . LYS A 1 522 ? 1.240 30.826 5.541 1.00 68.00 522 LYS A C 1
ATOM 3924 O O . LYS A 1 522 ? 0.025 30.700 5.414 1.00 68.00 522 LYS A O 1
ATOM 3929 N N . ASP A 1 523 ? 2.083 30.924 4.516 1.00 63.50 523 ASP A N 1
ATOM 3930 C CA . ASP A 1 523 ? 1.653 31.003 3.119 1.00 63.50 523 ASP A CA 1
ATOM 3931 C C . ASP A 1 523 ? 1.252 29.633 2.552 1.00 63.50 523 ASP A C 1
ATOM 3933 O O . ASP A 1 523 ? 0.472 29.574 1.603 1.00 63.50 523 ASP A O 1
ATOM 3937 N N . TYR A 1 524 ? 1.710 28.548 3.185 1.00 60.03 524 TYR A N 1
ATOM 3938 C CA . TYR A 1 524 ? 1.371 27.168 2.820 1.00 60.03 524 TYR A CA 1
ATOM 3939 C C . TYR A 1 524 ? 0.589 26.437 3.924 1.00 60.03 524 TYR A C 1
ATOM 3941 O O . TYR A 1 524 ? 0.150 25.304 3.730 1.00 60.03 524 TYR A O 1
ATOM 3949 N N . SER A 1 525 ? 0.351 27.097 5.063 1.00 62.28 525 SER A N 1
ATOM 3950 C CA . SER A 1 525 ? -0.514 26.606 6.130 1.00 62.28 525 SER A CA 1
ATOM 3951 C C . SER A 1 525 ? -1.990 26.851 5.827 1.00 62.28 525 SER A C 1
ATOM 3953 O O . SER A 1 525 ? -2.432 27.972 5.578 1.00 62.28 525 SER A O 1
ATOM 3955 N N . TRP A 1 526 ? -2.796 25.806 5.995 1.00 61.28 526 TRP A N 1
ATOM 3956 C CA . TRP A 1 526 ? -4.254 25.842 5.847 1.00 61.28 526 TRP A CA 1
ATOM 3957 C C . TRP A 1 526 ? -4.965 26.686 6.906 1.00 61.28 526 TRP A C 1
ATOM 3959 O O . TRP A 1 526 ? -6.106 27.104 6.704 1.00 61.28 526 TRP A O 1
ATOM 3969 N N . THR A 1 527 ? -4.314 26.940 8.047 1.00 61.25 527 THR A N 1
ATOM 3970 C CA . THR A 1 527 ? -4.843 27.866 9.064 1.00 61.25 527 THR A CA 1
ATOM 3971 C C . THR A 1 527 ? -4.594 29.323 8.726 1.00 61.25 527 THR A C 1
ATOM 3973 O O . THR A 1 527 ? -5.225 30.195 9.324 1.00 61.25 527 THR A O 1
ATOM 3976 N N . PHE A 1 528 ? -3.664 29.601 7.806 1.00 64.62 528 PHE A N 1
ATOM 3977 C CA . PHE A 1 528 ? -3.059 30.920 7.636 1.00 64.62 528 PHE A CA 1
ATOM 3978 C C . PHE A 1 528 ? -2.439 31.475 8.935 1.00 64.62 528 PHE A C 1
ATOM 3980 O O . PHE A 1 528 ? -2.251 32.692 9.067 1.00 64.62 528 PHE A O 1
ATOM 3987 N N . GLU A 1 529 ? -2.130 30.613 9.906 1.00 65.06 529 GLU A N 1
ATOM 3988 C CA . GLU A 1 529 ? -1.325 30.939 11.076 1.00 65.06 529 GLU A CA 1
ATOM 3989 C C . GLU A 1 529 ? 0.124 30.559 10.781 1.00 65.06 529 GLU A C 1
ATOM 3991 O O . GLU A 1 529 ? 0.416 29.477 10.280 1.00 65.06 529 GLU A O 1
ATOM 3996 N N . GLY A 1 530 ? 1.046 31.482 11.065 1.00 65.50 530 GLY A N 1
ATOM 3997 C CA . GLY A 1 530 ? 2.465 31.169 10.987 1.00 65.50 530 GLY A CA 1
ATOM 3998 C C . GLY A 1 530 ? 2.809 30.134 12.049 1.00 65.50 530 GLY A C 1
ATOM 3999 O O . GLY A 1 530 ? 2.465 30.297 13.222 1.00 65.50 530 GLY A O 1
ATOM 4000 N N . GLN A 1 531 ? 3.495 29.087 11.630 1.00 72.06 531 GLN A N 1
ATOM 4001 C CA . GLN A 1 531 ? 4.090 28.080 12.486 1.00 72.06 531 GLN A CA 1
ATOM 4002 C C . GLN A 1 531 ? 5.586 28.000 12.148 1.00 72.06 531 GLN A C 1
ATOM 4004 O O . GLN A 1 531 ? 6.084 28.623 11.205 1.00 72.06 531 GLN A O 1
ATOM 4009 N N . HIS A 1 532 ? 6.343 27.278 12.956 1.00 72.25 532 HIS A N 1
ATOM 4010 C CA . HIS A 1 532 ? 7.705 26.897 12.600 1.00 72.25 532 HIS A CA 1
ATOM 4011 C C . HIS A 1 532 ? 7.861 25.400 12.800 1.00 72.25 532 HIS A C 1
ATOM 4013 O O . HIS A 1 532 ? 7.147 24.803 13.610 1.00 72.25 532 HIS A O 1
ATOM 4019 N N . CYS A 1 533 ? 8.792 24.792 12.073 1.00 71.38 533 CYS A N 1
ATOM 4020 C CA . CYS A 1 533 ? 9.131 23.414 12.358 1.00 71.38 533 CYS A CA 1
ATOM 4021 C C . CYS A 1 533 ? 9.924 23.369 13.671 1.00 71.38 533 CYS A C 1
ATOM 4023 O O . CYS A 1 533 ? 10.942 24.047 13.816 1.00 71.38 533 CYS A O 1
ATOM 4025 N N . ASP A 1 534 ? 9.420 22.649 14.675 1.00 70.69 534 ASP A N 1
ATOM 4026 C CA . ASP A 1 534 ? 10.160 22.349 15.904 1.00 70.69 534 ASP A CA 1
ATOM 4027 C C . ASP A 1 534 ? 10.417 20.843 15.959 1.00 70.69 534 ASP A C 1
ATOM 4029 O O . ASP A 1 534 ? 9.542 20.028 16.276 1.00 70.69 534 ASP A O 1
ATOM 4033 N N . GLY A 1 535 ? 11.630 20.449 15.584 1.00 74.88 535 GLY A N 1
ATOM 4034 C CA . GLY A 1 535 ? 11.998 19.046 15.443 1.00 74.88 535 GLY A CA 1
ATOM 4035 C C . GLY A 1 535 ? 11.433 18.414 14.168 1.00 74.88 535 GLY A C 1
ATOM 4036 O O . GLY A 1 535 ? 12.159 18.308 13.187 1.00 74.88 535 GLY A O 1
ATOM 4037 N N . ILE A 1 536 ? 10.196 17.908 14.222 1.00 68.50 536 ILE A N 1
ATOM 4038 C CA . ILE A 1 536 ? 9.453 17.362 13.058 1.00 68.50 536 ILE A CA 1
ATOM 4039 C C . ILE A 1 536 ? 7.997 17.765 13.042 1.00 68.50 536 ILE A C 1
ATOM 4041 O O . ILE A 1 536 ? 7.237 17.257 12.231 1.00 68.50 536 ILE A O 1
ATOM 4045 N N . TYR A 1 537 ? 7.579 18.570 14.002 1.00 78.31 537 TYR A N 1
ATOM 4046 C CA . TYR A 1 537 ? 6.189 18.919 14.142 1.00 78.31 537 TYR A CA 1
ATOM 4047 C C . TYR A 1 537 ? 6.071 20.413 13.976 1.00 78.31 537 TYR A C 1
ATOM 4049 O O . TYR A 1 537 ? 6.849 21.161 14.579 1.00 78.31 537 TYR A O 1
ATOM 4057 N N . CYS A 1 538 ? 5.115 20.856 13.167 1.00 75.19 538 CYS A N 1
ATOM 4058 C CA . CYS A 1 538 ? 4.820 22.269 13.143 1.00 75.19 538 CYS A CA 1
ATOM 4059 C C . CYS A 1 538 ? 4.352 22.674 14.539 1.00 75.19 538 CYS A C 1
ATOM 4061 O O . CYS A 1 538 ? 3.539 21.997 15.176 1.00 75.19 538 CYS A O 1
ATOM 4063 N N . LYS A 1 539 ? 4.919 23.762 15.045 1.00 78.75 539 LYS A N 1
ATOM 4064 C CA . LYS A 1 539 ? 4.546 24.359 16.319 1.00 78.75 539 LYS A CA 1
ATOM 4065 C C . LYS A 1 539 ? 4.077 25.786 16.106 1.00 78.75 539 LYS A C 1
ATOM 4067 O O . LYS A 1 539 ? 4.582 26.463 15.204 1.00 78.75 539 LYS A O 1
ATOM 4072 N N . PRO A 1 540 ? 3.134 26.262 16.938 1.00 78.56 540 PRO A N 1
ATOM 4073 C CA . PRO A 1 540 ? 2.751 27.658 16.932 1.00 78.56 540 PRO A CA 1
ATOM 4074 C C . PRO A 1 540 ? 3.989 28.536 17.057 1.00 78.56 540 PRO A C 1
ATOM 4076 O O . PRO A 1 540 ? 4.883 28.260 17.859 1.00 78.56 540 PRO A O 1
ATOM 4079 N N . CYS A 1 541 ? 4.019 29.612 16.282 1.00 74.06 541 CYS A N 1
ATOM 4080 C CA . CYS A 1 541 ? 5.048 30.620 16.430 1.00 74.06 541 CYS A CA 1
ATOM 4081 C C . CYS A 1 541 ? 5.191 31.111 17.870 1.00 74.06 541 CYS A C 1
ATOM 4083 O O . CYS A 1 541 ? 4.204 31.393 18.555 1.00 74.06 541 CYS A O 1
ATOM 4085 N N . ASN A 1 542 ? 6.433 31.340 18.288 1.00 77.31 542 ASN A N 1
ATOM 4086 C CA . ASN A 1 542 ? 6.681 32.086 19.512 1.00 77.31 542 ASN A CA 1
ATOM 4087 C C . ASN A 1 542 ? 6.260 33.551 19.313 1.00 77.31 542 ASN A C 1
ATOM 4089 O O . ASN A 1 542 ? 6.626 34.189 18.324 1.00 77.31 542 ASN A O 1
ATOM 4093 N N . GLU A 1 543 ? 5.518 34.111 20.273 1.00 78.12 543 GLU A N 1
ATOM 4094 C CA . GLU A 1 543 ? 5.175 35.537 20.260 1.00 78.12 543 GLU A CA 1
ATOM 4095 C C . GLU A 1 543 ? 6.451 36.403 20.220 1.00 78.12 543 GLU A C 1
ATOM 4097 O O . GLU A 1 543 ? 7.462 36.077 20.855 1.00 78.12 543 GLU A O 1
ATOM 4102 N N . LEU A 1 544 ? 6.413 37.543 19.517 1.00 76.06 544 LEU A N 1
ATOM 4103 C CA . LEU A 1 544 ? 7.520 38.508 19.529 1.00 76.06 544 LEU A CA 1
ATOM 4104 C C . LEU A 1 544 ? 7.874 38.906 20.973 1.00 76.06 544 LEU A C 1
ATOM 4106 O O . LEU A 1 544 ? 7.015 39.256 21.781 1.00 76.06 544 LEU A O 1
ATOM 4110 N N . GLY A 1 545 ? 9.163 38.846 21.307 1.00 75.25 545 GLY A N 1
ATOM 4111 C CA . GLY A 1 545 ? 9.693 39.053 22.655 1.00 75.25 545 GLY A CA 1
ATOM 4112 C C . GLY A 1 545 ? 9.660 37.816 23.566 1.00 75.25 545 GLY A C 1
ATOM 4113 O O . GLY A 1 545 ? 10.260 37.862 24.651 1.00 75.25 545 GLY A O 1
ATOM 4114 N N . GLY A 1 546 ? 9.015 36.729 23.131 1.00 80.62 546 GLY A N 1
ATOM 4115 C CA . GLY A 1 546 ? 9.018 35.416 23.771 1.00 80.62 546 GLY A CA 1
ATOM 4116 C C . GLY A 1 546 ? 10.381 34.711 23.688 1.00 80.62 546 GLY A C 1
ATOM 4117 O O . GLY A 1 546 ? 11.241 35.103 22.890 1.00 80.62 546 GLY A O 1
ATOM 4118 N N . PRO A 1 547 ? 10.631 33.712 24.556 1.00 81.31 547 PRO A N 1
ATOM 4119 C CA . PRO A 1 547 ? 11.873 32.949 24.542 1.00 81.31 547 PRO A CA 1
ATOM 4120 C C . PRO A 1 547 ? 11.939 32.021 23.324 1.00 81.31 547 PRO A C 1
ATOM 4122 O O . PRO A 1 547 ? 10.994 31.303 23.036 1.00 81.31 547 PRO A O 1
ATOM 4125 N N . CYS A 1 548 ? 13.104 31.960 22.690 1.00 70.12 548 CYS A N 1
ATOM 4126 C CA . CYS A 1 548 ? 13.397 31.089 21.544 1.00 70.12 548 CYS A CA 1
ATOM 4127 C C . CYS A 1 548 ? 13.709 29.623 21.896 1.00 70.12 548 CYS A C 1
ATOM 4129 O O . CYS A 1 548 ? 14.267 28.882 21.090 1.00 70.12 548 CYS A O 1
ATOM 4131 N N . GLY A 1 549 ? 13.486 29.208 23.144 1.0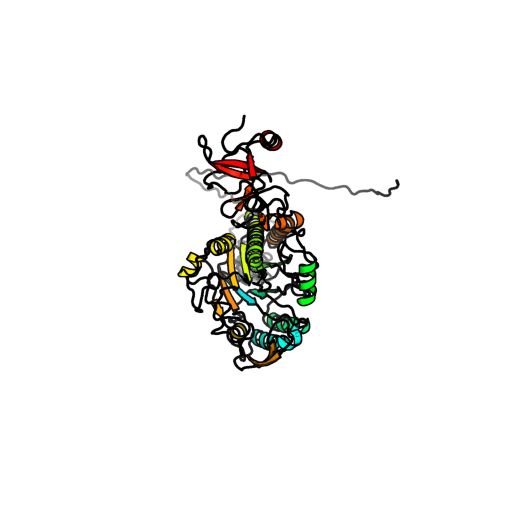0 72.50 549 GLY A N 1
ATOM 4132 C CA . GLY A 1 549 ? 13.950 27.904 23.622 1.00 72.50 549 GLY A CA 1
ATOM 4133 C C . GLY A 1 549 ? 15.469 27.714 23.465 1.00 72.50 549 GLY A C 1
ATOM 4134 O O . GLY A 1 549 ? 16.259 28.610 23.772 1.00 72.50 549 GLY A O 1
ATOM 4135 N N . THR A 1 550 ? 15.885 26.523 23.024 1.00 62.97 550 THR A N 1
ATOM 4136 C CA . THR A 1 550 ? 17.295 26.151 22.788 1.00 62.97 550 THR A CA 1
ATOM 4137 C C . THR A 1 550 ? 17.820 26.557 21.413 1.00 62.97 550 THR A C 1
ATOM 4139 O O . THR A 1 550 ? 18.941 26.184 21.065 1.00 62.97 550 THR A O 1
ATOM 4142 N N . GLN A 1 551 ? 17.036 27.283 20.617 1.00 60.75 551 GLN A N 1
ATOM 4143 C CA . GLN A 1 551 ? 17.408 27.556 19.241 1.00 60.75 551 GLN A CA 1
ATOM 4144 C C . GLN A 1 551 ? 18.595 28.538 19.136 1.00 60.75 551 GLN A C 1
ATOM 4146 O O . GLN A 1 551 ? 18.823 29.407 19.987 1.00 60.75 551 GLN A O 1
ATOM 4151 N N . ILE A 1 552 ? 19.412 28.352 18.098 1.00 60.03 552 ILE A N 1
ATOM 4152 C CA . ILE A 1 552 ? 20.646 29.115 17.859 1.00 60.03 552 ILE A CA 1
ATOM 4153 C C . ILE A 1 552 ? 20.281 30.498 17.302 1.00 60.03 552 ILE A C 1
ATOM 4155 O O . ILE A 1 552 ? 19.266 30.656 16.634 1.00 60.03 552 ILE A O 1
ATOM 4159 N N . LYS A 1 553 ? 21.107 31.522 17.551 1.00 50.75 553 LYS A N 1
ATOM 4160 C CA . LYS A 1 553 ? 20.943 32.847 16.928 1.00 50.75 553 LYS A CA 1
ATOM 4161 C C . LYS A 1 553 ? 20.743 32.712 15.409 1.00 50.75 553 LYS A C 1
ATOM 4163 O O . LYS A 1 553 ? 21.612 32.151 14.749 1.00 50.75 553 LYS A O 1
ATOM 4168 N N . GLY A 1 554 ? 19.656 33.280 14.891 1.00 54.91 554 GLY A N 1
ATOM 4169 C CA . GLY A 1 554 ? 19.272 33.216 13.478 1.00 54.91 554 GLY A CA 1
ATOM 4170 C C . GLY A 1 554 ? 18.248 32.133 13.132 1.00 54.91 554 GLY A C 1
ATOM 4171 O O . GLY A 1 554 ? 17.766 32.125 12.015 1.00 54.91 554 GLY A O 1
ATOM 4172 N N . SER A 1 555 ? 17.880 31.265 14.072 1.00 64.25 555 SER A N 1
ATOM 4173 C CA . SER A 1 555 ? 16.715 30.387 13.907 1.00 64.25 555 SER A CA 1
ATOM 4174 C C . SER A 1 555 ? 15.419 31.186 13.800 1.00 64.25 555 SER A C 1
ATOM 4176 O O .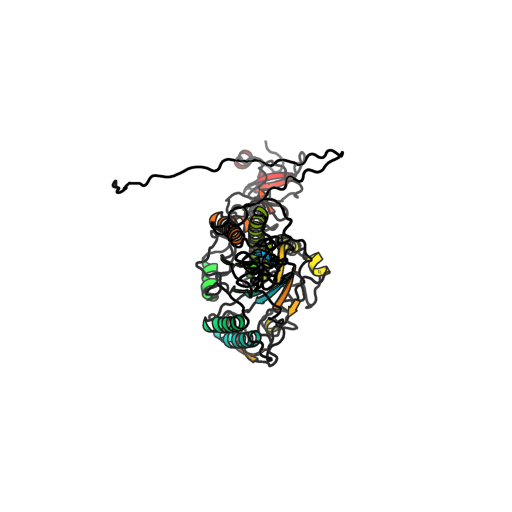 SER A 1 555 ? 15.320 32.310 14.304 1.00 64.25 555 SER A O 1
ATOM 4178 N N . GLU A 1 556 ? 14.434 30.617 13.127 1.00 63.25 556 GLU A N 1
ATOM 4179 C CA . GLU A 1 556 ? 13.155 31.265 12.882 1.00 63.25 556 GLU A CA 1
ATOM 4180 C C . GLU A 1 556 ? 12.235 31.148 14.088 1.00 63.25 556 GLU A C 1
ATOM 4182 O O . GLU A 1 556 ? 12.040 30.082 14.663 1.00 63.25 556 GLU A O 1
ATOM 4187 N N . CYS A 1 557 ? 11.625 32.271 14.446 1.00 68.50 557 CYS A N 1
ATOM 4188 C CA . CYS A 1 557 ? 10.512 32.290 15.389 1.00 68.50 557 CYS A CA 1
ATOM 4189 C C . CYS A 1 557 ? 9.176 31.989 14.715 1.00 68.50 557 CYS A C 1
ATOM 4191 O O . CYS A 1 557 ? 8.228 31.598 15.398 1.00 68.50 557 CYS A O 1
ATOM 4193 N N . CYS A 1 558 ? 9.133 32.213 13.399 1.00 62.12 558 CYS A N 1
ATOM 4194 C CA . CYS A 1 558 ? 8.063 31.908 12.462 1.00 62.12 558 CYS A CA 1
ATOM 4195 C C . CYS A 1 558 ? 8.655 31.758 11.059 1.00 62.12 558 CYS A C 1
ATOM 4197 O O . CYS A 1 558 ? 9.221 32.742 10.594 1.00 62.12 558 CYS A O 1
ATOM 4199 N N . GLY A 1 559 ? 8.409 30.621 10.396 1.00 55.94 559 GLY A N 1
ATOM 4200 C CA . GLY A 1 559 ? 8.470 30.433 8.937 1.00 55.94 559 GLY A CA 1
ATOM 4201 C C . GLY A 1 559 ? 9.786 30.705 8.176 1.00 55.94 559 GLY A C 1
ATOM 4202 O O . GLY A 1 559 ? 10.453 31.717 8.371 1.00 55.94 559 GLY A O 1
ATOM 4203 N N . TYR A 1 560 ? 10.040 29.846 7.180 1.00 50.88 560 TYR A N 1
ATOM 4204 C CA . TYR A 1 560 ? 11.257 29.765 6.353 1.00 50.88 560 TYR A CA 1
ATOM 4205 C C . TYR A 1 560 ? 11.624 31.025 5.539 1.00 50.88 560 TYR A C 1
ATOM 4207 O O . TYR A 1 560 ? 12.788 31.330 5.257 1.00 50.88 560 TYR A O 1
ATOM 4215 N N . TYR A 1 561 ? 10.624 31.812 5.135 1.00 51.03 561 TYR A N 1
ATOM 4216 C CA . TYR A 1 561 ? 10.827 32.861 4.123 1.00 51.03 561 TYR A CA 1
ATOM 4217 C C . TYR A 1 561 ? 11.552 34.114 4.608 1.00 51.03 561 TYR A C 1
ATOM 4219 O O . TYR A 1 561 ? 11.875 35.004 3.814 1.00 51.03 561 TYR A O 1
ATOM 4227 N N . ASP A 1 562 ? 11.842 34.198 5.896 1.00 52.19 562 ASP A N 1
ATOM 4228 C CA . ASP A 1 562 ? 12.286 35.435 6.515 1.00 52.19 562 ASP A CA 1
ATOM 4229 C C . ASP A 1 562 ? 13.800 35.468 6.766 1.00 52.19 562 ASP A C 1
ATOM 4231 O O . ASP A 1 562 ? 14.428 36.534 6.737 1.00 52.19 562 ASP A O 1
ATOM 4235 N N . TYR A 1 563 ? 14.461 34.311 6.870 1.00 46.19 563 TYR A N 1
ATOM 4236 C CA . TYR A 1 563 ? 15.898 34.305 7.129 1.00 46.19 563 TYR A CA 1
ATOM 4237 C C . TYR A 1 563 ? 16.743 34.740 5.918 1.00 46.19 563 TYR A C 1
ATOM 4239 O O . TYR A 1 563 ? 17.680 35.536 6.066 1.00 46.19 563 TYR A O 1
ATOM 4247 N N . SER A 1 564 ? 16.409 34.266 4.711 1.00 45.56 564 SER A N 1
ATOM 4248 C CA . SER A 1 564 ? 17.161 34.572 3.482 1.00 45.56 564 SER A CA 1
ATOM 4249 C C . SER A 1 564 ? 16.812 35.944 2.887 1.00 45.56 564 SER A C 1
ATOM 4251 O O . SER A 1 564 ? 17.697 36.640 2.381 1.00 45.56 564 SER A O 1
ATOM 4253 N N . SER A 1 565 ? 15.550 36.371 3.009 1.00 55.88 565 SER A N 1
ATOM 4254 C CA . SER A 1 565 ? 15.083 37.706 2.610 1.00 55.88 565 SER A CA 1
ATOM 4255 C C . SER A 1 565 ? 15.472 38.789 3.627 1.00 55.88 565 SER A C 1
ATOM 4257 O O . SER A 1 565 ? 15.632 39.957 3.271 1.00 55.88 565 SER A O 1
ATOM 4259 N N . GLY A 1 566 ? 15.703 38.401 4.887 1.00 52.62 566 GLY A N 1
ATOM 4260 C CA . GLY A 1 566 ? 16.014 39.312 5.982 1.00 52.62 566 GLY A CA 1
ATOM 4261 C C . GLY A 1 566 ? 14.798 40.064 6.520 1.00 52.62 566 GLY A C 1
ATOM 4262 O O . GLY A 1 566 ? 14.988 41.075 7.201 1.00 52.62 566 GLY A O 1
ATOM 4263 N N . LEU A 1 567 ? 13.591 39.597 6.221 1.00 55.34 567 LEU A N 1
ATOM 4264 C CA . LEU A 1 567 ? 12.350 40.069 6.814 1.00 55.34 567 LEU A CA 1
ATOM 4265 C C . LEU A 1 567 ? 11.980 39.177 8.022 1.00 55.34 567 LEU A C 1
ATOM 4267 O O . LEU A 1 567 ? 12.674 38.216 8.314 1.00 55.34 567 LEU A O 1
ATOM 4271 N N . GLY A 1 568 ? 10.971 39.554 8.810 1.00 65.12 568 GLY A N 1
ATOM 4272 C CA . GLY A 1 568 ? 10.268 38.711 9.794 1.00 65.12 568 GLY A CA 1
ATOM 4273 C C . GLY A 1 568 ? 10.997 38.157 11.020 1.00 65.12 568 GLY A C 1
ATOM 4274 O O . GLY A 1 568 ? 12.012 38.688 11.486 1.00 65.12 568 GLY A O 1
ATOM 4275 N N . ALA A 1 569 ? 10.321 37.214 11.688 1.00 69.06 569 ALA A N 1
ATOM 4276 C CA . ALA A 1 569 ? 10.560 36.897 13.093 1.00 69.06 569 ALA A CA 1
ATOM 4277 C C . ALA A 1 569 ? 11.669 35.849 13.269 1.00 69.06 569 ALA A C 1
ATOM 4279 O O . ALA A 1 569 ? 11.502 34.691 12.904 1.00 69.06 569 ALA A O 1
ATOM 4280 N N . HIS A 1 570 ? 12.776 36.225 13.906 1.00 71.81 570 HIS A N 1
ATOM 4281 C CA . HIS A 1 570 ? 13.930 35.356 14.131 1.00 71.81 570 HIS A CA 1
ATOM 4282 C C . HIS A 1 570 ? 14.492 35.508 15.547 1.00 71.81 570 HIS A C 1
ATOM 4284 O O . HIS A 1 570 ? 14.226 36.478 16.263 1.00 71.81 570 HIS A O 1
ATOM 4290 N N . CYS A 1 571 ? 15.293 34.533 15.953 1.00 75.50 571 CYS A N 1
ATOM 4291 C CA . CYS A 1 571 ? 15.897 34.470 17.267 1.00 75.50 571 CYS A CA 1
ATOM 4292 C C . CYS A 1 571 ? 17.194 35.265 17.344 1.00 75.50 571 CYS A C 1
ATOM 4294 O O . CYS A 1 571 ? 18.201 34.927 16.715 1.00 75.50 571 CYS A O 1
ATOM 4296 N N . GLU A 1 572 ? 17.221 36.272 18.216 1.00 77.81 572 GLU A N 1
ATOM 4297 C CA . GLU A 1 572 ? 18.443 36.989 18.571 1.00 77.81 572 GLU A CA 1
ATOM 4298 C C . GLU A 1 572 ? 18.862 36.764 20.020 1.00 77.81 572 GLU A C 1
ATOM 4300 O O . GLU A 1 572 ? 18.050 36.741 20.943 1.00 77.81 572 GLU A O 1
ATOM 4305 N N . LEU A 1 573 ? 20.176 36.633 20.226 1.00 76.44 573 LEU A N 1
ATOM 4306 C CA . LEU A 1 573 ? 20.778 36.518 21.551 1.00 76.44 573 LEU A CA 1
ATOM 4307 C C . LEU A 1 573 ? 20.871 37.886 22.226 1.00 76.44 573 LEU A C 1
ATOM 4309 O O . LEU A 1 573 ? 21.643 38.746 21.798 1.00 76.44 573 LEU A O 1
ATOM 4313 N N . PHE A 1 574 ? 20.173 38.038 23.349 1.00 75.69 574 PHE A N 1
ATOM 4314 C CA . PHE A 1 574 ? 20.298 39.201 24.220 1.00 75.69 574 PHE A CA 1
ATOM 4315 C C . PHE A 1 574 ? 21.268 38.920 25.372 1.00 75.69 574 PHE A C 1
ATOM 4317 O O . PHE A 1 574 ? 21.231 37.861 26.000 1.00 75.69 574 PHE A O 1
ATOM 4324 N N . PHE A 1 575 ? 22.110 39.905 25.708 1.00 75.56 575 PHE A N 1
ATOM 4325 C CA . PHE A 1 575 ? 23.079 39.807 26.813 1.00 75.56 575 PHE A CA 1
ATOM 4326 C C . PHE A 1 575 ? 22.427 39.561 28.188 1.00 75.56 575 PHE A C 1
ATOM 4328 O O . PHE A 1 575 ? 23.091 39.089 29.109 1.00 75.56 575 PHE A O 1
ATOM 4335 N N . SER A 1 576 ? 21.134 39.856 28.335 1.00 73.75 576 SER A N 1
ATOM 4336 C CA . SER A 1 576 ? 20.347 39.582 29.537 1.00 73.75 576 SER A CA 1
ATOM 4337 C C . SER A 1 576 ? 19.001 38.970 29.149 1.00 73.75 576 SER A C 1
ATOM 4339 O O . SER A 1 576 ? 18.141 39.674 28.623 1.00 73.75 576 SER A O 1
ATOM 4341 N N . GLY A 1 577 ? 18.808 37.680 29.430 1.00 76.69 577 GLY A N 1
ATOM 4342 C CA . GLY A 1 577 ? 17.508 37.012 29.272 1.00 76.69 577 GLY A CA 1
ATOM 4343 C C . GLY A 1 577 ? 17.424 35.910 28.213 1.00 76.69 577 GLY A C 1
ATOM 4344 O O . GLY A 1 577 ? 16.327 35.410 27.999 1.00 76.69 577 GLY A O 1
ATOM 4345 N N . GLY A 1 578 ? 18.541 35.505 27.600 1.00 81.31 578 GLY A N 1
ATOM 4346 C CA . GLY A 1 578 ? 18.557 34.425 26.605 1.00 81.31 578 GLY A CA 1
ATOM 4347 C C . GLY A 1 578 ? 18.106 34.873 25.208 1.00 81.31 578 GLY A C 1
ATOM 4348 O O . GLY A 1 578 ? 17.902 36.071 24.986 1.00 81.31 578 GLY A O 1
ATOM 4349 N N . PRO A 1 579 ? 18.019 33.937 24.246 1.00 80.19 579 PRO A N 1
ATOM 4350 C CA . PRO A 1 579 ? 17.553 34.238 22.901 1.00 80.19 579 PRO A CA 1
ATOM 4351 C C . PRO A 1 579 ? 16.055 34.572 22.900 1.00 80.19 579 PRO A C 1
ATOM 4353 O O . PRO A 1 579 ? 15.265 33.912 23.582 1.00 80.19 579 PRO A O 1
ATOM 4356 N N . LYS A 1 580 ? 15.675 35.609 22.151 1.00 81.50 580 LYS A N 1
ATOM 4357 C CA . LYS A 1 580 ? 14.287 36.065 22.019 1.00 81.50 580 LYS A CA 1
ATOM 4358 C C . LYS A 1 580 ? 13.888 36.254 20.572 1.00 81.50 580 LYS A C 1
ATOM 4360 O O . LYS A 1 580 ? 14.724 36.621 19.747 1.00 81.50 580 LYS A O 1
ATOM 4365 N N . CYS A 1 581 ? 12.595 36.089 20.332 1.00 79.62 581 CYS A N 1
ATOM 4366 C CA . CYS A 1 581 ? 11.993 36.337 19.039 1.00 79.62 581 CYS A CA 1
ATOM 4367 C C . CYS A 1 581 ? 11.865 37.820 18.746 1.00 79.62 581 CYS A C 1
ATOM 4369 O O . CYS A 1 581 ? 11.300 38.567 19.545 1.00 79.62 581 CYS A O 1
ATOM 4371 N N . ILE A 1 582 ? 12.393 38.242 17.604 1.00 76.75 582 ILE A N 1
ATOM 4372 C CA . ILE A 1 582 ? 12.395 39.634 17.168 1.00 76.75 582 ILE A CA 1
ATOM 4373 C C . ILE A 1 582 ? 12.070 39.743 15.689 1.00 76.75 582 ILE A C 1
ATOM 4375 O O . ILE A 1 582 ? 12.331 38.811 14.940 1.00 76.75 582 ILE A O 1
ATOM 4379 N N . GLN A 1 583 ? 11.548 40.885 15.252 1.00 72.38 583 GLN A N 1
ATOM 4380 C CA . GLN A 1 583 ? 11.210 41.098 13.850 1.00 72.38 583 GLN A CA 1
ATOM 4381 C C . GLN A 1 583 ? 12.327 41.862 13.133 1.00 72.38 583 GLN A C 1
ATOM 4383 O O . GLN A 1 583 ? 12.778 42.915 13.597 1.00 72.38 583 GLN A O 1
ATOM 4388 N N . LYS A 1 584 ? 12.765 41.338 11.988 1.00 65.56 584 LYS A N 1
ATOM 4389 C CA . LYS A 1 584 ? 13.663 42.017 11.057 1.00 65.56 584 LYS A CA 1
ATOM 4390 C C . LYS A 1 584 ? 12.850 42.729 9.985 1.00 65.56 584 LYS A C 1
ATOM 4392 O O . LYS A 1 584 ? 11.829 42.229 9.525 1.00 65.56 584 LYS A O 1
ATOM 4397 N N . PHE A 1 585 ? 13.293 43.916 9.598 1.00 62.91 585 PHE A N 1
ATOM 4398 C CA . PHE A 1 585 ? 12.664 44.691 8.531 1.00 62.91 585 PHE A CA 1
ATOM 4399 C C . PHE A 1 585 ? 13.632 44.849 7.356 1.00 62.91 585 PHE A C 1
ATOM 4401 O O . PHE A 1 585 ? 14.847 44.819 7.557 1.00 62.91 585 PHE A O 1
ATOM 4408 N N . ASP A 1 586 ? 13.096 45.126 6.159 1.00 56.31 586 ASP A N 1
ATOM 4409 C CA . ASP A 1 586 ? 13.828 45.342 4.890 1.00 56.31 586 ASP A CA 1
ATOM 4410 C C . ASP A 1 586 ? 15.023 46.307 4.997 1.00 56.31 586 ASP A C 1
ATOM 4412 O O . ASP A 1 586 ? 15.947 46.288 4.187 1.00 56.31 586 ASP A O 1
ATOM 4416 N N . SER A 1 587 ? 15.033 47.174 6.011 1.00 57.62 587 SER A N 1
ATOM 4417 C CA . SER A 1 587 ? 16.141 48.084 6.310 1.00 57.62 587 SER A CA 1
ATOM 4418 C C . SER A 1 587 ? 17.389 47.394 6.885 1.00 57.62 587 SER A C 1
ATOM 4420 O O . SER A 1 587 ? 18.386 48.070 7.148 1.00 57.62 587 SER A O 1
ATOM 4422 N N . GLY A 1 588 ? 17.356 46.074 7.100 1.00 57.72 588 GLY A N 1
ATOM 4423 C CA . GLY A 1 588 ? 18.425 45.303 7.737 1.00 57.72 588 GLY A CA 1
ATOM 4424 C C . GLY A 1 588 ? 18.520 45.521 9.250 1.00 57.72 588 GLY A C 1
ATOM 4425 O O . GLY A 1 588 ? 19.521 45.136 9.856 1.00 57.72 588 GLY A O 1
ATOM 4426 N N . ALA A 1 589 ? 17.511 46.155 9.856 1.00 59.47 589 ALA A N 1
ATOM 4427 C CA . ALA A 1 589 ? 17.432 46.396 11.290 1.00 59.47 589 ALA A CA 1
ATOM 4428 C C . ALA A 1 589 ? 16.580 45.328 11.991 1.00 59.47 589 ALA A C 1
ATOM 4430 O O . ALA A 1 589 ? 15.517 44.938 11.507 1.00 59.47 589 ALA A O 1
ATOM 4431 N N . SER A 1 590 ? 17.066 44.910 13.155 1.00 60.81 590 SER A N 1
ATOM 4432 C CA . SER A 1 590 ? 16.434 43.986 14.092 1.00 60.81 590 SER A CA 1
ATOM 4433 C C . SER A 1 590 ? 15.767 44.794 15.212 1.00 60.81 590 SER A C 1
ATOM 4435 O O . SER A 1 590 ? 16.466 45.530 15.913 1.00 60.81 590 SER A O 1
ATOM 4437 N N . CYS A 1 591 ? 14.444 44.695 15.385 1.00 62.66 591 CYS A N 1
ATOM 4438 C CA . CYS A 1 591 ? 13.707 45.425 16.430 1.00 62.66 591 CYS A CA 1
ATOM 4439 C C . CYS A 1 591 ? 12.790 44.506 17.240 1.00 62.66 591 CYS A C 1
ATOM 4441 O O . CYS A 1 591 ? 12.244 43.533 16.718 1.00 62.66 591 CYS A O 1
ATOM 4443 N N . LEU A 1 592 ? 12.580 44.847 18.518 1.00 55.47 592 LEU A N 1
ATOM 4444 C CA . LEU A 1 592 ? 11.632 44.123 19.370 1.00 55.47 592 LEU A CA 1
ATOM 4445 C C . LEU A 1 592 ? 10.188 44.589 19.120 1.00 55.47 592 LEU A C 1
ATOM 4447 O O . LEU A 1 592 ? 9.259 43.802 19.279 1.00 55.47 592 LEU A O 1
ATOM 4451 N N . PHE A 1 593 ? 10.006 45.857 18.726 1.00 61.81 593 PHE A N 1
ATOM 4452 C CA . PHE A 1 593 ? 8.693 46.465 18.494 1.00 61.81 593 PHE A CA 1
ATOM 4453 C C . PHE A 1 593 ? 8.597 47.181 17.137 1.00 61.81 593 PHE A C 1
ATOM 4455 O O . PHE A 1 593 ? 9.553 47.807 16.669 1.00 61.81 593 PHE A O 1
ATOM 4462 N N . ASN A 1 594 ? 7.406 47.153 16.529 1.00 54.38 594 ASN A N 1
ATOM 4463 C CA . ASN A 1 594 ? 7.119 47.809 15.246 1.00 54.38 594 ASN A CA 1
ATOM 4464 C C . ASN A 1 594 ? 7.401 49.318 15.286 1.00 54.38 594 ASN A C 1
ATOM 4466 O O . ASN A 1 594 ? 7.921 49.884 14.322 1.00 54.38 594 ASN A O 1
ATOM 4470 N N . GLU A 1 595 ? 7.084 49.974 16.405 1.00 61.66 595 GLU A N 1
ATOM 4471 C CA . GLU A 1 595 ? 7.293 51.411 16.583 1.00 61.66 595 GLU A CA 1
ATOM 4472 C C . GLU A 1 595 ? 8.783 51.789 16.600 1.00 61.66 595 GLU A C 1
ATOM 4474 O O . GLU A 1 595 ? 9.147 52.868 16.123 1.00 61.66 595 GLU A O 1
ATOM 4479 N N . GLU A 1 596 ? 9.658 50.902 17.091 1.00 60.31 596 GLU A N 1
ATOM 4480 C CA . GLU A 1 596 ? 11.112 51.115 17.091 1.00 60.31 596 GLU A CA 1
ATOM 4481 C C . GLU A 1 596 ? 11.649 51.127 15.656 1.00 60.31 596 GLU A C 1
ATOM 4483 O O . GLU A 1 596 ? 12.365 52.054 15.265 1.00 60.31 596 GLU A O 1
ATOM 4488 N N . CYS A 1 597 ? 11.221 50.166 14.837 1.00 57.25 597 CYS A N 1
ATOM 4489 C CA . CYS A 1 597 ? 11.706 50.015 13.468 1.00 57.25 597 CYS A CA 1
ATOM 4490 C C . CYS A 1 597 ? 11.140 51.059 12.494 1.00 57.25 597 CYS A C 1
ATOM 4492 O O . CYS A 1 597 ? 11.884 51.603 11.674 1.00 57.25 597 CYS A O 1
ATOM 4494 N N . GLN A 1 598 ? 9.863 51.436 12.628 1.00 55.34 598 GLN A N 1
ATOM 4495 C CA . GLN A 1 598 ? 9.266 52.509 11.815 1.00 55.34 598 GLN A CA 1
ATOM 4496 C C . GLN A 1 598 ? 9.899 53.883 12.078 1.00 55.34 598 GLN A C 1
ATOM 4498 O O . GLN A 1 598 ? 9.846 54.770 11.224 1.00 55.34 598 GLN A O 1
ATOM 4503 N N . SER A 1 599 ? 10.523 54.075 13.242 1.00 63.72 599 SER A N 1
ATOM 4504 C CA . SER A 1 599 ? 11.156 55.344 13.602 1.00 63.72 599 SER A CA 1
ATOM 4505 C C . SER A 1 599 ? 12.528 55.579 12.946 1.00 63.72 599 SER A C 1
ATOM 4507 O O . SER A 1 599 ? 13.050 56.692 13.049 1.00 63.72 599 SER A O 1
ATOM 4509 N N . LEU A 1 600 ? 13.119 54.565 12.286 1.00 51.97 600 LEU A N 1
ATOM 4510 C CA . LEU A 1 600 ? 14.502 54.562 11.765 1.00 51.97 600 LEU A CA 1
ATOM 4511 C C . LEU A 1 600 ? 15.573 54.929 12.817 1.00 51.97 600 LEU A C 1
ATOM 4513 O O . LEU A 1 600 ? 16.680 55.338 12.463 1.00 51.97 600 LEU A O 1
ATOM 4517 N N . ARG A 1 601 ? 15.273 54.809 14.119 1.00 53.06 601 ARG A N 1
ATOM 4518 C CA . ARG A 1 601 ? 16.203 55.185 15.202 1.00 53.06 601 ARG A CA 1
ATOM 4519 C C . ARG A 1 601 ? 17.153 54.072 15.638 1.00 53.06 601 ARG A C 1
ATOM 4521 O O . ARG A 1 601 ? 17.988 54.304 16.507 1.00 53.06 601 ARG A O 1
ATOM 4528 N N . CYS A 1 602 ? 17.082 52.896 15.026 1.00 50.22 602 CYS A N 1
ATOM 4529 C CA . CYS A 1 602 ? 17.974 51.789 15.343 1.00 50.22 602 CYS A CA 1
ATOM 4530 C C . CYS A 1 602 ? 19.327 51.980 14.647 1.00 50.22 602 CYS A C 1
ATOM 4532 O O . CYS A 1 602 ? 19.496 51.683 13.467 1.00 50.22 602 CYS A O 1
ATOM 4534 N N . ASN A 1 603 ? 20.310 52.480 15.394 1.00 48.50 603 ASN A N 1
ATOM 4535 C CA . ASN A 1 603 ? 21.719 52.368 15.027 1.00 48.50 603 ASN A CA 1
ATOM 4536 C C . ASN A 1 603 ? 22.276 51.130 15.741 1.00 48.50 603 ASN A C 1
ATOM 4538 O O . ASN A 1 603 ? 21.900 50.909 16.890 1.00 48.50 603 ASN A O 1
ATOM 4542 N N . TRP A 1 604 ? 23.156 50.360 15.087 1.00 47.00 604 TRP A N 1
ATOM 4543 C CA . TRP A 1 604 ? 23.602 48.976 15.398 1.00 47.00 604 TRP A CA 1
ATOM 4544 C C . TRP A 1 604 ? 23.906 48.593 16.872 1.00 47.00 604 TRP A C 1
ATOM 4546 O O . TRP A 1 604 ? 24.168 47.427 17.149 1.00 47.00 604 TRP A O 1
ATOM 4556 N N . PHE A 1 605 ? 23.895 49.530 17.825 1.00 38.94 605 PHE A N 1
ATOM 4557 C CA . PHE A 1 605 ? 24.219 49.300 19.230 1.00 38.94 605 PHE A CA 1
ATOM 4558 C C . PHE A 1 605 ? 23.251 49.891 20.278 1.00 38.94 605 PHE A C 1
ATOM 4560 O O . PHE A 1 605 ? 23.470 49.601 21.455 1.00 38.94 605 PHE A O 1
ATOM 4567 N N . ARG A 1 606 ? 22.219 50.690 19.937 1.00 40.28 606 ARG A N 1
ATOM 4568 C CA . ARG A 1 606 ? 21.225 51.204 20.919 1.00 40.28 606 ARG A CA 1
ATOM 4569 C C . ARG A 1 606 ? 19.881 51.603 20.295 1.00 40.28 606 ARG A C 1
ATOM 4571 O O . ARG A 1 606 ? 19.869 52.311 19.292 1.00 40.28 606 ARG A O 1
ATOM 4578 N N . CYS A 1 607 ? 18.790 51.239 20.974 1.00 38.25 607 CYS A N 1
ATOM 4579 C CA . CYS A 1 607 ? 17.500 51.934 20.902 1.00 38.25 607 CYS A CA 1
ATOM 4580 C C . CYS A 1 607 ? 17.523 53.111 21.898 1.00 38.25 607 CYS A C 1
ATOM 4582 O O . CYS A 1 607 ? 17.955 52.918 23.038 1.00 38.25 607 CYS A O 1
ATOM 4584 N N . ASP A 1 608 ? 17.101 54.300 21.463 1.00 37.50 608 ASP A N 1
ATOM 4585 C CA . ASP A 1 608 ? 16.851 55.478 22.317 1.00 37.50 608 ASP A CA 1
ATOM 4586 C C . ASP A 1 608 ? 15.356 55.621 22.623 1.00 37.50 608 ASP A C 1
ATOM 4588 O O . ASP A 1 608 ? 14.559 55.554 21.654 1.00 37.50 608 ASP A O 1
#

Radius of gyration: 35.05 Å; Cα contacts (8 Å, |Δi|>4): 1318; chains: 1; bounding box: 83×111×91 Å